Protein AF-A0AAE4A3C1-F1 (afdb_monomer)

Structure (mmCIF, N/CA/C/O backbone):
data_AF-A0AAE4A3C1-F1
#
_entry.id   AF-A0AAE4A3C1-F1
#
loop_
_atom_site.group_PDB
_atom_site.id
_atom_site.type_symbol
_atom_site.label_atom_id
_atom_site.label_alt_id
_atom_site.label_comp_id
_atom_site.label_asym_id
_atom_site.label_entity_id
_atom_site.label_seq_id
_atom_site.pdbx_PDB_ins_code
_atom_site.Cartn_x
_atom_site.Cartn_y
_atom_site.Cartn_z
_atom_site.occupancy
_atom_site.B_iso_or_equiv
_atom_site.auth_seq_id
_atom_site.auth_comp_id
_atom_site.auth_asym_id
_atom_site.auth_atom_id
_atom_site.pdbx_PDB_model_num
ATOM 1 N N . MET A 1 1 ? -58.176 -8.746 39.432 1.00 41.47 1 MET A N 1
ATOM 2 C CA . MET A 1 1 ? -57.263 -9.306 38.412 1.00 41.47 1 MET A CA 1
ATOM 3 C C . MET A 1 1 ? -55.875 -8.715 38.635 1.00 41.47 1 MET A C 1
ATOM 5 O O . MET A 1 1 ? -55.740 -7.510 38.469 1.00 41.47 1 MET A O 1
ATOM 9 N N . PRO A 1 2 ? -54.877 -9.488 39.099 1.00 47.53 2 PRO A N 1
ATOM 10 C CA . PRO A 1 2 ? -53.536 -8.968 39.342 1.00 47.53 2 PRO A CA 1
ATOM 11 C C . PRO A 1 2 ? -52.659 -9.133 38.092 1.00 47.53 2 PRO A C 1
ATOM 13 O O . PRO A 1 2 ? -52.542 -10.226 37.538 1.00 47.53 2 PRO A O 1
ATOM 16 N N . HIS A 1 3 ? -52.039 -8.040 37.648 1.00 40.72 3 HIS A N 1
ATOM 17 C CA . HIS A 1 3 ? -51.077 -8.037 36.548 1.00 40.72 3 HIS A CA 1
ATOM 18 C C . HIS A 1 3 ? -49.733 -8.612 37.014 1.00 40.72 3 HIS A C 1
ATOM 20 O O . HIS A 1 3 ? -49.080 -8.060 37.898 1.00 40.72 3 HIS A O 1
ATOM 26 N N . ARG A 1 4 ? -49.318 -9.731 36.409 1.00 40.53 4 ARG A N 1
ATOM 27 C CA . ARG A 1 4 ? -47.974 -10.305 36.563 1.00 40.53 4 ARG A CA 1
ATOM 28 C C . ARG A 1 4 ? -46.996 -9.601 35.611 1.00 40.53 4 ARG A C 1
ATOM 30 O O . ARG A 1 4 ? -47.298 -9.527 34.419 1.00 40.53 4 ARG A O 1
ATOM 37 N N . PRO A 1 5 ? -45.830 -9.128 36.079 1.00 50.50 5 PRO A N 1
ATOM 38 C CA . PRO A 1 5 ? -44.796 -8.605 35.198 1.00 50.50 5 PRO A CA 1
ATOM 39 C C . PRO A 1 5 ? -43.999 -9.758 34.566 1.00 50.50 5 PRO A C 1
ATOM 41 O O . PRO A 1 5 ? -43.517 -10.657 35.254 1.00 50.50 5 PRO A O 1
ATOM 44 N N . LEU A 1 6 ? -43.873 -9.723 33.239 1.00 49.97 6 LEU A N 1
ATOM 45 C CA . LEU A 1 6 ? -43.022 -10.612 32.446 1.00 49.97 6 LEU A CA 1
ATOM 46 C C . LEU A 1 6 ? -41.548 -10.212 32.627 1.00 49.97 6 LEU A C 1
ATOM 48 O O . LEU A 1 6 ? -41.118 -9.154 32.172 1.00 49.97 6 LEU A O 1
ATOM 52 N N . LEU A 1 7 ? -40.778 -11.077 33.286 1.00 46.69 7 LEU A N 1
ATOM 53 C CA . LEU A 1 7 ? -39.317 -11.026 33.338 1.00 46.69 7 LEU A CA 1
ATOM 54 C C . LEU A 1 7 ? -38.750 -11.433 31.971 1.00 46.69 7 LEU A C 1
ATOM 56 O O . LEU A 1 7 ? -38.823 -12.594 31.576 1.00 46.69 7 LEU A O 1
ATOM 60 N N . ALA A 1 8 ? -38.191 -10.466 31.244 1.00 40.75 8 ALA A N 1
ATOM 61 C CA . ALA A 1 8 ? -37.485 -10.702 29.991 1.00 40.75 8 ALA A CA 1
ATOM 62 C C . ALA A 1 8 ? -36.029 -11.112 30.271 1.00 40.75 8 ALA A C 1
ATOM 64 O O . ALA A 1 8 ? -35.166 -10.280 30.563 1.00 40.75 8 ALA A O 1
ATOM 65 N N . THR A 1 9 ? -35.753 -12.410 30.171 1.00 45.84 9 THR A N 1
ATOM 66 C CA . THR A 1 9 ? -34.405 -12.979 30.251 1.00 45.84 9 THR A CA 1
ATOM 67 C C . THR A 1 9 ? -33.598 -12.548 29.027 1.00 45.84 9 THR A C 1
ATOM 69 O O . THR A 1 9 ? -33.838 -12.997 27.909 1.00 45.84 9 THR A O 1
ATOM 72 N N . THR A 1 10 ? -32.643 -11.640 29.224 1.00 49.00 10 THR A N 1
ATOM 73 C CA . THR A 1 10 ? -31.758 -11.170 28.152 1.00 49.00 10 THR A CA 1
ATOM 74 C C . THR A 1 10 ? -30.579 -12.134 28.029 1.00 49.00 10 THR A C 1
ATOM 76 O O . THR A 1 10 ? -29.671 -12.117 28.857 1.00 49.00 10 THR A O 1
ATOM 79 N N . VAL A 1 11 ? -30.589 -12.991 27.007 1.00 41.84 11 VAL A N 1
ATOM 80 C CA . VAL A 1 11 ? -29.456 -13.864 26.666 1.00 41.84 11 VAL A CA 1
ATOM 81 C C . VAL A 1 11 ? -28.369 -13.011 26.008 1.00 41.84 11 VAL A C 1
ATOM 83 O O . VAL A 1 11 ? -28.499 -12.582 24.862 1.00 41.84 11 VAL A O 1
ATOM 86 N N . ILE A 1 12 ? -27.294 -12.728 26.745 1.00 42.88 12 ILE A N 1
ATOM 87 C CA 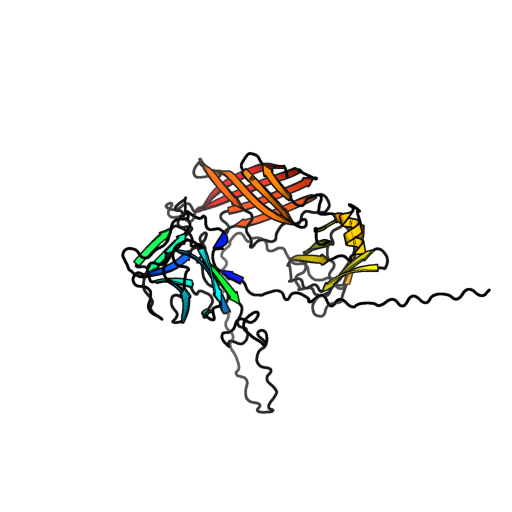. ILE A 1 12 ? -26.097 -12.064 26.217 1.00 42.88 12 ILE A CA 1
ATOM 88 C C . ILE A 1 12 ? -25.232 -13.138 25.548 1.00 42.88 12 ILE A C 1
ATOM 90 O O . ILE A 1 12 ? -24.429 -13.799 26.200 1.00 42.88 12 ILE A O 1
ATOM 94 N N . ALA A 1 13 ? -25.401 -13.326 24.239 1.00 47.56 13 ALA A N 1
ATOM 95 C CA . ALA A 1 13 ? -24.481 -14.127 23.438 1.00 47.56 13 ALA A CA 1
ATOM 96 C C . ALA A 1 13 ? -23.156 -13.361 23.274 1.00 47.56 13 ALA A C 1
ATOM 98 O O . ALA A 1 13 ? -23.081 -12.355 22.562 1.00 47.56 13 ALA A O 1
ATOM 99 N N . ALA A 1 14 ? -22.110 -13.815 23.963 1.00 44.22 14 ALA A N 1
ATOM 100 C CA . ALA A 1 14 ? -20.756 -13.309 23.798 1.00 44.22 14 ALA A CA 1
ATOM 101 C C . ALA A 1 14 ? -20.194 -13.785 22.448 1.00 44.22 14 ALA A C 1
ATOM 103 O O . ALA A 1 14 ? -19.684 -14.895 22.334 1.00 44.22 14 ALA A O 1
ATOM 104 N N . LEU A 1 15 ? -20.290 -12.950 21.409 1.00 46.31 15 LEU A N 1
ATOM 105 C CA . LEU A 1 15 ? -19.523 -13.161 20.182 1.00 46.31 15 LEU A CA 1
ATOM 106 C C . LEU A 1 15 ? -18.046 -12.860 20.464 1.00 46.31 15 LEU A C 1
ATOM 108 O O . LEU A 1 15 ? -17.636 -11.696 20.494 1.00 46.31 15 LEU A O 1
ATOM 112 N N . ALA A 1 16 ? -17.252 -13.912 20.652 1.00 37.56 16 ALA A N 1
ATOM 113 C CA . ALA A 1 16 ? -15.804 -13.846 20.541 1.00 37.56 16 ALA A CA 1
ATOM 114 C C . ALA A 1 16 ? -15.448 -13.577 19.070 1.00 37.56 16 ALA A C 1
ATOM 116 O O . ALA A 1 16 ? -15.499 -14.460 18.221 1.00 37.56 16 ALA A O 1
ATOM 117 N N . LEU A 1 17 ? -15.154 -12.319 18.748 1.00 40.62 17 LEU A N 1
ATOM 118 C CA . LEU A 1 17 ? -14.509 -11.968 17.488 1.00 40.62 17 LEU A CA 1
ATOM 119 C C . LEU A 1 17 ? -13.035 -12.349 17.630 1.00 40.62 17 LEU A C 1
ATOM 121 O O . LEU A 1 17 ? -12.330 -11.710 18.414 1.00 40.62 17 LEU A O 1
ATOM 125 N N . ALA A 1 18 ? -12.595 -13.380 16.904 1.00 35.47 18 ALA A N 1
ATOM 126 C CA . ALA A 1 18 ? -11.181 -13.695 16.757 1.00 35.47 18 ALA A CA 1
ATOM 127 C C . ALA A 1 18 ? -10.451 -12.427 16.286 1.00 35.47 18 ALA A C 1
ATOM 129 O O . ALA A 1 18 ? -10.825 -11.814 15.280 1.00 35.47 18 ALA A O 1
ATOM 130 N N . ALA A 1 19 ? -9.478 -11.969 17.072 1.00 43.81 19 ALA A N 1
ATOM 131 C CA . ALA A 1 19 ? -8.547 -10.962 16.603 1.00 43.81 19 ALA A CA 1
ATOM 132 C C . ALA A 1 19 ? -7.748 -11.632 15.485 1.00 43.81 19 ALA A C 1
ATOM 134 O O . ALA A 1 19 ? -7.100 -12.633 15.745 1.00 43.81 19 ALA A O 1
ATOM 135 N N . GLY A 1 20 ? -7.867 -11.145 14.249 1.00 41.59 20 GLY A N 1
ATOM 136 C CA . GLY A 1 20 ? -6.992 -11.618 13.182 1.00 41.59 20 GLY A CA 1
ATOM 137 C C . GLY A 1 20 ? -5.564 -11.253 13.554 1.00 41.59 20 GLY A C 1
ATOM 138 O O . GLY A 1 20 ? -5.282 -10.065 13.758 1.00 41.59 20 GLY A O 1
ATOM 139 N N . ASP A 1 21 ? -4.713 -12.260 13.700 1.00 45.47 21 ASP A N 1
ATOM 140 C CA . ASP A 1 21 ? -3.290 -12.062 13.907 1.00 45.47 21 ASP A CA 1
ATOM 141 C C . ASP A 1 21 ? -2.722 -11.300 12.710 1.00 45.47 21 ASP A C 1
ATOM 143 O O . ASP A 1 21 ? -3.117 -11.490 11.555 1.00 45.47 21 ASP A O 1
ATOM 147 N N . ALA A 1 22 ? -1.883 -10.311 13.003 1.00 51.88 22 ALA A N 1
ATOM 148 C CA . ALA A 1 22 ? -1.210 -9.565 11.959 1.00 51.88 22 ALA A CA 1
ATOM 149 C C . ALA A 1 22 ? -0.153 -10.493 11.355 1.00 51.88 22 ALA A C 1
ATOM 151 O O . ALA A 1 22 ? 0.888 -10.677 11.972 1.00 51.88 22 ALA A O 1
ATOM 152 N N . SER A 1 23 ? -0.452 -11.073 10.191 1.00 69.19 23 SER A N 1
ATOM 153 C CA . SER A 1 23 ? 0.491 -11.859 9.386 1.00 69.19 23 SER A CA 1
ATOM 154 C C . SER A 1 23 ? 1.794 -11.073 9.201 1.00 69.19 23 SER A C 1
ATOM 156 O O . SER A 1 23 ? 1.746 -9.938 8.716 1.00 69.19 23 SER A O 1
ATOM 158 N N . ALA A 1 24 ? 2.929 -11.644 9.603 1.00 80.81 24 ALA A N 1
ATOM 159 C CA . ALA A 1 24 ? 4.264 -11.121 9.321 1.00 80.81 24 ALA A CA 1
ATOM 160 C C . ALA A 1 24 ? 4.796 -11.598 7.955 1.00 80.81 24 ALA A C 1
ATOM 162 O O . ALA A 1 24 ? 5.779 -11.042 7.462 1.00 80.81 24 ALA A O 1
ATOM 163 N N . ALA A 1 25 ? 4.096 -12.537 7.308 1.00 88.06 25 ALA A N 1
ATOM 164 C CA . ALA A 1 25 ? 4.306 -12.896 5.909 1.00 88.06 25 ALA A CA 1
ATOM 165 C C . ALA A 1 25 ? 4.392 -11.678 4.964 1.00 88.06 25 ALA A C 1
ATOM 167 O O . ALA A 1 25 ? 3.589 -10.740 5.044 1.00 88.06 25 ALA A O 1
ATOM 168 N N . TYR A 1 26 ? 5.313 -11.726 4.002 1.00 88.50 26 TYR A N 1
ATOM 169 C CA . TYR A 1 26 ? 5.431 -10.737 2.930 1.00 88.50 26 TYR A CA 1
ATOM 170 C C . TYR A 1 26 ? 5.528 -11.403 1.559 1.00 88.50 26 TYR A C 1
ATOM 172 O O . TYR A 1 26 ? 5.857 -12.581 1.431 1.00 88.50 26 TYR A O 1
ATOM 180 N N . THR A 1 27 ? 5.229 -10.644 0.505 1.00 91.19 27 THR A N 1
ATOM 181 C CA . THR A 1 27 ? 5.308 -11.145 -0.870 1.00 91.19 27 THR A CA 1
ATOM 182 C C . THR A 1 27 ? 6.501 -10.563 -1.612 1.00 91.19 27 THR A C 1
ATOM 184 O O . THR A 1 27 ? 6.718 -9.354 -1.569 1.00 91.19 27 THR A O 1
ATOM 187 N N . LEU A 1 28 ? 7.211 -11.401 -2.364 1.00 90.56 28 LEU A N 1
ATOM 188 C CA . LEU A 1 28 ? 8.311 -11.011 -3.241 1.00 90.56 28 LEU A CA 1
ATOM 189 C C . LEU A 1 28 ? 7.937 -11.286 -4.703 1.00 90.56 28 LEU A C 1
ATOM 191 O O . LEU A 1 28 ? 7.583 -12.411 -5.045 1.00 90.56 28 LEU A O 1
ATOM 195 N N . GLY A 1 29 ? 8.040 -10.281 -5.574 1.00 92.00 29 GLY A N 1
ATOM 196 C CA . GLY A 1 29 ? 7.760 -10.405 -7.011 1.00 92.00 29 GLY A CA 1
ATOM 197 C C . GLY A 1 29 ? 6.478 -9.702 -7.463 1.00 92.00 29 GLY A C 1
ATOM 198 O O . GLY A 1 29 ? 5.931 -8.863 -6.751 1.00 92.00 29 GLY A O 1
ATOM 199 N N . THR A 1 30 ? 6.018 -10.019 -8.674 1.00 90.38 30 THR A N 1
ATOM 200 C CA . THR A 1 30 ? 4.844 -9.386 -9.300 1.00 90.38 30 THR A CA 1
ATOM 201 C C . THR A 1 30 ? 3.676 -10.360 -9.330 1.00 90.38 30 THR A C 1
ATOM 203 O O . THR A 1 30 ? 3.843 -11.523 -9.689 1.00 90.38 30 THR A O 1
ATOM 206 N N . SER A 1 31 ? 2.476 -9.886 -8.982 1.00 89.88 31 SER A N 1
ATOM 207 C CA . SER A 1 31 ? 1.281 -10.733 -8.974 1.00 89.88 31 SER A CA 1
ATOM 208 C C . SER A 1 31 ? 1.047 -11.387 -10.348 1.00 89.88 31 SER A C 1
ATOM 210 O O . SER A 1 31 ? 0.950 -10.668 -11.346 1.00 89.88 31 SER A O 1
ATOM 212 N N . PRO A 1 32 ? 0.904 -12.723 -10.422 1.00 86.94 32 PRO A N 1
ATOM 213 C CA . PRO A 1 32 ? 0.650 -13.418 -11.684 1.00 86.94 32 PRO A CA 1
ATOM 214 C C . PRO A 1 32 ? -0.720 -13.092 -12.285 1.00 86.94 32 PRO A C 1
ATOM 216 O O . PRO A 1 32 ? -0.900 -13.189 -13.493 1.00 86.94 32 PRO A O 1
ATOM 219 N N . ASP A 1 33 ? -1.671 -12.642 -11.463 1.00 84.75 33 ASP A N 1
ATOM 220 C CA . ASP A 1 33 ? -3.030 -12.300 -11.899 1.00 84.75 33 ASP A CA 1
ATOM 221 C C . ASP A 1 33 ? -3.085 -10.978 -12.687 1.00 84.75 33 ASP A C 1
ATOM 223 O O . ASP A 1 33 ? -4.114 -10.641 -13.270 1.00 84.75 33 ASP A O 1
ATOM 227 N N . ALA A 1 34 ? -1.983 -10.222 -12.713 1.00 83.31 34 ALA A N 1
ATOM 228 C CA . ALA A 1 34 ? -1.837 -9.024 -13.535 1.00 83.31 34 ALA A CA 1
ATOM 229 C C . ALA A 1 34 ? -1.388 -9.331 -14.977 1.00 83.31 34 ALA A C 1
ATOM 231 O O . ALA A 1 34 ? -1.291 -8.405 -15.784 1.00 83.31 34 ALA A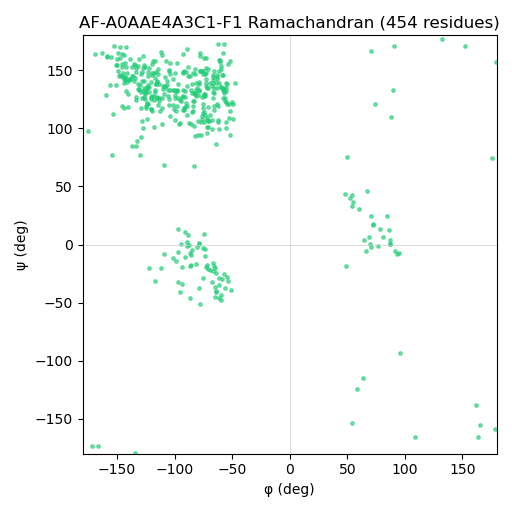 O 1
ATOM 232 N N . ALA A 1 35 ? -1.085 -10.595 -15.299 1.00 85.75 35 ALA A N 1
ATOM 233 C CA . ALA A 1 35 ? -0.687 -10.992 -16.642 1.00 85.75 35 ALA A CA 1
ATOM 234 C C . ALA A 1 35 ? -1.858 -10.852 -17.623 1.00 85.75 35 ALA A C 1
ATOM 236 O O . ALA A 1 35 ? -2.986 -11.259 -17.338 1.00 85.75 35 ALA A O 1
ATOM 237 N N . LEU A 1 36 ? -1.580 -10.310 -18.807 1.00 83.88 36 LEU A N 1
ATOM 238 C CA . LEU A 1 36 ? -2.536 -10.322 -19.908 1.00 83.88 36 LEU A CA 1
ATOM 239 C C . LEU A 1 36 ? -2.457 -11.682 -20.627 1.00 83.88 36 LEU A C 1
ATOM 241 O O . LEU A 1 36 ? -1.383 -12.292 -20.662 1.00 83.88 36 LEU A O 1
ATOM 245 N N . PRO A 1 37 ? -3.556 -12.170 -21.237 1.00 78.94 37 PRO A N 1
ATOM 246 C CA . PRO A 1 37 ? -3.547 -13.436 -21.980 1.00 78.94 37 PRO A CA 1
ATOM 247 C C . PRO A 1 37 ? -2.413 -13.520 -23.017 1.00 78.94 37 PRO A C 1
ATOM 249 O O . PRO A 1 37 ? -1.725 -14.540 -23.109 1.00 78.94 37 PRO A O 1
ATOM 252 N N . ASP A 1 38 ? -2.146 -12.399 -23.692 1.00 84.75 38 ASP A N 1
ATOM 253 C CA . ASP A 1 38 ? -1.157 -12.278 -24.767 1.00 84.75 38 ASP A CA 1
ATOM 254 C C . ASP A 1 38 ? 0.200 -11.729 -24.295 1.00 84.75 38 ASP A C 1
ATOM 256 O O . ASP A 1 38 ? 1.029 -11.336 -25.117 1.00 84.75 38 ASP A O 1
ATOM 260 N N . SER A 1 39 ? 0.453 -11.680 -22.979 1.00 86.56 39 SER A N 1
ATOM 261 C CA . SER A 1 39 ? 1.750 -11.230 -22.466 1.00 86.56 39 SER A CA 1
ATOM 262 C C . SER A 1 39 ? 2.883 -12.073 -23.076 1.00 86.56 39 SER A C 1
ATOM 264 O O . SER A 1 39 ? 2.780 -13.312 -23.094 1.00 86.56 39 SER A O 1
ATOM 266 N N . PRO A 1 40 ? 3.975 -11.433 -23.543 1.00 91.81 40 PRO A N 1
ATOM 267 C CA . PRO A 1 40 ? 5.159 -12.123 -24.033 1.00 91.81 40 PRO A CA 1
ATOM 268 C C . PRO A 1 40 ? 5.680 -13.157 -23.039 1.00 91.81 40 PRO A C 1
ATOM 270 O O . PRO A 1 40 ? 5.421 -13.096 -21.836 1.00 91.81 40 PRO A O 1
ATOM 273 N N . ARG A 1 41 ? 6.437 -14.131 -23.541 1.00 92.00 41 ARG A N 1
ATOM 274 C CA . ARG A 1 41 ? 6.891 -15.264 -22.736 1.00 92.00 41 ARG A CA 1
ATOM 275 C C . ARG A 1 41 ? 8.411 -15.274 -22.592 1.00 92.00 41 ARG A C 1
ATOM 277 O O . ARG A 1 41 ? 9.142 -14.940 -23.523 1.00 92.00 41 ARG A O 1
ATOM 284 N N . ALA A 1 42 ? 8.872 -15.611 -21.395 1.00 91.81 42 ALA A N 1
ATOM 285 C CA . ALA A 1 42 ? 10.230 -16.020 -21.088 1.00 91.81 42 ALA A CA 1
ATOM 286 C C . ALA A 1 42 ? 10.281 -17.548 -21.193 1.00 91.81 42 ALA A C 1
ATOM 288 O O . ALA A 1 42 ? 9.594 -18.237 -20.441 1.00 91.81 42 ALA A O 1
ATOM 289 N N . GLY A 1 43 ? 11.062 -18.067 -22.135 1.00 91.62 43 GLY A N 1
ATOM 290 C CA . GLY A 1 43 ? 11.269 -19.501 -22.329 1.00 91.62 43 GLY A CA 1
ATOM 291 C C . GLY A 1 43 ? 12.746 -19.819 -22.533 1.00 91.62 43 GLY A C 1
ATOM 292 O O . GLY A 1 43 ? 13.585 -18.920 -22.523 1.00 91.62 43 GLY A O 1
ATOM 293 N N . CYS A 1 44 ? 13.055 -21.097 -22.739 1.00 92.69 44 CYS A N 1
ATOM 294 C CA . CYS A 1 44 ? 14.436 -21.586 -22.756 1.00 92.69 44 CYS A CA 1
ATOM 295 C C . CYS A 1 44 ? 15.090 -21.673 -24.132 1.00 92.69 44 CYS A C 1
ATOM 297 O O . CYS A 1 44 ? 16.241 -22.091 -24.215 1.00 92.69 44 CYS A O 1
ATOM 299 N N . ALA A 1 45 ? 14.390 -21.298 -25.206 1.00 86.94 45 ALA A N 1
ATOM 300 C CA . ALA A 1 45 ? 14.875 -21.504 -26.566 1.00 86.94 45 ALA A CA 1
ATOM 301 C C . ALA A 1 45 ? 16.270 -20.873 -26.788 1.00 86.94 45 ALA A C 1
ATOM 303 O O . ALA A 1 45 ? 16.464 -19.705 -26.444 1.00 86.94 45 ALA A O 1
ATOM 304 N N . PRO A 1 46 ? 17.231 -21.613 -27.381 1.00 89.00 46 PRO A N 1
ATOM 305 C CA . PRO A 1 46 ? 17.082 -22.932 -28.015 1.00 89.00 46 PRO A CA 1
ATOM 306 C C . PRO A 1 46 ? 17.237 -24.149 -27.077 1.00 89.00 46 PRO A C 1
ATOM 308 O O . PRO A 1 46 ? 17.134 -25.281 -27.541 1.00 89.00 46 PRO A O 1
ATOM 311 N N . ALA A 1 47 ? 17.503 -23.961 -25.784 1.00 91.44 47 ALA A N 1
ATOM 312 C CA . ALA A 1 47 ? 17.682 -25.057 -24.837 1.00 91.44 47 ALA A CA 1
ATOM 313 C C . ALA A 1 47 ? 16.345 -25.713 -24.428 1.00 91.44 47 ALA A C 1
ATOM 315 O O . ALA A 1 47 ? 15.318 -25.034 -24.345 1.00 91.44 47 ALA A O 1
ATOM 316 N N . PRO A 1 48 ? 16.346 -27.025 -24.115 1.00 91.31 48 PRO A N 1
ATOM 317 C CA . PRO A 1 48 ? 15.145 -27.734 -23.664 1.00 91.31 48 PRO A CA 1
ATOM 318 C C . PRO A 1 48 ? 14.705 -27.338 -22.245 1.00 91.31 48 PRO A C 1
ATOM 320 O O . PRO A 1 48 ? 13.548 -27.539 -21.884 1.00 91.31 48 PRO A O 1
ATOM 323 N N . ALA A 1 49 ? 15.621 -26.781 -21.448 1.00 94.44 49 ALA A N 1
ATOM 324 C CA . ALA A 1 49 ? 15.378 -26.334 -20.085 1.00 94.44 49 ALA A CA 1
ATOM 325 C C . ALA A 1 49 ? 16.311 -25.171 -19.719 1.00 94.44 49 ALA A C 1
ATOM 327 O O . ALA A 1 49 ? 17.407 -25.036 -20.275 1.00 94.44 49 ALA A O 1
ATOM 328 N N . CYS A 1 50 ? 15.887 -24.342 -18.770 1.00 96.12 50 CYS A N 1
ATOM 329 C CA . CYS A 1 50 ? 16.649 -23.202 -18.269 1.00 96.12 50 CYS A CA 1
ATOM 330 C C . CYS A 1 50 ? 16.169 -22.783 -16.874 1.00 96.12 50 CYS A C 1
ATOM 332 O O . CYS A 1 50 ? 15.053 -23.100 -16.483 1.00 96.12 50 CYS A O 1
ATOM 334 N N . SER A 1 51 ? 16.988 -22.038 -16.137 1.00 94.62 51 SER A N 1
ATOM 335 C CA . SER A 1 51 ? 16.544 -21.274 -14.967 1.00 94.62 51 SER A CA 1
ATOM 336 C C . SER A 1 51 ? 16.291 -19.833 -15.390 1.00 94.62 51 SER A C 1
ATOM 338 O O . SER A 1 51 ? 17.097 -19.270 -16.130 1.00 94.62 51 SER A O 1
ATOM 340 N N . VAL A 1 52 ? 15.214 -19.216 -14.912 1.00 95.88 52 VAL A N 1
ATOM 341 C CA . VAL A 1 52 ? 14.923 -17.793 -15.122 1.00 95.88 52 VAL A CA 1
ATOM 342 C C . VAL A 1 52 ? 14.725 -17.096 -13.782 1.00 95.88 52 VAL A C 1
ATOM 344 O O . VAL A 1 52 ? 14.027 -17.606 -12.912 1.00 95.88 52 VAL A O 1
ATOM 347 N N . ALA A 1 53 ? 15.336 -15.933 -13.593 1.00 95.25 53 ALA A N 1
ATOM 348 C CA . ALA A 1 53 ? 15.225 -15.169 -12.355 1.00 95.25 53 ALA A CA 1
ATOM 349 C C . ALA A 1 53 ? 14.980 -13.697 -12.658 1.00 95.25 53 ALA A C 1
ATOM 351 O O . ALA A 1 53 ? 15.602 -13.131 -13.558 1.00 95.25 53 ALA A O 1
ATOM 352 N N . GLN A 1 54 ? 14.117 -13.062 -11.870 1.00 95.94 54 GLN A N 1
ATOM 353 C CA . GLN A 1 54 ? 14.022 -11.610 -11.868 1.00 95.94 54 GLN A CA 1
ATOM 354 C C . GLN A 1 54 ? 15.169 -11.064 -11.021 1.00 95.94 54 GLN A C 1
ATOM 356 O O . GLN A 1 54 ? 15.127 -11.139 -9.799 1.00 95.94 54 GLN A O 1
ATOM 361 N N . GLU A 1 55 ? 16.193 -10.495 -11.645 1.00 92.06 55 GLU A N 1
ATOM 362 C CA . GLU A 1 55 ? 17.291 -9.894 -10.894 1.00 92.06 55 GLU A CA 1
ATOM 363 C C . GLU A 1 55 ? 16.935 -8.522 -10.352 1.00 92.06 55 GLU A C 1
ATOM 365 O O . GLU A 1 55 ? 17.361 -8.188 -9.246 1.00 92.06 55 GLU A O 1
ATOM 370 N N . ARG A 1 56 ? 16.183 -7.740 -11.133 1.00 89.50 56 ARG A N 1
ATOM 371 C CA . ARG A 1 56 ? 15.854 -6.352 -10.817 1.00 89.50 56 ARG A CA 1
ATOM 372 C C . ARG A 1 56 ? 14.417 -6.020 -11.190 1.00 89.50 56 ARG A C 1
ATOM 374 O O . ARG A 1 56 ? 14.034 -6.282 -12.324 1.00 89.50 56 ARG A O 1
ATOM 381 N N . LEU A 1 57 ? 13.643 -5.434 -10.284 1.00 85.62 57 LEU A N 1
ATOM 382 C CA . LEU A 1 57 ? 12.271 -4.970 -10.502 1.00 85.62 57 LEU A CA 1
ATOM 383 C C . LEU A 1 57 ? 12.199 -3.485 -10.128 1.00 85.62 57 LEU A C 1
ATOM 385 O O . LEU A 1 57 ? 12.484 -3.129 -8.993 1.00 85.62 57 LEU A O 1
ATOM 389 N N . ALA A 1 58 ? 11.848 -2.612 -11.074 1.00 78.31 58 ALA A N 1
ATOM 390 C CA . ALA A 1 58 ? 11.777 -1.162 -10.851 1.00 78.31 58 ALA A CA 1
ATOM 391 C C . ALA A 1 58 ? 13.074 -0.544 -10.270 1.00 78.31 58 ALA A C 1
ATOM 393 O O . ALA A 1 58 ? 13.029 0.319 -9.400 1.00 78.31 58 ALA A O 1
ATOM 394 N N . ASN A 1 59 ? 14.229 -0.965 -10.797 1.00 68.75 59 ASN A N 1
ATOM 395 C CA . ASN A 1 59 ? 15.594 -0.650 -10.356 1.00 68.75 59 ASN A CA 1
ATOM 396 C C . ASN A 1 59 ? 16.030 -1.269 -9.016 1.00 68.75 59 ASN A C 1
ATOM 398 O O . ASN A 1 59 ? 17.181 -1.090 -8.623 1.00 68.75 59 ASN A O 1
ATOM 402 N N . GLU A 1 60 ? 15.172 -2.048 -8.357 1.00 63.03 60 GLU A N 1
ATOM 403 C CA . GLU A 1 60 ? 15.467 -2.750 -7.103 1.00 63.03 60 GLU A CA 1
ATOM 404 C C . GLU A 1 60 ? 15.977 -4.153 -7.373 1.00 63.03 60 GLU A C 1
ATOM 406 O O . GLU A 1 60 ? 15.307 -4.877 -8.109 1.00 63.03 60 GLU A O 1
ATOM 411 N N . PRO A 1 61 ? 17.128 -4.577 -6.809 1.00 81.94 61 PRO A N 1
ATOM 412 C CA . PRO A 1 61 ? 17.460 -5.990 -6.774 1.00 81.94 61 PRO A CA 1
ATOM 413 C C . PRO A 1 61 ? 16.269 -6.744 -6.183 1.00 81.94 61 PRO A C 1
ATOM 415 O O . PRO A 1 61 ? 15.919 -6.529 -5.024 1.00 81.94 61 PRO A O 1
ATOM 418 N N . LEU A 1 62 ? 15.624 -7.606 -6.970 1.00 89.69 62 LEU A N 1
ATOM 419 C CA . LEU A 1 62 ? 14.551 -8.430 -6.435 1.00 89.69 62 LEU A CA 1
ATOM 420 C C . LEU A 1 62 ? 15.225 -9.557 -5.655 1.00 89.69 62 LEU A C 1
ATOM 422 O O . LEU A 1 62 ? 15.708 -10.535 -6.229 1.00 89.69 62 LEU A O 1
ATOM 426 N N . ARG A 1 63 ? 15.371 -9.338 -4.352 1.00 92.19 63 ARG A N 1
ATOM 427 C CA . ARG A 1 63 ? 16.027 -10.236 -3.404 1.00 92.19 63 ARG A CA 1
ATOM 428 C C . ARG A 1 63 ? 15.144 -10.407 -2.181 1.00 92.19 63 ARG A C 1
ATOM 430 O O . ARG A 1 63 ? 14.358 -9.525 -1.845 1.00 92.19 63 ARG A O 1
ATOM 437 N N . VAL A 1 64 ? 15.306 -11.538 -1.513 1.00 88.00 64 VAL A N 1
ATOM 438 C CA . VAL A 1 64 ? 14.728 -11.790 -0.193 1.00 88.00 64 VAL A CA 1
ATOM 439 C C . VAL A 1 64 ? 15.231 -10.706 0.767 1.00 88.00 64 VAL A C 1
ATOM 441 O O . VAL A 1 64 ? 16.434 -10.460 0.845 1.00 88.00 64 VAL A O 1
ATOM 444 N N . THR A 1 65 ? 14.329 -10.005 1.455 1.00 86.50 65 THR A N 1
ATOM 445 C CA . THR A 1 65 ? 14.682 -8.849 2.303 1.00 86.50 65 THR A CA 1
ATOM 446 C C . THR A 1 65 ? 14.909 -9.244 3.756 1.00 86.50 65 THR A C 1
ATOM 448 O O . THR A 1 65 ? 15.774 -8.674 4.420 1.00 86.50 65 THR A O 1
ATOM 451 N N . LEU A 1 66 ? 14.159 -10.236 4.233 1.00 85.06 66 LEU A N 1
ATOM 452 C CA . LEU A 1 66 ? 14.267 -10.824 5.563 1.00 85.06 66 LEU A CA 1
ATOM 453 C C . LEU A 1 66 ? 14.417 -12.343 5.432 1.00 85.06 66 LEU A C 1
ATOM 455 O O . LEU A 1 66 ? 13.759 -12.917 4.558 1.00 85.06 66 LEU A O 1
ATOM 459 N N . PRO A 1 67 ? 15.263 -12.984 6.263 1.00 89.31 67 PRO A N 1
ATOM 460 C CA . PRO A 1 67 ? 15.340 -14.440 6.303 1.00 89.31 67 PRO A CA 1
ATOM 461 C C . PRO A 1 67 ? 13.982 -15.038 6.690 1.00 89.31 67 PRO A C 1
ATOM 463 O O . PRO A 1 67 ? 13.187 -14.380 7.364 1.00 89.31 67 PRO A O 1
ATOM 466 N N . GLY A 1 68 ? 13.733 -16.267 6.253 1.00 94.25 68 GLY A N 1
ATOM 467 C CA . GLY A 1 68 ? 12.484 -16.970 6.516 1.00 94.25 68 GLY A CA 1
ATOM 468 C C . GLY A 1 68 ? 12.309 -18.185 5.613 1.00 94.25 68 GLY A C 1
ATOM 469 O O . GLY A 1 68 ? 13.280 -18.724 5.078 1.00 94.25 68 GLY A O 1
ATOM 470 N N . VAL A 1 69 ? 11.061 -18.581 5.391 1.00 94.00 69 VAL A N 1
ATOM 471 C CA . VAL A 1 69 ? 10.692 -19.742 4.577 1.00 94.00 69 VAL A CA 1
ATOM 472 C C . VAL A 1 69 ? 9.715 -19.304 3.496 1.00 94.00 69 VAL A C 1
ATOM 474 O O . VAL A 1 69 ? 8.710 -18.646 3.764 1.00 94.00 69 VAL A O 1
ATOM 477 N N . VAL A 1 70 ? 9.990 -19.658 2.238 1.00 93.50 70 VAL A N 1
ATOM 478 C CA . VAL A 1 70 ? 8.976 -19.530 1.186 1.00 93.50 70 VAL A CA 1
ATOM 479 C C . VAL A 1 70 ? 7.922 -20.599 1.437 1.00 93.50 70 VAL A C 1
ATOM 481 O O . VAL A 1 70 ? 8.161 -21.773 1.154 1.00 93.50 70 VAL A O 1
ATOM 484 N N . VAL A 1 71 ? 6.760 -20.175 1.926 1.00 93.75 71 VAL A N 1
ATOM 485 C CA . VAL A 1 71 ? 5.626 -21.055 2.250 1.00 93.75 71 VAL A CA 1
ATOM 486 C C . VAL A 1 71 ? 4.723 -21.318 1.051 1.00 93.75 71 VAL A C 1
ATOM 488 O O . VAL A 1 71 ? 3.967 -22.290 1.006 1.00 93.75 71 VAL A O 1
ATOM 491 N N . GLY A 1 72 ? 4.823 -20.471 0.027 1.00 89.38 72 GLY A N 1
ATOM 492 C CA . GLY A 1 72 ? 4.128 -20.677 -1.228 1.00 89.38 72 GLY A CA 1
ATOM 493 C C . GLY A 1 72 ? 4.590 -19.745 -2.332 1.00 89.38 72 GLY A C 1
ATOM 494 O O . GLY A 1 72 ? 5.245 -18.730 -2.104 1.00 89.38 72 GLY A O 1
ATOM 495 N N . TRP A 1 73 ? 4.248 -20.094 -3.563 1.00 92.44 73 TRP A N 1
ATOM 496 C CA . TRP A 1 73 ? 4.559 -19.282 -4.728 1.00 92.44 73 TRP A CA 1
ATOM 497 C C . TRP A 1 73 ? 3.521 -19.452 -5.818 1.00 92.44 73 TRP A C 1
ATOM 499 O O . TRP A 1 73 ? 2.746 -20.412 -5.850 1.00 92.44 73 TRP A O 1
ATOM 509 N N . ARG A 1 74 ? 3.489 -18.464 -6.706 1.00 92.00 74 ARG A N 1
ATOM 510 C CA . ARG A 1 74 ? 2.584 -18.410 -7.834 1.00 92.00 74 ARG A CA 1
ATOM 511 C C . ARG A 1 74 ? 3.310 -17.896 -9.065 1.00 92.00 74 ARG A C 1
ATOM 513 O O . ARG A 1 74 ? 4.111 -16.970 -8.975 1.00 92.00 74 ARG A O 1
ATOM 520 N N . ALA A 1 75 ? 2.999 -18.460 -10.220 1.00 92.19 75 ALA A N 1
ATOM 521 C CA . ALA A 1 75 ? 3.537 -17.992 -11.489 1.00 92.19 75 ALA A CA 1
ATOM 522 C C . ALA A 1 75 ? 2.479 -18.106 -12.583 1.00 92.19 75 ALA A C 1
ATOM 524 O O . ALA A 1 75 ? 1.687 -19.049 -12.576 1.00 92.19 75 ALA A O 1
ATOM 525 N N . HIS A 1 76 ? 2.476 -17.148 -13.507 1.00 92.69 76 HIS A N 1
ATOM 526 C CA . HIS A 1 76 ? 1.669 -17.208 -14.718 1.00 92.69 76 HIS A CA 1
ATOM 527 C C . HIS A 1 76 ? 2.544 -17.661 -15.885 1.00 92.69 76 HIS A C 1
ATOM 529 O O . HIS A 1 76 ? 3.584 -17.064 -16.162 1.00 92.69 76 HIS A O 1
ATOM 535 N N . GLY A 1 77 ? 2.134 -18.712 -16.584 1.00 91.00 77 GLY A N 1
ATOM 536 C CA . GLY A 1 77 ? 2.947 -19.347 -17.617 1.00 91.00 77 GLY A CA 1
ATOM 537 C C . GLY A 1 77 ? 2.138 -20.300 -18.481 1.00 91.00 77 GLY A C 1
ATOM 538 O O . GLY A 1 77 ? 0.919 -20.334 -18.361 1.00 91.00 77 GLY A O 1
ATOM 539 N N . LEU A 1 78 ? 2.803 -21.037 -19.365 1.00 88.25 78 LEU A N 1
ATOM 540 C CA . LEU A 1 78 ? 2.204 -22.085 -20.194 1.00 88.25 78 LEU A CA 1
ATOM 541 C C . LEU A 1 78 ? 3.194 -23.233 -20.408 1.00 88.25 78 LEU A C 1
ATOM 543 O O . LEU A 1 78 ? 4.397 -22.994 -20.522 1.00 88.25 78 LEU A O 1
ATOM 547 N N . GLY A 1 79 ? 2.664 -24.451 -20.524 1.00 87.69 79 GLY A N 1
ATOM 548 C CA . GLY A 1 79 ? 3.435 -25.649 -20.862 1.00 87.69 79 GLY A CA 1
ATOM 549 C C . GLY A 1 79 ? 4.383 -26.135 -19.759 1.00 87.69 79 GLY A C 1
ATOM 550 O O . GLY A 1 79 ? 4.669 -25.421 -18.800 1.00 87.69 79 GLY A O 1
ATOM 551 N N . GLY A 1 80 ? 4.879 -27.364 -19.936 1.00 86.75 80 GLY A N 1
ATOM 552 C CA . GLY A 1 80 ? 5.967 -27.968 -19.159 1.00 86.75 80 GLY A CA 1
ATOM 553 C C . GLY A 1 80 ? 5.808 -27.986 -17.634 1.00 86.75 80 GLY A C 1
ATOM 554 O O . GLY A 1 80 ? 4.703 -27.998 -17.095 1.00 86.75 80 GLY A O 1
ATOM 555 N N . GLN A 1 81 ? 6.940 -28.012 -16.930 1.00 86.69 81 GLN A N 1
ATOM 556 C CA . GLN A 1 81 ? 7.012 -27.951 -15.466 1.00 86.69 81 GLN A CA 1
ATOM 557 C C . GLN A 1 81 ? 7.807 -26.725 -15.014 1.00 86.69 81 GLN A C 1
ATOM 559 O O . GLN A 1 81 ? 8.756 -26.316 -15.685 1.00 86.69 81 GLN A O 1
ATOM 564 N N . VAL A 1 82 ? 7.437 -26.149 -13.864 1.00 89.00 82 VAL A N 1
ATOM 565 C CA . VAL A 1 82 ? 8.182 -25.037 -13.259 1.00 89.00 82 VAL A CA 1
ATOM 566 C C . VAL A 1 82 ? 8.517 -25.322 -11.811 1.00 89.00 82 VAL A C 1
ATOM 568 O O . VAL A 1 82 ? 7.636 -25.556 -10.991 1.00 89.00 82 VAL A O 1
ATOM 571 N N . ARG A 1 83 ? 9.799 -25.222 -11.474 1.00 88.56 83 ARG A N 1
ATOM 572 C CA . ARG A 1 83 ? 10.304 -25.417 -10.114 1.00 88.56 83 ARG A CA 1
ATOM 573 C C . ARG A 1 83 ? 10.848 -24.110 -9.557 1.00 88.56 83 ARG A C 1
ATOM 575 O O . ARG A 1 83 ? 11.720 -23.506 -10.173 1.00 88.56 83 ARG A O 1
ATOM 582 N N . LEU A 1 84 ? 10.369 -23.693 -8.386 1.00 90.62 84 LEU A N 1
ATOM 583 C CA . LEU A 1 84 ? 10.964 -22.577 -7.655 1.00 90.62 84 LEU A CA 1
ATOM 584 C C . LEU A 1 84 ? 12.299 -23.027 -7.053 1.00 90.62 84 LEU A C 1
ATOM 586 O O . LEU A 1 84 ? 12.435 -24.147 -6.558 1.00 90.62 84 LEU A O 1
ATOM 590 N N . ARG A 1 85 ? 13.290 -22.143 -7.051 1.00 90.00 85 ARG A N 1
ATOM 591 C CA . ARG A 1 85 ? 14.552 -22.377 -6.357 1.00 90.00 85 ARG A CA 1
ATOM 592 C C . ARG A 1 85 ? 15.178 -21.098 -5.848 1.00 90.00 85 ARG A C 1
ATOM 594 O O . ARG A 1 85 ? 14.886 -20.006 -6.333 1.00 90.00 85 ARG A O 1
ATOM 601 N N . ARG A 1 86 ? 16.140 -21.275 -4.953 1.00 90.06 86 ARG A N 1
ATOM 602 C CA . ARG A 1 86 ? 17.095 -20.238 -4.590 1.00 90.06 86 ARG A CA 1
ATOM 603 C C . ARG A 1 86 ? 18.341 -20.320 -5.474 1.00 90.06 86 ARG A C 1
ATOM 605 O O . ARG A 1 86 ? 18.933 -21.387 -5.624 1.00 90.06 86 ARG A O 1
ATOM 612 N N . VAL A 1 87 ? 18.781 -19.188 -6.015 1.00 84.06 87 VAL A N 1
ATOM 613 C CA . VAL A 1 87 ? 20.055 -19.060 -6.739 1.00 84.06 87 VAL A CA 1
ATOM 614 C C . VAL A 1 87 ? 21.199 -18.898 -5.739 1.00 84.06 87 VAL A C 1
ATOM 616 O O . VAL A 1 87 ? 21.104 -18.085 -4.826 1.00 84.06 87 VAL A O 1
ATOM 619 N N . GLY A 1 88 ? 22.288 -19.651 -5.918 1.00 67.56 88 GLY A N 1
ATOM 620 C CA . GLY A 1 88 ? 23.494 -19.549 -5.084 1.00 67.56 88 GLY A CA 1
ATOM 621 C C . GLY A 1 88 ? 23.492 -20.402 -3.809 1.00 67.56 88 GLY A C 1
ATOM 622 O O . GLY A 1 88 ? 24.485 -20.405 -3.090 1.00 67.56 88 GLY A O 1
ATOM 623 N N . GLY A 1 89 ? 22.430 -21.169 -3.534 1.00 55.97 89 GLY A N 1
ATOM 624 C CA . GLY A 1 89 ? 22.363 -21.988 -2.323 1.00 55.97 89 GLY A CA 1
ATOM 625 C C . GLY A 1 89 ? 21.446 -23.197 -2.442 1.00 55.97 89 GLY A C 1
ATOM 626 O O . GLY A 1 89 ? 20.351 -23.146 -1.896 1.00 55.97 89 GLY A O 1
ATOM 627 N N . GLY A 1 90 ? 21.908 -24.251 -3.128 1.00 49.44 90 GLY A N 1
ATOM 628 C CA . GLY A 1 90 ? 21.597 -25.691 -2.959 1.00 49.44 90 GLY A CA 1
ATOM 629 C C . GLY A 1 90 ? 20.160 -26.236 -2.852 1.00 49.44 90 GLY A C 1
ATOM 630 O O . GLY A 1 90 ? 19.985 -27.434 -3.027 1.00 49.44 90 GLY A O 1
ATOM 631 N N . ALA A 1 91 ? 19.145 -25.432 -2.548 1.00 57.44 91 ALA A N 1
ATOM 632 C CA . ALA A 1 91 ? 17.801 -25.878 -2.202 1.00 57.44 91 ALA A CA 1
ATOM 633 C C . ALA A 1 91 ? 16.802 -25.534 -3.321 1.00 57.44 91 ALA A C 1
ATOM 635 O O . ALA A 1 91 ? 16.781 -24.413 -3.845 1.00 57.44 91 ALA A O 1
ATOM 636 N N . THR A 1 92 ? 15.966 -26.510 -3.686 1.00 59.78 92 THR A N 1
ATOM 637 C CA . THR A 1 92 ? 14.941 -26.409 -4.738 1.00 59.78 92 THR A CA 1
ATOM 638 C C . THR A 1 92 ? 13.579 -26.887 -4.225 1.00 59.78 92 THR A C 1
ATOM 640 O O . THR A 1 92 ? 13.511 -27.802 -3.412 1.00 59.78 92 THR A O 1
ATOM 643 N N . ALA A 1 93 ? 12.489 -26.282 -4.710 1.00 55.94 93 ALA A N 1
ATOM 644 C CA . ALA A 1 93 ? 11.104 -26.638 -4.383 1.00 55.94 93 ALA A CA 1
ATOM 645 C C . ALA A 1 93 ? 10.286 -26.866 -5.681 1.00 55.94 93 ALA A C 1
ATOM 647 O O . ALA A 1 93 ? 9.906 -25.898 -6.352 1.00 55.94 93 ALA A O 1
ATOM 648 N N . PRO A 1 94 ? 10.057 -28.126 -6.105 1.00 52.81 94 PRO A N 1
ATOM 649 C CA . PRO A 1 94 ? 9.461 -28.452 -7.408 1.00 52.81 94 PRO A CA 1
ATOM 650 C C . PRO A 1 94 ? 7.949 -28.204 -7.494 1.00 52.81 94 PRO A C 1
ATOM 652 O O . PRO A 1 94 ? 7.236 -28.383 -6.512 1.00 52.81 94 PRO A O 1
ATOM 655 N N . ALA A 1 95 ? 7.452 -27.868 -8.694 1.00 54.56 95 ALA A N 1
ATOM 656 C CA . ALA A 1 95 ? 6.037 -27.989 -9.054 1.00 54.56 95 ALA A CA 1
ATOM 657 C C . ALA A 1 95 ? 5.809 -28.195 -10.567 1.00 54.56 95 ALA A C 1
ATOM 659 O O . ALA A 1 95 ? 6.722 -28.080 -11.382 1.00 54.56 95 ALA A O 1
ATOM 660 N N . ALA A 1 96 ? 4.566 -28.495 -10.955 1.00 45.09 96 ALA A N 1
ATOM 661 C CA . ALA A 1 96 ? 4.150 -28.620 -12.353 1.00 45.09 96 ALA A CA 1
ATOM 662 C C . ALA A 1 96 ? 3.292 -27.416 -12.785 1.00 45.09 96 ALA A C 1
ATOM 664 O O . ALA A 1 96 ? 2.442 -26.959 -12.016 1.00 45.09 96 ALA A O 1
ATOM 665 N N . LEU A 1 97 ? 3.485 -26.921 -14.017 1.00 52.84 97 LEU A N 1
ATOM 666 C CA . LEU A 1 97 ? 2.548 -25.986 -14.647 1.00 52.84 97 LEU A CA 1
ATOM 667 C C . LEU A 1 97 ? 1.449 -26.755 -15.403 1.00 52.84 97 LEU A C 1
ATOM 669 O O . LEU A 1 97 ? 1.688 -27.875 -15.855 1.00 52.84 97 LEU A O 1
ATOM 673 N N . PRO A 1 98 ? 0.239 -26.188 -15.567 1.00 48.66 98 PRO A N 1
ATOM 674 C CA . PRO A 1 98 ? -0.786 -26.765 -16.414 1.00 48.66 98 PRO A CA 1
ATOM 675 C C . PRO A 1 98 ? -0.300 -26.792 -17.864 1.00 48.66 98 PRO A C 1
ATOM 677 O O . PRO A 1 98 ? 0.239 -25.817 -18.397 1.00 48.66 98 PRO A O 1
ATOM 680 N N . SER A 1 99 ? -0.510 -27.931 -18.513 1.00 43.38 99 SER A N 1
ATOM 681 C CA . SER A 1 99 ? -0.250 -28.107 -19.934 1.00 43.38 99 SER A CA 1
ATOM 682 C C . SER A 1 99 ? -1.310 -27.386 -20.783 1.00 43.38 99 SER A C 1
ATOM 684 O O . SER A 1 99 ? -2.482 -27.303 -20.416 1.00 43.38 99 SER A O 1
ATOM 686 N N . GLY A 1 100 ? -0.904 -26.862 -21.946 1.00 50.09 100 GLY A N 1
ATOM 687 C CA . GLY A 1 100 ? -1.810 -26.247 -22.923 1.00 50.09 100 GLY A CA 1
ATOM 688 C C . GLY A 1 100 ? -1.922 -24.724 -22.807 1.00 50.09 100 GLY A C 1
ATOM 689 O O . GLY A 1 100 ? -1.160 -24.004 -23.449 1.00 50.09 100 GLY A O 1
ATOM 690 N N . THR A 1 101 ? -2.903 -24.226 -22.053 1.00 52.28 101 THR A N 1
ATOM 691 C CA . THR A 1 101 ? -3.265 -22.796 -22.007 1.00 52.28 101 THR A CA 1
ATOM 692 C C . THR A 1 101 ? -2.494 -22.040 -20.931 1.00 52.28 101 THR A C 1
ATOM 694 O O . THR A 1 101 ? -2.188 -22.586 -19.873 1.00 52.28 101 THR A O 1
ATOM 697 N N . ALA A 1 102 ? -2.216 -20.759 -21.187 1.00 61.75 102 ALA A N 1
ATOM 698 C CA . ALA A 1 102 ? -1.634 -19.891 -20.181 1.00 61.75 102 ALA A CA 1
ATOM 699 C C . ALA A 1 102 ? -2.516 -19.800 -18.927 1.00 61.75 102 ALA A C 1
ATOM 701 O O . ALA A 1 102 ? -3.724 -19.588 -19.034 1.00 61.75 102 ALA A O 1
ATOM 702 N N . GLY A 1 103 ? -1.913 -19.935 -17.750 1.00 70.56 103 GLY A N 1
ATOM 703 C CA . GLY A 1 103 ? -2.631 -19.855 -16.486 1.00 70.56 103 GLY A CA 1
ATOM 704 C C . GLY A 1 103 ? -1.714 -19.619 -15.295 1.00 70.56 103 GLY A C 1
ATOM 705 O O . GLY A 1 103 ? -0.495 -19.782 -15.376 1.00 70.56 103 GLY A O 1
ATOM 706 N N . SER A 1 104 ? -2.329 -19.221 -14.183 1.00 77.44 104 SER A N 1
ATOM 707 C CA . SER A 1 104 ? -1.658 -19.082 -12.894 1.00 77.44 104 SER A CA 1
ATOM 708 C C . SER A 1 104 ? -1.643 -20.420 -12.164 1.00 77.44 104 SER A C 1
ATOM 710 O O . SER A 1 104 ? -2.680 -21.066 -12.020 1.00 77.44 104 SER A O 1
ATOM 712 N N . VAL A 1 105 ? -0.489 -20.795 -11.627 1.00 77.81 105 VAL A N 1
ATOM 713 C CA . VAL A 1 105 ? -0.366 -21.898 -10.665 1.00 77.81 105 VAL A CA 1
ATOM 714 C C . VAL A 1 105 ? -0.067 -21.325 -9.300 1.00 77.81 105 VAL A C 1
ATOM 716 O O . VAL A 1 105 ? 0.627 -20.318 -9.209 1.00 77.81 105 VAL A O 1
ATOM 719 N N . ALA A 1 106 ? -0.603 -21.946 -8.254 1.00 81.50 106 ALA A N 1
ATOM 720 C CA . ALA A 1 106 ? -0.251 -21.678 -6.869 1.00 81.50 106 ALA A CA 1
ATOM 721 C C . ALA A 1 106 ? 0.205 -22.980 -6.213 1.00 81.50 106 ALA A C 1
ATOM 723 O O . ALA A 1 106 ? -0.428 -24.015 -6.417 1.00 81.50 106 ALA A O 1
ATOM 724 N N . GLN A 1 107 ? 1.302 -22.929 -5.465 1.00 82.62 107 GLN A N 1
ATOM 725 C CA . GLN A 1 107 ? 1.909 -24.093 -4.821 1.00 82.62 107 GLN A CA 1
ATOM 726 C C . GLN A 1 107 ? 2.363 -23.724 -3.420 1.00 82.62 107 GLN A C 1
ATOM 728 O O . GLN A 1 107 ? 2.868 -22.621 -3.212 1.00 82.62 107 GLN A O 1
ATOM 733 N N . SER A 1 108 ? 2.211 -24.654 -2.482 1.00 82.31 108 SER A N 1
ATOM 734 C CA . SER A 1 108 ? 2.904 -24.597 -1.198 1.00 82.31 108 SER A CA 1
ATOM 735 C C . SER A 1 108 ? 4.371 -24.977 -1.389 1.00 82.31 108 SER A C 1
ATOM 737 O O . SER A 1 108 ? 4.690 -25.833 -2.215 1.00 82.31 108 SER A O 1
ATOM 739 N N . ALA A 1 109 ? 5.260 -24.376 -0.612 1.00 85.12 109 ALA A N 1
ATOM 740 C CA . ALA A 1 109 ? 6.678 -24.711 -0.595 1.00 85.12 109 ALA A CA 1
ATOM 741 C C . ALA A 1 109 ? 7.196 -24.716 0.845 1.00 85.12 109 ALA A C 1
ATOM 743 O O . ALA A 1 109 ? 6.571 -24.142 1.723 1.00 85.12 109 ALA A O 1
ATOM 744 N N . GLN A 1 110 ? 8.321 -25.382 1.075 1.00 90.31 110 GLN A N 1
ATOM 745 C CA . GLN A 1 110 ? 9.113 -25.285 2.302 1.00 90.31 110 GLN A CA 1
ATOM 746 C C . GLN A 1 110 ? 10.547 -25.045 1.855 1.00 90.31 110 GLN A C 1
ATOM 748 O O . GLN A 1 110 ? 11.345 -25.972 1.719 1.00 90.31 110 GLN A O 1
ATOM 753 N N . LEU A 1 111 ? 10.824 -23.806 1.454 1.00 89.94 111 LEU A N 1
ATOM 754 C CA . LEU A 1 111 ? 12.133 -23.421 0.940 1.00 89.94 111 LEU A CA 1
ATOM 755 C C . LEU A 1 111 ? 12.736 -22.355 1.857 1.00 89.94 111 LEU A C 1
ATOM 757 O O . LEU A 1 111 ? 12.360 -21.187 1.733 1.00 89.94 111 LEU A O 1
ATOM 761 N N . PRO A 1 112 ? 13.670 -22.735 2.748 1.00 91.81 112 PRO A N 1
ATOM 762 C CA . PRO A 1 112 ? 14.398 -21.784 3.572 1.00 91.81 112 PRO A CA 1
ATOM 763 C C . PRO A 1 112 ? 15.184 -20.792 2.715 1.00 91.81 112 PRO A C 1
ATOM 765 O O . PRO A 1 112 ? 15.860 -21.167 1.748 1.00 91.81 112 PRO A O 1
ATOM 768 N N . VAL A 1 113 ? 15.111 -19.521 3.090 1.00 91.62 113 VAL A N 1
ATOM 769 C CA . VAL A 1 113 ? 15.762 -18.406 2.407 1.00 91.62 113 VAL A CA 1
ATOM 770 C C . VAL A 1 113 ? 16.407 -17.451 3.408 1.00 91.62 113 VAL A C 1
ATOM 772 O O . VAL A 1 113 ? 15.903 -17.198 4.498 1.00 91.62 113 VAL A O 1
ATOM 775 N N . ALA A 1 114 ? 17.541 -16.889 3.020 1.00 89.88 114 ALA A N 1
ATOM 776 C CA . ALA A 1 114 ? 18.265 -15.853 3.729 1.00 89.88 114 ALA A CA 1
ATOM 777 C C . ALA A 1 114 ? 18.063 -14.495 3.045 1.00 89.88 114 ALA A C 1
ATOM 779 O O . ALA A 1 114 ? 17.800 -14.403 1.843 1.00 89.88 114 ALA A O 1
ATOM 780 N N . ALA A 1 115 ? 18.234 -13.412 3.804 1.00 87.88 115 ALA A N 1
ATOM 781 C CA . ALA A 1 115 ? 18.264 -12.074 3.226 1.00 87.88 115 ALA A CA 1
ATOM 782 C C . ALA A 1 115 ? 19.386 -11.960 2.175 1.00 87.88 115 ALA A C 1
ATOM 784 O O . ALA A 1 115 ? 20.523 -12.364 2.414 1.00 87.88 115 ALA A O 1
ATOM 785 N N . GLY A 1 116 ? 19.063 -11.386 1.018 1.00 86.56 116 GLY A N 1
ATOM 786 C CA . GLY A 1 116 ? 19.958 -11.274 -0.133 1.00 86.56 116 GLY A CA 1
ATOM 787 C C . GLY A 1 116 ? 19.836 -12.411 -1.148 1.00 86.56 116 GLY A C 1
ATOM 788 O O . GLY A 1 116 ? 20.394 -12.283 -2.239 1.00 86.56 116 GLY A O 1
ATOM 789 N N . ASP A 1 117 ? 19.081 -13.471 -0.851 1.00 89.62 117 ASP A N 1
ATOM 790 C CA . ASP A 1 117 ? 18.860 -14.570 -1.789 1.00 89.62 117 ASP A CA 1
ATOM 791 C C . ASP A 1 117 ? 18.047 -14.122 -3.013 1.00 89.62 117 ASP A C 1
ATOM 793 O O . ASP A 1 117 ? 17.138 -13.289 -2.926 1.00 89.62 117 ASP A O 1
ATOM 797 N N . LEU A 1 118 ? 18.372 -14.691 -4.178 1.00 91.44 118 LEU A N 1
ATOM 798 C CA . LEU A 1 118 ? 17.615 -14.516 -5.417 1.00 91.44 118 LEU A CA 1
ATOM 799 C C . LEU A 1 118 ? 16.735 -15.743 -5.661 1.00 91.44 118 LEU A C 1
ATOM 801 O O . LEU A 1 118 ? 17.214 -16.875 -5.606 1.00 91.44 118 LEU A O 1
ATOM 805 N N . LEU A 1 119 ? 15.464 -15.513 -5.987 1.00 93.00 119 LEU A N 1
ATOM 806 C CA . LEU A 1 119 ? 14.544 -16.575 -6.384 1.00 93.00 119 LEU A CA 1
ATOM 807 C C . LEU A 1 119 ? 14.542 -16.746 -7.906 1.00 93.00 119 LEU A C 1
ATOM 809 O O . LEU A 1 119 ? 14.443 -15.772 -8.655 1.00 93.00 119 LEU A O 1
ATOM 813 N N . ALA A 1 120 ? 14.635 -17.995 -8.353 1.00 93.88 120 ALA A N 1
ATOM 814 C CA . ALA A 1 120 ? 14.564 -18.383 -9.755 1.00 93.88 120 ALA A CA 1
ATOM 815 C C . ALA A 1 120 ? 13.516 -19.472 -9.980 1.00 93.88 120 ALA A C 1
ATOM 817 O O . ALA A 1 120 ? 13.101 -20.173 -9.059 1.00 93.88 120 ALA A O 1
ATOM 818 N N . PHE A 1 121 ? 13.130 -19.627 -11.237 1.00 93.81 121 PHE A N 1
ATOM 819 C CA . PHE A 1 121 ? 12.208 -20.634 -11.722 1.00 93.81 121 PHE A CA 1
ATOM 820 C C . PHE A 1 121 ? 12.928 -21.490 -12.758 1.00 93.81 121 PHE A C 1
ATOM 822 O O . PHE A 1 121 ? 13.336 -20.983 -13.802 1.00 93.81 121 PHE A O 1
ATOM 829 N N . ASP A 1 122 ? 13.103 -22.777 -12.484 1.00 92.94 122 ASP A N 1
ATOM 830 C CA . ASP A 1 122 ? 13.520 -23.725 -13.513 1.00 92.94 122 ASP A CA 1
ATOM 831 C C . ASP A 1 122 ? 12.328 -24.015 -14.407 1.00 92.94 122 ASP A C 1
ATOM 833 O O . ASP A 1 122 ? 11.298 -24.478 -13.925 1.00 92.94 122 ASP A O 1
ATOM 837 N N . LEU A 1 123 ? 12.474 -23.739 -15.694 1.00 94.38 123 LEU A N 1
ATOM 838 C CA . LEU A 1 123 ? 11.503 -24.054 -16.724 1.00 94.38 123 LEU A CA 1
ATOM 839 C C . LEU A 1 123 ? 11.959 -25.349 -17.401 1.00 94.38 123 LEU A C 1
ATOM 841 O O . LEU A 1 123 ? 13.028 -25.399 -18.017 1.00 94.38 123 LEU A O 1
ATOM 845 N N . LEU A 1 124 ? 11.163 -26.400 -17.244 1.00 90.38 124 LEU A N 1
ATOM 846 C CA . LEU A 1 124 ? 11.428 -27.748 -17.739 1.00 90.38 124 LEU A CA 1
ATOM 847 C C . LEU A 1 124 ? 10.348 -28.142 -18.752 1.00 90.38 124 LEU A C 1
ATOM 849 O O . LEU A 1 124 ? 9.250 -27.584 -18.742 1.00 90.38 124 LEU A O 1
ATOM 853 N N . ASP A 1 125 ? 10.644 -29.105 -19.623 1.00 89.81 125 ASP A N 1
ATOM 854 C CA . ASP A 1 125 ? 9.680 -29.701 -20.561 1.00 89.81 125 ASP A CA 1
ATOM 855 C C . ASP A 1 125 ? 8.907 -28.671 -21.411 1.00 89.81 12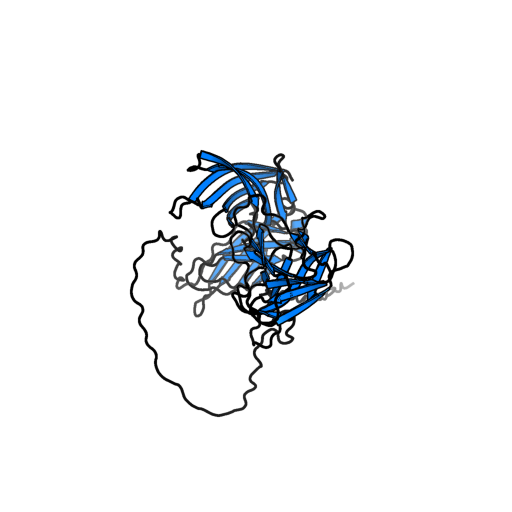5 ASP A C 1
ATOM 857 O O . ASP A 1 125 ? 7.702 -28.786 -21.640 1.00 89.81 125 ASP A O 1
ATOM 861 N N . GLY A 1 126 ? 9.605 -27.625 -21.867 1.00 89.12 126 GLY A N 1
ATOM 862 C CA . GLY A 1 126 ? 9.025 -26.567 -22.700 1.00 89.12 126 GLY A CA 1
ATOM 863 C C . GLY A 1 126 ? 8.203 -25.518 -21.944 1.00 89.12 126 GLY A C 1
ATOM 864 O O . GLY A 1 126 ? 7.496 -24.741 -22.588 1.00 89.12 126 GLY A O 1
ATOM 865 N N . ALA A 1 127 ? 8.291 -25.468 -20.611 1.00 92.75 127 ALA A N 1
ATOM 866 C CA . ALA A 1 127 ? 7.637 -24.433 -19.819 1.00 92.75 127 ALA A CA 1
ATOM 867 C C . ALA A 1 127 ? 8.092 -23.020 -20.197 1.00 92.75 127 ALA A C 1
ATOM 869 O O . ALA A 1 127 ? 9.255 -22.769 -20.531 1.00 92.75 127 ALA A O 1
ATOM 870 N N . GLN A 1 128 ? 7.157 -22.078 -20.103 1.00 94.19 128 GLN A N 1
ATOM 871 C CA . GLN A 1 128 ? 7.410 -20.657 -20.305 1.00 94.19 128 GLN A CA 1
ATOM 872 C C . GLN A 1 128 ? 6.662 -19.824 -19.265 1.00 94.19 128 GLN A C 1
ATOM 874 O O . GLN A 1 128 ? 5.510 -20.115 -18.945 1.00 94.19 128 GLN A O 1
ATOM 879 N N . LEU A 1 129 ? 7.274 -18.741 -18.788 1.00 94.50 129 LEU A N 1
ATOM 880 C CA . LEU A 1 129 ? 6.625 -17.774 -17.897 1.00 94.50 129 LEU A CA 1
ATOM 881 C C . LEU A 1 129 ? 6.181 -16.531 -18.655 1.00 94.50 129 LEU A C 1
ATOM 883 O O . LEU A 1 129 ? 6.880 -16.051 -19.542 1.00 94.50 129 LEU A O 1
ATOM 887 N N . SER A 1 130 ? 5.028 -15.975 -18.292 1.00 94.75 130 SER A N 1
ATOM 888 C CA . SER A 1 130 ? 4.647 -14.634 -18.729 1.00 94.75 130 SER A CA 1
ATOM 889 C C . SER A 1 130 ? 5.646 -13.607 -18.232 1.00 94.75 130 SER A C 1
ATOM 891 O O . SER A 1 130 ? 6.052 -13.608 -17.067 1.00 94.75 130 SER A O 1
ATOM 893 N N . ARG A 1 131 ? 5.959 -12.672 -19.119 1.00 95.06 131 ARG A N 1
ATOM 894 C CA . ARG A 1 131 ? 6.699 -11.463 -18.811 1.00 95.06 131 ARG A CA 1
ATOM 895 C C . ARG A 1 131 ? 6.047 -10.260 -19.466 1.00 95.06 131 ARG A C 1
ATOM 897 O O . ARG A 1 131 ? 5.424 -10.385 -20.518 1.00 95.06 131 ARG A O 1
ATOM 904 N N . GLU A 1 132 ? 6.282 -9.101 -18.886 1.00 92.75 132 GLU A N 1
ATOM 905 C CA . GLU A 1 132 ? 6.047 -7.826 -19.549 1.00 92.75 132 GLU A CA 1
ATOM 906 C C . GLU A 1 132 ? 7.407 -7.251 -19.960 1.00 92.75 132 GLU A C 1
ATOM 908 O O . GLU A 1 132 ? 8.264 -7.064 -19.089 1.00 92.75 132 GLU A O 1
ATOM 913 N N . PRO A 1 133 ? 7.669 -7.016 -21.258 1.00 89.00 133 PRO A N 1
ATOM 914 C CA . PRO A 1 133 ? 8.871 -6.311 -21.691 1.00 89.00 133 PRO A CA 1
ATOM 915 C C . PRO A 1 133 ? 8.925 -4.921 -21.055 1.00 89.00 133 PRO A C 1
ATOM 917 O O . PRO A 1 133 ? 7.887 -4.289 -20.893 1.00 89.00 133 PRO A O 1
ATOM 920 N N . ASP A 1 134 ? 10.116 -4.412 -20.734 1.00 82.50 134 ASP A N 1
ATOM 921 C CA . ASP A 1 134 ? 10.238 -2.995 -20.379 1.00 82.50 134 ASP A CA 1
ATOM 922 C C . ASP A 1 134 ? 9.988 -2.160 -21.647 1.00 82.50 134 ASP A C 1
ATOM 924 O O . ASP A 1 134 ? 10.817 -2.202 -22.561 1.00 82.50 134 ASP A O 1
ATOM 928 N N . PRO A 1 135 ? 8.878 -1.402 -21.747 1.00 68.94 135 PRO A N 1
ATOM 929 C CA . PRO A 1 135 ? 8.599 -0.628 -22.951 1.00 68.94 135 PRO A CA 1
ATOM 930 C C . PRO A 1 135 ? 9.607 0.510 -23.155 1.00 68.94 135 PRO A C 1
ATOM 932 O O . PRO A 1 135 ? 9.673 1.071 -24.247 1.00 68.94 135 PRO A O 1
ATOM 935 N N . PHE A 1 136 ? 10.377 0.869 -22.122 1.00 70.50 136 PHE A N 1
ATOM 936 C CA . PHE A 1 136 ? 11.288 2.008 -22.154 1.00 70.50 136 PHE A CA 1
ATOM 937 C C . PHE A 1 136 ? 12.769 1.625 -22.189 1.00 70.50 136 PHE A C 1
ATOM 939 O O . PHE A 1 136 ? 13.596 2.517 -22.366 1.00 70.50 136 PHE A O 1
ATOM 946 N N . GLN A 1 137 ? 13.100 0.341 -22.027 1.00 72.62 137 GLN A N 1
ATOM 947 C CA . GLN A 1 137 ? 14.473 -0.175 -22.016 1.00 72.62 137 GLN A CA 1
ATOM 948 C C . GLN A 1 137 ? 15.433 0.621 -21.116 1.00 72.62 137 GLN A C 1
ATOM 950 O O . GLN A 1 137 ? 16.543 0.995 -21.498 1.00 72.62 137 GLN A O 1
ATOM 955 N N . LEU A 1 138 ? 14.968 0.982 -19.916 1.00 69.44 138 LEU A N 1
ATOM 956 C CA . LEU A 1 138 ? 15.714 1.878 -19.024 1.00 69.44 138 LEU A CA 1
ATOM 957 C C . LEU A 1 138 ? 16.688 1.117 -18.119 1.00 69.44 138 LEU A C 1
ATOM 959 O O . LEU A 1 138 ? 17.189 1.681 -17.146 1.00 69.44 138 LEU A O 1
ATOM 963 N N . GLY A 1 139 ? 16.881 -0.183 -18.347 1.00 77.31 139 GLY A N 1
ATOM 964 C CA . GLY A 1 139 ? 17.510 -1.079 -17.390 1.00 77.31 139 GLY A CA 1
ATOM 965 C C . GLY A 1 139 ? 16.697 -1.252 -16.108 1.00 77.31 139 GLY A C 1
ATOM 966 O O . GLY A 1 139 ? 17.153 -1.946 -15.208 1.00 77.31 139 GLY A O 1
ATOM 967 N N . ALA A 1 140 ? 15.495 -0.685 -15.976 1.00 71.81 140 ALA A N 1
ATOM 968 C CA . ALA A 1 140 ? 14.748 -0.733 -14.717 1.00 71.81 140 ALA A CA 1
ATOM 969 C C . ALA A 1 140 ? 14.341 -2.153 -14.318 1.00 71.81 140 ALA A C 1
ATOM 971 O O . ALA A 1 140 ? 14.103 -2.435 -13.143 1.00 71.81 140 ALA A O 1
ATOM 972 N N . TYR A 1 141 ? 14.317 -3.062 -15.282 1.00 87.62 141 TYR A N 1
ATOM 973 C CA . TYR A 1 141 ? 13.962 -4.444 -15.068 1.00 87.62 141 TYR A CA 1
ATOM 974 C C . TYR A 1 141 ? 14.996 -5.342 -15.725 1.00 87.62 141 TYR A C 1
ATOM 976 O O . TYR A 1 141 ? 15.383 -5.104 -16.864 1.00 87.62 141 TYR A O 1
ATOM 984 N N . ALA A 1 142 ? 15.452 -6.357 -15.003 1.00 91.62 142 ALA A N 1
ATOM 985 C CA . ALA A 1 142 ? 16.411 -7.319 -15.521 1.00 91.62 142 ALA A CA 1
ATOM 986 C C . ALA A 1 142 ? 15.944 -8.726 -15.178 1.00 91.62 142 ALA A C 1
ATOM 988 O O . ALA A 1 142 ? 15.730 -9.045 -14.004 1.00 91.62 142 ALA A O 1
ATOM 989 N N . ILE A 1 143 ? 15.804 -9.548 -16.211 1.00 95.25 143 ILE A N 1
ATOM 990 C CA . ILE A 1 143 ? 15.574 -10.981 -16.104 1.00 95.25 143 ILE A CA 1
ATOM 991 C C . ILE A 1 143 ? 16.830 -11.667 -16.604 1.00 95.25 143 ILE A C 1
ATOM 993 O O . ILE A 1 143 ? 17.278 -11.412 -17.722 1.00 95.25 143 ILE A O 1
ATOM 997 N N . SER A 1 144 ? 17.374 -12.544 -15.776 1.00 95.19 144 SER A N 1
ATOM 998 C CA . SER A 1 144 ? 18.506 -13.384 -16.132 1.00 95.19 144 SER A CA 1
ATOM 999 C C . SER A 1 144 ? 18.051 -14.798 -16.402 1.00 95.19 144 SER A C 1
ATOM 1001 O O . SER A 1 144 ? 17.099 -15.301 -15.802 1.00 95.19 144 SER A O 1
ATOM 1003 N N . THR A 1 145 ? 18.751 -15.435 -17.328 1.00 95.56 145 THR A N 1
ATOM 1004 C CA . THR A 1 145 ? 18.466 -16.791 -17.775 1.00 95.56 145 THR A CA 1
ATOM 1005 C C . THR A 1 145 ? 19.739 -17.617 -17.791 1.00 95.56 145 THR A C 1
ATOM 1007 O O . THR A 1 145 ? 20.789 -17.152 -18.233 1.00 95.56 145 THR A O 1
ATOM 1010 N N . TRP A 1 146 ? 19.640 -18.856 -17.331 1.00 95.31 146 TRP A N 1
ATOM 1011 C CA . TRP A 1 146 ? 20.715 -19.837 -17.350 1.00 95.31 146 TRP A CA 1
ATOM 1012 C C . TRP A 1 146 ? 20.244 -21.036 -18.154 1.00 95.31 146 TRP A C 1
ATOM 1014 O O . TRP A 1 146 ? 19.287 -21.700 -17.769 1.00 95.31 146 TRP A O 1
ATOM 1024 N N . ALA A 1 147 ? 20.913 -21.303 -19.269 1.00 95.06 147 ALA A N 1
ATOM 1025 C CA . ALA A 1 147 ? 20.671 -22.457 -20.126 1.00 95.06 147 ALA A CA 1
ATOM 1026 C C . ALA A 1 147 ? 21.995 -23.229 -20.290 1.00 95.06 147 ALA A C 1
ATOM 1028 O O . ALA A 1 147 ? 22.956 -22.622 -20.778 1.00 95.06 147 ALA A O 1
ATOM 1029 N N . PRO A 1 148 ? 22.101 -24.503 -19.850 1.00 94.31 148 PRO A N 1
ATOM 1030 C CA . PRO A 1 148 ? 21.085 -25.311 -19.141 1.00 94.31 148 PRO A CA 1
ATOM 1031 C C . PRO A 1 148 ? 20.695 -24.713 -17.769 1.00 94.31 148 PRO A C 1
ATOM 1033 O O . PRO A 1 148 ? 21.342 -23.747 -17.355 1.00 94.31 148 PRO A O 1
ATOM 1036 N N . PRO A 1 149 ? 19.670 -25.233 -17.058 1.00 91.19 149 PRO A N 1
ATOM 1037 C CA . PRO A 1 149 ? 19.352 -24.785 -15.699 1.00 91.19 149 PRO A CA 1
ATOM 1038 C C . PRO A 1 149 ? 20.568 -24.870 -14.770 1.00 91.19 149 PRO A C 1
ATOM 1040 O O . PRO A 1 149 ? 21.476 -25.666 -15.004 1.00 91.19 149 PRO A O 1
ATOM 1043 N N . LEU A 1 150 ? 20.584 -24.071 -13.706 1.00 86.81 150 LEU A N 1
ATOM 1044 C CA . LEU A 1 150 ? 21.622 -24.167 -12.675 1.00 86.81 150 LEU A CA 1
ATOM 1045 C C . LEU A 1 150 ? 21.568 -25.539 -11.972 1.00 86.81 150 LEU A C 1
ATOM 1047 O O . LEU A 1 150 ? 20.490 -26.074 -11.707 1.00 86.81 150 LEU A O 1
ATOM 1051 N N . ALA A 1 151 ? 22.705 -26.127 -11.631 1.00 85.88 151 ALA A N 1
ATOM 1052 C CA . ALA A 1 151 ? 22.758 -27.229 -10.678 1.00 85.88 151 ALA A CA 1
ATOM 1053 C C . ALA A 1 151 ? 22.649 -26.699 -9.235 1.00 85.88 151 ALA A C 1
ATOM 1055 O O . ALA A 1 151 ? 22.824 -25.508 -8.965 1.00 85.88 151 ALA A O 1
ATOM 1056 N N . ASP A 1 152 ? 22.323 -27.576 -8.289 1.00 77.69 152 ASP A N 1
ATOM 1057 C CA . ASP A 1 152 ? 22.207 -27.188 -6.884 1.00 77.69 152 ASP A CA 1
ATOM 1058 C C . ASP A 1 152 ? 23.575 -26.798 -6.315 1.00 77.69 152 ASP A C 1
ATOM 1060 O O . ASP A 1 152 ? 24.554 -27.529 -6.435 1.00 77.69 152 ASP A O 1
ATOM 1064 N N . GLY A 1 153 ? 23.647 -25.598 -5.732 1.00 75.12 153 GLY A N 1
ATOM 1065 C CA . GLY A 1 153 ? 24.897 -25.018 -5.228 1.00 75.12 153 GLY A CA 1
ATOM 1066 C C . GLY A 1 153 ? 25.819 -24.460 -6.319 1.00 75.12 153 GLY A C 1
ATOM 1067 O O . GLY A 1 153 ? 26.860 -23.891 -5.996 1.00 75.12 153 GLY A O 1
ATOM 1068 N N . GLU A 1 154 ? 25.446 -24.565 -7.597 1.00 82.19 154 GLU A N 1
ATOM 1069 C CA . GLU A 1 154 ? 26.218 -23.984 -8.692 1.00 82.19 154 GLU A CA 1
ATOM 1070 C C . GLU A 1 154 ? 26.106 -22.456 -8.686 1.00 82.19 154 GLU A C 1
ATOM 1072 O O . GLU A 1 154 ? 25.020 -21.880 -8.585 1.00 82.19 154 GLU A O 1
ATOM 1077 N N . THR A 1 155 ? 27.246 -21.790 -8.858 1.00 82.88 155 THR A N 1
ATOM 1078 C CA . THR A 1 155 ? 27.307 -20.365 -9.185 1.00 82.88 155 THR A CA 1
ATOM 1079 C C . THR A 1 155 ? 27.819 -20.227 -10.610 1.00 82.88 155 THR A C 1
ATOM 1081 O O . THR A 1 155 ? 28.949 -20.609 -10.907 1.00 82.88 155 THR A O 1
ATOM 1084 N N . ARG A 1 156 ? 26.993 -19.668 -11.496 1.00 88.56 156 ARG A N 1
ATOM 1085 C CA . ARG A 1 156 ? 27.337 -19.430 -12.901 1.00 88.56 156 ARG A CA 1
ATOM 1086 C C . ARG A 1 156 ? 26.760 -18.100 -13.364 1.00 88.56 156 ARG A C 1
ATOM 1088 O O . ARG A 1 156 ? 25.695 -17.687 -12.908 1.00 88.56 156 ARG A O 1
ATOM 1095 N N . THR A 1 157 ? 27.453 -17.423 -14.272 1.00 88.94 157 THR A N 1
ATOM 1096 C CA . THR A 1 157 ? 26.932 -16.214 -14.919 1.00 88.94 157 THR A CA 1
ATOM 1097 C C . THR A 1 157 ? 25.727 -16.551 -15.809 1.00 88.94 157 THR A C 1
ATOM 1099 O O . THR A 1 157 ? 25.700 -17.636 -16.397 1.00 88.94 157 THR A O 1
ATOM 1102 N N . PRO A 1 158 ? 24.725 -15.660 -15.931 1.00 93.56 158 PRO A N 1
ATOM 1103 C CA . PRO A 1 158 ? 23.601 -15.880 -16.838 1.00 93.56 158 PRO A CA 1
ATOM 1104 C C . PRO A 1 158 ? 24.077 -16.148 -18.271 1.00 93.56 158 PRO A C 1
ATOM 1106 O O . PRO A 1 158 ? 24.975 -15.467 -18.766 1.00 93.56 158 PRO A O 1
ATOM 1109 N N . SER A 1 159 ? 23.457 -17.118 -18.947 1.00 93.44 159 SER A N 1
ATOM 1110 C CA . SER A 1 159 ? 23.672 -17.375 -20.378 1.00 93.44 159 SER A CA 1
ATOM 1111 C C . SER A 1 159 ? 23.135 -16.220 -21.232 1.00 93.44 159 SER A C 1
ATOM 1113 O O . SER A 1 159 ? 23.690 -15.909 -22.282 1.00 93.44 159 SER A O 1
ATOM 1115 N N . SER A 1 160 ? 22.060 -15.576 -20.771 1.00 94.12 160 SER A N 1
ATOM 1116 C CA . SER A 1 160 ? 21.507 -14.357 -21.362 1.00 94.12 160 SER A CA 1
ATOM 1117 C C . SER A 1 160 ? 20.716 -13.554 -20.334 1.00 94.12 160 SER A C 1
ATOM 1119 O O . SER A 1 160 ? 20.268 -14.090 -19.316 1.00 94.12 160 SER A O 1
ATOM 1121 N N . SER A 1 161 ? 20.501 -12.276 -20.624 1.00 92.19 161 SER A N 1
ATOM 1122 C CA . SER A 1 161 ? 19.595 -11.409 -19.879 1.00 92.19 161 SER A CA 1
ATOM 1123 C C . SER A 1 161 ? 18.720 -10.605 -20.836 1.00 92.19 161 SER A C 1
ATOM 1125 O O . SER A 1 161 ? 19.080 -10.375 -21.991 1.00 92.19 161 SER A O 1
ATOM 1127 N N . PHE A 1 162 ? 17.544 -10.202 -20.370 1.00 92.44 162 PHE A N 1
ATOM 1128 C CA . PHE A 1 162 ? 16.663 -9.303 -21.105 1.00 92.44 162 PHE A CA 1
ATOM 1129 C C . PHE A 1 162 ? 15.881 -8.408 -20.152 1.00 92.44 162 PHE A C 1
ATOM 1131 O O . PHE A 1 162 ? 15.722 -8.702 -18.966 1.00 92.44 162 PHE A O 1
ATOM 1138 N N . GLU A 1 163 ? 15.373 -7.306 -20.689 1.00 92.44 163 GLU A N 1
ATOM 1139 C CA . GLU A 1 163 ? 14.600 -6.343 -19.919 1.00 92.44 163 GLU A CA 1
ATOM 1140 C C . GLU A 1 163 ? 13.117 -6.714 -19.871 1.00 92.44 163 GLU A C 1
ATOM 1142 O O . GLU A 1 163 ? 12.532 -7.254 -20.820 1.00 92.44 163 GLU A O 1
ATOM 1147 N N . GLY A 1 164 ? 12.510 -6.419 -18.729 1.00 91.69 164 GLY A N 1
ATOM 1148 C CA . GLY A 1 164 ? 11.123 -6.732 -18.412 1.00 91.69 164 GLY A CA 1
ATOM 1149 C C . GLY A 1 164 ? 10.975 -7.376 -17.041 1.00 91.69 164 GLY A C 1
ATOM 1150 O O . GLY A 1 164 ? 11.966 -7.628 -16.352 1.00 91.69 164 GLY A O 1
ATOM 1151 N N . TYR A 1 165 ? 9.736 -7.643 -16.641 1.00 92.62 165 TYR A N 1
ATOM 1152 C CA . TYR A 1 165 ? 9.444 -8.313 -15.377 1.00 92.62 165 TYR A CA 1
ATOM 1153 C C . TYR A 1 165 ? 8.615 -9.584 -15.550 1.00 92.62 165 TYR A C 1
ATOM 1155 O O . TYR A 1 165 ? 7.774 -9.676 -16.441 1.00 92.62 165 TYR A O 1
ATOM 1163 N N . LEU A 1 166 ? 8.882 -10.579 -14.704 1.00 95.25 166 LEU A N 1
ATOM 1164 C CA . LEU A 1 166 ? 8.165 -11.848 -14.652 1.00 95.25 166 LEU A CA 1
ATOM 1165 C C . LEU A 1 166 ? 6.863 -11.696 -13.865 1.00 95.25 166 LEU A C 1
ATOM 1167 O O . LEU A 1 166 ? 6.838 -11.098 -12.788 1.00 95.25 166 LEU A O 1
ATOM 1171 N N . TYR A 1 167 ? 5.801 -12.324 -14.359 1.00 94.38 167 TYR A N 1
ATOM 1172 C CA . TYR A 1 167 ? 4.545 -12.492 -13.629 1.00 94.38 167 TYR A CA 1
ATOM 1173 C C . TYR A 1 167 ? 4.642 -13.697 -12.688 1.00 94.38 167 TYR A C 1
ATOM 1175 O O . TYR A 1 167 ? 4.011 -14.738 -12.895 1.00 94.38 167 TYR A O 1
ATOM 1183 N N . ALA A 1 168 ? 5.494 -13.562 -11.676 1.00 93.75 168 ALA A N 1
ATOM 1184 C CA . ALA A 1 168 ? 5.718 -14.563 -10.649 1.00 93.75 168 ALA A CA 1
ATOM 1185 C C . ALA A 1 168 ? 5.933 -13.904 -9.281 1.00 93.75 168 ALA A C 1
ATOM 1187 O O . ALA A 1 168 ? 6.547 -12.838 -9.175 1.00 93.75 168 ALA A O 1
ATOM 1188 N N . GLN A 1 169 ? 5.423 -14.557 -8.241 1.00 93.81 169 GLN A N 1
ATOM 1189 C CA . GLN A 1 169 ? 5.402 -14.063 -6.871 1.00 93.81 169 GLN A CA 1
ATOM 1190 C C . GLN A 1 169 ? 5.629 -15.215 -5.889 1.00 93.81 169 GLN A C 1
ATOM 1192 O O . GLN A 1 169 ? 5.089 -16.302 -6.074 1.00 93.81 169 GLN A O 1
ATOM 1197 N N . ALA A 1 170 ? 6.384 -14.972 -4.826 1.00 93.06 170 ALA A N 1
ATOM 1198 C CA . ALA A 1 170 ? 6.535 -15.869 -3.685 1.00 93.06 170 ALA A CA 1
ATOM 1199 C C . ALA A 1 170 ? 5.982 -15.205 -2.417 1.00 93.06 170 ALA A C 1
ATOM 1201 O O . ALA A 1 170 ? 6.055 -13.983 -2.285 1.00 93.06 170 ALA A O 1
ATOM 1202 N N . THR A 1 171 ? 5.449 -16.002 -1.498 1.00 93.94 171 THR A N 1
ATOM 1203 C CA . THR A 1 171 ? 5.081 -15.596 -0.138 1.00 93.94 171 THR A CA 1
ATOM 1204 C C . THR A 1 171 ? 6.112 -16.166 0.821 1.00 93.94 171 THR A C 1
ATOM 1206 O O . THR A 1 171 ? 6.395 -17.363 0.774 1.00 93.94 171 THR A O 1
ATOM 1209 N N . ILE A 1 172 ? 6.674 -15.306 1.663 1.00 91.94 172 ILE A N 1
ATOM 1210 C CA . ILE A 1 172 ? 7.729 -15.639 2.616 1.00 91.94 172 ILE A CA 1
ATOM 1211 C C . ILE A 1 172 ? 7.210 -15.342 4.017 1.00 91.94 172 ILE A C 1
ATOM 1213 O O . ILE A 1 172 ? 6.745 -14.228 4.263 1.00 91.94 172 ILE A O 1
ATOM 1217 N N . GLU A 1 173 ? 7.309 -16.322 4.904 1.00 94.25 173 GLU A N 1
ATOM 1218 C CA . GLU A 1 173 ? 7.019 -16.201 6.336 1.00 94.25 173 GLU A CA 1
ATOM 1219 C C . GLU A 1 173 ? 8.325 -16.166 7.131 1.00 94.25 173 GLU A C 1
ATOM 1221 O O . GLU A 1 173 ? 9.324 -16.722 6.661 1.00 94.25 173 GLU A O 1
ATOM 1226 N N . PRO A 1 174 ? 8.371 -15.487 8.290 1.00 92.75 174 PRO A N 1
ATOM 1227 C CA . PRO A 1 174 ? 9.475 -15.653 9.224 1.00 92.75 174 PRO A CA 1
ATOM 1228 C C . PRO A 1 174 ? 9.574 -17.107 9.719 1.00 92.75 174 PRO A C 1
ATOM 1230 O O . PRO A 1 174 ? 8.616 -17.868 9.625 1.00 92.75 174 PRO A O 1
ATOM 1233 N N . ASP A 1 175 ? 10.762 -17.455 10.202 1.00 93.19 175 ASP A N 1
ATOM 1234 C CA . ASP A 1 175 ? 11.103 -18.740 10.825 1.00 93.19 175 ASP A CA 1
ATOM 1235 C C . ASP A 1 175 ? 11.885 -18.388 12.098 1.00 93.19 175 ASP A C 1
ATOM 1237 O O . ASP A 1 175 ? 13.100 -18.145 12.067 1.00 93.19 175 ASP A O 1
ATOM 1241 N N . ALA A 1 176 ? 11.147 -18.113 13.174 1.00 88.75 176 ALA A N 1
ATOM 1242 C CA . ALA A 1 176 ? 11.696 -17.489 14.375 1.00 88.75 176 ALA A CA 1
ATOM 1243 C C . ALA A 1 176 ? 12.526 -18.456 15.227 1.00 88.75 176 ALA A C 1
ATOM 1245 O O . ALA A 1 176 ? 13.439 -18.011 15.937 1.00 88.75 176 ALA A O 1
ATOM 1246 N N . ASP A 1 177 ? 12.214 -19.748 15.179 1.00 90.44 177 ASP A N 1
ATOM 1247 C CA . ASP A 1 177 ? 12.883 -20.791 15.949 1.00 90.44 177 ASP A CA 1
ATOM 1248 C C . ASP A 1 177 ? 13.906 -21.599 15.122 1.00 90.44 177 ASP A C 1
ATOM 1250 O O . ASP A 1 177 ? 14.788 -22.239 15.708 1.00 90.44 177 ASP A O 1
ATOM 1254 N N . GLY A 1 178 ? 13.900 -21.448 13.793 1.00 91.25 178 GLY A N 1
ATOM 1255 C CA . GLY A 1 178 ? 14.911 -21.965 12.875 1.00 91.25 178 GLY A CA 1
ATOM 1256 C C . GLY A 1 178 ? 14.684 -23.417 12.466 1.00 91.25 178 GLY A C 1
ATOM 1257 O O . GLY A 1 178 ? 15.662 -24.109 12.151 1.00 91.25 178 GLY A O 1
ATOM 1258 N N . ASP A 1 179 ? 13.446 -23.903 12.519 1.00 91.75 179 ASP A N 1
ATOM 1259 C CA . ASP A 1 179 ? 13.096 -25.288 12.202 1.00 91.75 179 ASP A CA 1
ATOM 1260 C C . ASP A 1 179 ? 12.828 -25.525 10.698 1.00 91.75 179 ASP A C 1
ATOM 1262 O O . ASP A 1 179 ? 12.750 -26.673 10.240 1.00 91.75 179 ASP A O 1
ATOM 1266 N N . GLY A 1 180 ? 12.795 -24.448 9.905 1.00 90.94 180 GLY A N 1
ATOM 1267 C CA . GLY A 1 180 ? 12.552 -24.480 8.467 1.00 90.94 180 GLY A CA 1
ATOM 1268 C C . GLY A 1 180 ? 11.074 -24.469 8.072 1.00 90.94 180 GLY A C 1
ATOM 1269 O O . GLY A 1 180 ? 10.775 -24.713 6.895 1.00 90.94 180 GLY A O 1
ATOM 1270 N N . LEU A 1 181 ? 10.163 -24.179 9.003 1.00 93.25 181 LEU A N 1
ATOM 1271 C CA . LEU A 1 181 ? 8.741 -23.948 8.770 1.00 93.25 181 LEU A CA 1
ATOM 1272 C C . LEU A 1 181 ? 8.412 -22.450 8.870 1.00 93.25 181 LEU A C 1
ATOM 1274 O O . LEU A 1 181 ? 9.071 -21.681 9.558 1.00 93.25 181 LEU A O 1
ATOM 1278 N N . GLY A 1 182 ? 7.404 -22.005 8.117 1.00 92.88 182 GLY A N 1
ATOM 1279 C CA . GLY A 1 182 ? 6.857 -20.657 8.284 1.00 92.88 182 GLY A CA 1
ATOM 1280 C C . GLY A 1 182 ? 5.998 -20.542 9.545 1.00 92.88 182 GLY A C 1
ATOM 1281 O O . GLY A 1 182 ? 5.049 -21.322 9.700 1.00 92.88 182 GLY A O 1
ATOM 1282 N N . ASP A 1 183 ? 6.300 -19.545 10.383 1.00 89.06 183 ASP A N 1
ATOM 1283 C CA . ASP A 1 183 ? 5.682 -19.308 11.697 1.00 89.06 183 ASP A CA 1
ATOM 1284 C C . ASP A 1 183 ? 4.138 -19.227 11.641 1.00 89.06 183 ASP A C 1
ATOM 1286 O O . ASP A 1 183 ? 3.447 -19.551 12.605 1.00 89.06 183 ASP A O 1
ATOM 1290 N N . GLU A 1 184 ? 3.528 -18.751 10.551 1.00 87.69 184 GLU A N 1
ATOM 1291 C CA . GLU A 1 184 ? 2.076 -18.539 10.525 1.00 87.69 184 GLU A CA 1
ATOM 1292 C C . GLU A 1 184 ? 1.283 -19.702 9.935 1.00 87.69 184 GLU A C 1
ATOM 1294 O O . GLU A 1 184 ? 0.190 -20.009 10.426 1.00 87.69 184 GLU A O 1
ATOM 1299 N N . THR A 1 185 ? 1.778 -20.312 8.858 1.00 92.06 185 THR A N 1
ATOM 1300 C CA . THR A 1 185 ? 0.992 -21.271 8.066 1.00 92.06 185 THR A CA 1
ATOM 1301 C C . THR A 1 185 ? 1.474 -22.706 8.143 1.00 92.06 185 THR A C 1
ATOM 1303 O O . THR A 1 185 ? 0.693 -23.606 7.820 1.00 92.06 185 THR A O 1
ATOM 1306 N N . GLN A 1 186 ? 2.725 -22.939 8.535 1.00 89.81 186 GLN A N 1
ATOM 1307 C CA . GLN A 1 186 ? 3.334 -24.269 8.495 1.00 89.81 186 GLN A CA 1
ATOM 1308 C C . GLN A 1 186 ? 3.714 -24.777 9.877 1.00 89.81 186 GLN A C 1
ATOM 1310 O O . GLN A 1 186 ? 3.632 -25.985 10.101 1.00 89.81 186 GLN A O 1
ATOM 1315 N N . ASP A 1 187 ? 4.075 -23.871 10.778 1.00 91.25 187 ASP A N 1
ATOM 1316 C CA . ASP A 1 187 ? 4.460 -24.189 12.140 1.00 91.25 187 ASP A CA 1
ATOM 1317 C C . ASP A 1 187 ? 3.226 -24.338 13.064 1.00 91.25 187 ASP A C 1
ATOM 1319 O O . ASP A 1 187 ? 2.438 -23.396 13.229 1.00 91.25 187 ASP A O 1
ATOM 1323 N N . PRO A 1 188 ? 3.013 -25.521 13.678 1.00 90.06 188 PRO A N 1
ATOM 1324 C CA . PRO A 1 188 ? 1.951 -25.740 14.655 1.00 90.06 188 PRO A CA 1
ATOM 1325 C C . PRO A 1 188 ? 2.075 -24.925 15.951 1.00 90.06 188 PRO A C 1
ATOM 1327 O O . PRO A 1 188 ? 1.058 -24.759 16.634 1.00 90.06 188 PRO A O 1
ATOM 1330 N N . ASP A 1 189 ? 3.276 -24.488 16.341 1.00 87.94 189 ASP A N 1
ATOM 1331 C CA . ASP A 1 189 ? 3.500 -23.732 17.581 1.00 87.94 189 ASP A CA 1
ATOM 1332 C C . ASP A 1 189 ? 3.551 -22.205 17.386 1.00 87.94 189 ASP A C 1
ATOM 1334 O O . ASP A 1 189 ? 3.462 -21.440 18.358 1.00 87.94 189 ASP A O 1
ATOM 1338 N N . HIS A 1 190 ? 3.514 -21.783 16.123 1.00 84.94 190 HIS A N 1
ATOM 1339 C CA . HIS A 1 190 ? 3.498 -20.406 15.659 1.00 84.94 190 HIS A CA 1
ATOM 1340 C C . HIS A 1 190 ? 4.784 -19.610 15.937 1.00 84.94 190 HIS A C 1
ATOM 1342 O O . HIS A 1 190 ? 4.713 -18.470 16.425 1.00 84.94 190 HIS A O 1
ATOM 1348 N N . GLY A 1 191 ? 5.946 -20.204 15.660 1.00 81.19 191 GLY A N 1
ATOM 1349 C CA . GLY A 1 191 ? 7.265 -19.603 15.840 1.00 81.19 191 GLY A CA 1
ATOM 1350 C C . GLY A 1 191 ? 7.644 -19.460 17.311 1.00 81.19 191 GLY A C 1
ATOM 1351 O O . GLY A 1 191 ? 8.389 -18.545 17.696 1.00 81.19 191 GLY A O 1
ATOM 1352 N N . GLN A 1 192 ? 7.057 -20.280 18.188 1.00 82.69 192 GLN A N 1
ATOM 1353 C CA . GLN A 1 192 ? 7.380 -20.255 19.604 1.00 82.69 192 GLN A CA 1
ATOM 1354 C C . GLN A 1 192 ? 8.618 -21.111 19.835 1.00 82.69 192 GLN A C 1
ATOM 1356 O O . GLN A 1 192 ? 8.533 -22.329 19.748 1.00 82.69 192 GLN A O 1
ATOM 1361 N N . PRO A 1 193 ? 9.755 -20.520 20.257 1.00 76.06 193 PRO A N 1
ATOM 1362 C CA . PRO A 1 193 ? 10.934 -21.318 20.538 1.00 76.06 193 PRO A CA 1
ATOM 1363 C C . PRO A 1 193 ? 10.565 -22.394 21.561 1.00 76.06 193 PRO A C 1
ATOM 1365 O O . PRO A 1 193 ? 9.852 -22.072 22.527 1.00 76.06 193 PRO A O 1
ATOM 1368 N N . PRO A 1 194 ? 11.055 -23.636 21.391 1.00 73.12 194 PRO A N 1
ATOM 1369 C CA . PRO A 1 194 ? 10.644 -24.764 22.205 1.00 73.12 194 PRO A CA 1
ATOM 1370 C C . PRO A 1 194 ? 10.723 -24.354 23.664 1.00 73.12 194 PRO A C 1
ATOM 1372 O O . PRO A 1 194 ? 11.777 -23.909 24.141 1.00 73.12 194 PRO A O 1
ATOM 1375 N N . VAL A 1 195 ? 9.583 -24.435 24.357 1.00 73.25 195 VAL A N 1
ATOM 1376 C CA . VAL A 1 195 ? 9.495 -24.076 25.770 1.00 73.25 195 VAL A CA 1
ATOM 1377 C C . VAL A 1 195 ? 10.549 -24.913 26.472 1.00 73.25 195 VAL A C 1
ATOM 1379 O O . VAL A 1 195 ? 10.381 -26.120 26.630 1.00 73.25 195 VAL A O 1
ATOM 1382 N N . ARG A 1 196 ? 11.666 -24.284 26.859 1.00 62.34 196 ARG A N 1
ATOM 1383 C CA . ARG A 1 196 ? 12.695 -24.916 27.680 1.00 62.34 196 ARG A CA 1
ATOM 1384 C C . ARG A 1 196 ? 12.039 -25.232 29.014 1.00 62.34 196 ARG A C 1
ATOM 1386 O O . ARG A 1 196 ? 12.066 -24.423 29.937 1.00 62.34 196 ARG A O 1
ATOM 1393 N N . THR A 1 197 ? 11.394 -26.388 29.103 1.00 58.78 197 THR A N 1
ATOM 1394 C CA . THR A 1 197 ? 10.941 -26.960 30.361 1.00 58.78 197 THR A CA 1
ATOM 1395 C C . THR A 1 197 ? 12.205 -27.196 31.164 1.00 58.78 197 THR A C 1
ATOM 1397 O O . THR A 1 197 ? 13.014 -28.048 30.801 1.00 58.78 197 THR A O 1
ATOM 1400 N N . GLY A 1 198 ? 12.423 -26.342 32.164 1.00 49.97 198 GLY A N 1
ATOM 1401 C CA . GLY A 1 198 ? 13.624 -26.323 32.982 1.00 49.97 198 GLY A CA 1
ATOM 1402 C C . GLY A 1 198 ? 13.957 -27.715 33.501 1.00 49.97 198 GLY A C 1
ATOM 1403 O O . GLY A 1 198 ? 13.273 -28.236 34.374 1.00 49.97 198 GLY A O 1
ATOM 1404 N N . GLY A 1 199 ? 15.011 -28.298 32.937 1.00 49.69 199 GLY A N 1
ATOM 1405 C CA . GLY A 1 199 ? 15.865 -29.229 33.648 1.00 49.69 199 GLY A CA 1
ATOM 1406 C C . GLY A 1 199 ? 16.886 -28.393 34.404 1.00 49.69 199 GLY A C 1
ATOM 1407 O O . GLY A 1 199 ? 17.672 -27.665 33.796 1.00 49.69 199 GLY A O 1
ATOM 1408 N N . ASP A 1 200 ? 16.794 -28.439 35.724 1.00 55.94 200 ASP A N 1
ATOM 1409 C CA . ASP A 1 200 ? 17.644 -27.720 36.656 1.00 55.94 200 ASP A CA 1
ATOM 1410 C C . ASP A 1 200 ? 19.136 -28.047 36.474 1.00 55.94 200 ASP A C 1
ATOM 1412 O O . ASP A 1 200 ? 19.531 -29.209 36.429 1.00 55.94 200 ASP A O 1
ATOM 1416 N N . GLY A 1 201 ? 19.958 -26.992 36.481 1.00 50.66 201 GLY A N 1
ATOM 1417 C CA . GLY A 1 201 ? 21.363 -27.031 36.895 1.00 50.66 201 GLY A CA 1
ATOM 1418 C C . GLY A 1 201 ? 22.380 -27.388 35.812 1.00 50.66 201 GLY A C 1
ATOM 1419 O O . GLY A 1 201 ? 22.494 -28.540 35.432 1.00 50.66 201 GLY A O 1
ATOM 1420 N N . VAL A 1 202 ? 23.197 -26.416 35.389 1.00 43.53 202 VAL A N 1
ATOM 1421 C CA . VAL A 1 202 ? 24.563 -26.201 35.914 1.00 43.53 202 VAL A CA 1
ATOM 1422 C C . VAL A 1 202 ? 24.968 -24.752 35.597 1.00 43.53 202 VAL A C 1
ATOM 1424 O O . VAL A 1 202 ? 24.833 -24.281 34.471 1.00 43.53 202 VAL A O 1
ATOM 1427 N N . ALA A 1 203 ? 25.428 -24.032 36.620 1.00 52.12 203 ALA A N 1
ATOM 1428 C CA . ALA A 1 203 ? 26.039 -22.714 36.505 1.00 52.12 203 ALA A CA 1
ATOM 1429 C C . ALA A 1 203 ? 27.439 -22.825 35.876 1.00 52.12 203 ALA A C 1
ATOM 1431 O O . ALA A 1 203 ? 28.224 -23.665 36.306 1.00 52.12 203 ALA A O 1
ATOM 1432 N N . GLY A 1 204 ? 27.772 -21.968 34.908 1.00 45.91 204 GLY A N 1
ATOM 1433 C CA . GLY A 1 204 ? 29.118 -21.935 34.336 1.00 45.91 204 GLY A CA 1
ATOM 1434 C C . GLY A 1 204 ? 29.339 -20.818 33.319 1.00 45.91 204 GLY A C 1
ATOM 1435 O O . GLY A 1 204 ? 29.019 -20.975 32.149 1.00 45.91 204 GLY A O 1
ATOM 1436 N N . ASP A 1 205 ? 29.923 -19.731 33.819 1.00 37.50 205 ASP A N 1
ATOM 1437 C CA . ASP A 1 205 ? 30.891 -18.834 33.177 1.00 37.50 205 ASP A CA 1
ATOM 1438 C C . ASP A 1 205 ? 30.477 -17.829 32.083 1.00 37.50 205 ASP A C 1
ATOM 1440 O O . ASP A 1 205 ? 30.006 -18.128 30.990 1.00 37.50 205 ASP A O 1
ATOM 1444 N N . THR A 1 206 ? 30.756 -16.564 32.410 1.00 43.53 206 THR A N 1
ATOM 1445 C CA . THR A 1 206 ? 30.659 -15.370 31.560 1.00 43.53 206 THR A CA 1
ATOM 1446 C C . THR A 1 206 ? 32.049 -15.035 30.998 1.00 43.53 206 THR A C 1
ATOM 1448 O O . THR A 1 206 ? 32.984 -14.947 31.796 1.00 43.53 206 THR A O 1
ATOM 1451 N N . PRO A 1 207 ? 32.228 -14.755 29.691 1.00 46.59 207 PRO A N 1
ATOM 1452 C CA . PRO A 1 207 ? 33.464 -14.157 29.186 1.00 46.59 207 PRO A CA 1
ATOM 1453 C C . PRO A 1 207 ? 33.412 -12.615 29.221 1.00 46.59 207 PRO A C 1
ATOM 1455 O O . PRO A 1 207 ? 32.355 -12.031 28.958 1.00 46.59 207 PRO A O 1
ATOM 1458 N N . PRO A 1 208 ? 34.538 -11.929 29.498 1.00 54.72 208 PRO A N 1
ATOM 1459 C CA . PRO A 1 208 ? 34.608 -10.474 29.542 1.00 54.72 208 PRO A CA 1
ATOM 1460 C C . PRO A 1 208 ? 35.027 -9.854 28.196 1.00 54.72 208 PRO A C 1
ATOM 1462 O O . PRO A 1 208 ? 35.890 -10.378 27.503 1.00 54.72 208 PRO A O 1
ATOM 1465 N N . GLY A 1 209 ? 34.521 -8.643 27.933 1.00 41.69 209 GLY A N 1
ATOM 1466 C CA . GLY A 1 209 ? 35.287 -7.568 27.287 1.00 41.69 209 GLY A CA 1
ATOM 1467 C C . GLY A 1 209 ? 35.265 -7.476 25.755 1.00 41.69 209 GLY A C 1
ATOM 1468 O O . GLY A 1 209 ? 35.524 -8.433 25.039 1.00 41.69 209 GLY A O 1
ATOM 1469 N N . GLY A 1 210 ? 35.048 -6.256 25.255 1.00 34.16 210 GLY A N 1
ATOM 1470 C CA . GLY A 1 210 ? 35.243 -5.917 23.844 1.00 34.16 210 GLY A CA 1
ATOM 1471 C C . GLY A 1 210 ? 34.832 -4.484 23.523 1.00 34.16 210 GLY A C 1
ATOM 1472 O O . GLY A 1 210 ? 33.777 -4.257 22.942 1.00 34.16 210 GLY A O 1
ATOM 1473 N N . GLY A 1 211 ? 35.648 -3.513 23.942 1.00 45.56 211 GLY A N 1
ATOM 1474 C CA . GLY A 1 211 ? 35.542 -2.120 23.509 1.00 45.56 211 GLY A CA 1
ATOM 1475 C C . GLY A 1 211 ? 36.153 -1.923 22.120 1.00 45.56 211 GLY A C 1
ATOM 1476 O O . GLY A 1 211 ? 37.230 -2.439 21.838 1.00 45.56 211 GLY A O 1
ATOM 1477 N N . GLY A 1 212 ? 35.482 -1.148 21.270 1.00 36.47 212 GLY A N 1
ATOM 1478 C CA . GLY A 1 212 ? 35.983 -0.737 19.959 1.00 36.47 212 GLY A CA 1
ATOM 1479 C C . GLY A 1 212 ? 35.349 0.589 19.556 1.00 36.47 212 GLY A C 1
ATOM 1480 O O . GLY A 1 212 ? 34.137 0.663 19.375 1.00 36.47 212 GLY A O 1
ATOM 1481 N N . GLY A 1 213 ? 36.166 1.643 19.495 1.00 40.31 213 GLY A N 1
ATOM 1482 C CA . GLY A 1 213 ? 35.761 2.992 19.102 1.00 40.31 213 GLY A CA 1
ATOM 1483 C C . GLY A 1 213 ? 35.473 3.116 17.605 1.00 40.31 213 GLY A C 1
ATOM 1484 O O . GLY A 1 213 ? 35.922 2.304 16.798 1.00 40.31 213 GLY A O 1
ATOM 1485 N N . THR A 1 214 ? 34.737 4.161 17.234 1.00 36.81 214 THR A N 1
ATOM 1486 C CA . THR A 1 214 ? 34.430 4.497 15.838 1.00 36.81 214 THR A CA 1
ATOM 1487 C C . THR A 1 214 ? 34.876 5.938 15.567 1.00 36.81 214 THR A C 1
ATOM 1489 O O . THR A 1 214 ? 34.577 6.801 16.392 1.00 36.81 214 THR A O 1
ATOM 1492 N N . PRO A 1 215 ? 35.613 6.210 14.473 1.00 50.41 215 PRO A N 1
ATOM 1493 C CA . PRO A 1 215 ? 36.080 7.550 14.136 1.00 50.41 215 PRO A CA 1
ATOM 1494 C C . PRO A 1 215 ? 35.013 8.383 13.414 1.00 50.41 215 PRO A C 1
ATOM 1496 O O . PRO A 1 215 ? 34.225 7.870 12.617 1.00 50.41 215 PRO A O 1
ATOM 1499 N N . ASP A 1 216 ? 35.052 9.685 13.692 1.00 38.94 216 ASP A N 1
ATOM 1500 C CA . ASP A 1 216 ? 34.238 10.737 13.093 1.00 38.94 216 ASP A CA 1
ATOM 1501 C C . ASP A 1 216 ? 34.544 10.915 11.596 1.00 38.94 216 ASP A C 1
ATOM 1503 O O . ASP A 1 216 ? 35.697 11.055 11.185 1.00 38.94 216 ASP A O 1
ATOM 1507 N N . GLY A 1 217 ? 33.493 10.938 10.775 1.00 39.72 217 GLY A N 1
ATOM 1508 C CA . GLY A 1 217 ? 33.562 11.184 9.335 1.00 39.72 217 GLY A CA 1
ATOM 1509 C C . GLY A 1 217 ? 32.443 12.121 8.898 1.00 39.72 217 GLY A C 1
ATOM 1510 O O . GLY A 1 217 ? 31.384 11.673 8.460 1.00 39.72 217 GLY A O 1
ATOM 1511 N N . ASP A 1 218 ? 32.689 13.424 9.035 1.00 40.31 218 ASP A N 1
ATOM 1512 C CA . ASP A 1 218 ? 31.802 14.505 8.606 1.00 40.31 218 ASP A CA 1
ATOM 1513 C C . ASP A 1 218 ? 31.761 14.596 7.070 1.00 40.31 218 ASP A C 1
ATOM 1515 O O . ASP A 1 218 ? 32.699 15.045 6.411 1.00 40.31 218 ASP A O 1
ATOM 1519 N N . GLY A 1 219 ? 30.644 14.161 6.487 1.00 38.41 219 GLY A N 1
ATOM 1520 C CA . GLY A 1 219 ? 30.346 14.270 5.061 1.00 38.41 219 GLY A CA 1
ATOM 1521 C C . GLY A 1 219 ? 28.935 14.809 4.863 1.00 38.41 219 GLY A C 1
ATOM 1522 O O . GLY A 1 219 ? 27.975 14.045 4.783 1.00 38.41 219 GLY A O 1
ATOM 1523 N N . GLY A 1 220 ? 28.813 16.137 4.803 1.00 44.47 220 GLY A N 1
ATOM 1524 C CA . GLY A 1 220 ? 27.554 16.870 4.689 1.00 44.47 220 GLY A CA 1
ATOM 1525 C C . GLY A 1 220 ? 26.708 16.452 3.485 1.00 44.47 220 GLY A C 1
ATOM 1526 O O . GLY A 1 220 ? 26.910 16.911 2.363 1.00 44.47 220 GLY A O 1
ATOM 1527 N N . ARG A 1 221 ? 25.699 15.615 3.734 1.00 41.12 221 ARG A N 1
ATOM 1528 C CA . ARG A 1 221 ? 24.548 15.417 2.848 1.00 41.12 221 ARG A CA 1
ATOM 1529 C C . ARG A 1 221 ? 23.366 16.155 3.452 1.00 41.12 221 ARG A C 1
ATOM 1531 O O . ARG A 1 221 ? 23.132 16.038 4.650 1.00 41.12 221 ARG A O 1
ATOM 1538 N N . GLY A 1 222 ? 22.647 16.918 2.626 1.00 40.91 222 GLY A N 1
ATOM 1539 C CA . GLY A 1 222 ? 21.447 17.665 3.005 1.00 40.91 222 GLY A CA 1
ATOM 1540 C C . GLY A 1 222 ? 20.445 16.760 3.711 1.00 40.91 222 GLY A C 1
ATOM 1541 O O . GLY A 1 222 ? 19.679 16.045 3.067 1.00 40.91 222 GLY A O 1
ATOM 1542 N N . GLY A 1 223 ? 20.517 16.753 5.040 1.00 33.44 223 GLY A N 1
ATOM 1543 C CA . GLY A 1 223 ? 19.749 15.863 5.884 1.00 33.44 223 GLY A CA 1
ATOM 1544 C C . GLY A 1 223 ? 18.282 16.212 5.754 1.00 33.44 223 GLY A C 1
ATOM 1545 O O . GLY A 1 223 ? 17.872 17.327 6.078 1.00 33.44 223 GLY A O 1
ATOM 1546 N N . VAL A 1 224 ? 17.489 15.247 5.293 1.00 38.66 224 VAL A N 1
ATOM 1547 C CA . VAL A 1 224 ? 16.052 15.239 5.555 1.00 38.66 224 VAL A CA 1
ATOM 1548 C C . VAL A 1 224 ? 15.931 15.385 7.064 1.00 38.66 224 VAL A C 1
ATOM 1550 O O . VAL A 1 224 ? 16.348 14.496 7.804 1.00 38.66 224 VAL A O 1
ATOM 1553 N N . SER A 1 225 ? 15.477 16.549 7.521 1.00 39.19 225 SER A N 1
ATOM 1554 C CA . SER A 1 225 ? 15.364 16.850 8.938 1.00 39.19 225 SER A CA 1
ATOM 1555 C C . SER A 1 225 ? 14.390 15.849 9.540 1.00 39.19 225 SER A C 1
ATOM 1557 O O . SER A 1 225 ? 13.174 15.970 9.397 1.00 39.19 225 SER A O 1
ATOM 1559 N N . THR A 1 226 ? 14.932 14.809 10.177 1.00 51.75 226 THR A N 1
ATOM 1560 C CA . THR A 1 226 ? 14.128 13.849 10.923 1.00 51.75 226 THR A CA 1
ATOM 1561 C C . THR A 1 226 ? 13.301 14.660 11.910 1.00 51.75 226 THR A C 1
ATOM 1563 O O . THR A 1 226 ? 13.889 15.426 12.687 1.00 51.75 226 THR A O 1
ATOM 1566 N N . PRO A 1 227 ? 11.959 14.581 11.859 1.00 65.88 227 PRO A N 1
ATOM 1567 C CA . PRO A 1 227 ? 11.113 15.403 12.702 1.00 65.88 227 PRO A CA 1
ATOM 1568 C C . PRO A 1 227 ? 11.525 15.184 14.153 1.00 65.88 227 PRO A C 1
ATOM 1570 O O . PRO A 1 227 ? 11.569 14.052 14.637 1.00 65.88 227 PRO A O 1
ATOM 1573 N N . ARG A 1 228 ? 11.886 16.274 14.836 1.00 82.38 228 ARG A N 1
ATOM 1574 C CA . ARG A 1 228 ? 12.362 16.214 16.216 1.00 82.38 228 ARG A CA 1
ATOM 1575 C C . ARG A 1 228 ? 11.242 15.652 17.088 1.00 82.38 228 ARG A C 1
ATOM 1577 O O . ARG A 1 228 ? 10.243 16.327 17.339 1.00 82.38 228 ARG A O 1
ATOM 1584 N N . LEU A 1 229 ? 11.398 14.405 17.523 1.00 87.00 229 LEU A N 1
ATOM 1585 C CA . LEU A 1 229 ? 10.401 13.728 18.342 1.00 87.00 229 LEU A CA 1
ATOM 1586 C C . LEU A 1 229 ? 10.296 14.410 19.709 1.00 87.00 229 LEU A C 1
ATOM 1588 O O . LEU A 1 229 ? 11.294 14.810 20.310 1.00 87.00 229 LEU A O 1
ATOM 1592 N N . THR A 1 230 ? 9.069 14.563 20.201 1.00 89.06 230 THR A N 1
ATOM 1593 C CA . THR A 1 230 ? 8.822 15.283 21.456 1.00 89.06 230 THR A CA 1
ATOM 1594 C C . THR A 1 230 ? 9.006 14.336 22.653 1.00 89.06 230 THR A C 1
ATOM 1596 O O . THR A 1 230 ? 8.545 13.192 22.605 1.00 89.06 230 THR A O 1
ATOM 1599 N N . PRO A 1 231 ? 9.637 14.764 23.759 1.00 92.44 231 PRO A N 1
ATOM 1600 C CA . PRO A 1 231 ? 9.603 14.009 25.011 1.00 92.44 231 PRO A CA 1
ATOM 1601 C C . PRO A 1 231 ? 8.169 13.855 25.542 1.00 92.44 231 PRO A C 1
ATOM 1603 O O . PRO A 1 231 ? 7.322 14.728 25.349 1.00 92.44 231 PRO A O 1
ATOM 1606 N N . ILE A 1 232 ? 7.873 12.757 26.241 1.00 92.06 232 ILE A N 1
ATOM 1607 C CA . ILE A 1 232 ? 6.537 12.548 26.818 1.00 92.06 232 ILE A CA 1
ATOM 1608 C C . ILE A 1 232 ? 6.346 13.471 28.034 1.00 92.06 232 ILE A C 1
ATOM 1610 O O . ILE A 1 232 ? 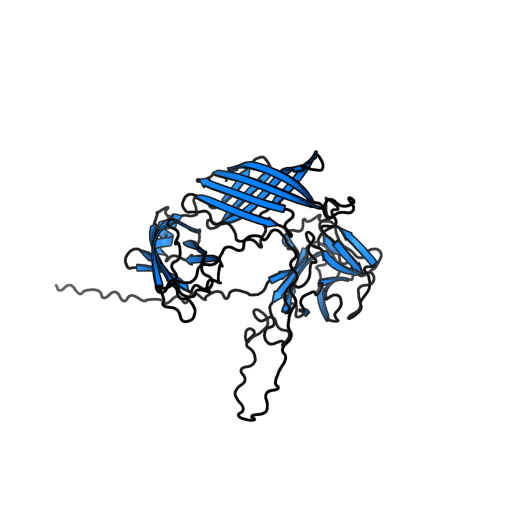7.164 13.437 28.955 1.00 92.06 232 ILE A O 1
ATOM 1614 N N . PRO A 1 233 ? 5.260 14.269 28.097 1.00 93.19 233 PRO A N 1
ATOM 1615 C CA . PRO A 1 233 ? 4.967 15.095 29.264 1.00 93.19 233 PRO A CA 1
ATOM 1616 C C . PRO A 1 233 ? 4.788 14.255 30.536 1.00 93.19 233 PRO A C 1
ATOM 1618 O O . PRO A 1 233 ? 4.254 13.148 30.478 1.00 93.19 233 PRO A O 1
ATOM 1621 N N . LYS A 1 234 ? 5.101 14.814 31.715 1.00 91.31 234 LYS A N 1
ATOM 1622 C CA . LYS A 1 234 ? 4.910 14.133 33.019 1.00 91.31 234 LYS A CA 1
ATOM 1623 C C . LYS A 1 234 ? 3.475 13.622 33.249 1.00 91.31 234 LYS A C 1
ATOM 1625 O O . LYS A 1 234 ? 3.274 12.640 33.959 1.00 91.31 234 LYS A O 1
ATOM 1630 N N . GLY A 1 235 ? 2.481 14.275 32.641 1.00 91.38 235 GLY A N 1
ATOM 1631 C CA . GLY A 1 235 ? 1.071 13.870 32.680 1.00 91.38 235 GLY A CA 1
ATOM 1632 C C . GLY A 1 235 ? 0.693 12.727 31.728 1.00 91.38 235 GLY A C 1
ATOM 1633 O O . GLY A 1 235 ? -0.479 12.369 31.671 1.00 91.38 235 GLY A O 1
ATOM 1634 N N . GLY A 1 236 ? 1.647 12.180 30.970 1.00 92.50 236 GLY A N 1
ATOM 1635 C CA . GLY A 1 236 ? 1.447 11.143 29.961 1.00 92.50 236 GLY A CA 1
ATOM 1636 C C . GLY A 1 236 ? 1.174 11.685 28.545 1.00 92.50 236 GLY A C 1
ATOM 1637 O O . GLY A 1 236 ? 0.973 12.894 28.350 1.00 92.50 236 GLY A O 1
ATOM 1638 N N . PRO A 1 237 ? 1.172 10.790 27.540 1.00 93.06 237 PRO A N 1
ATOM 1639 C CA . PRO A 1 237 ? 1.062 11.144 26.125 1.00 93.06 237 PRO A CA 1
ATOM 1640 C C . PRO A 1 237 ? -0.357 11.604 25.758 1.00 93.06 237 PRO A C 1
ATOM 1642 O O . PRO A 1 237 ? -1.343 10.986 26.153 1.00 93.06 237 PRO A O 1
ATOM 1645 N N . ALA A 1 238 ? -0.478 12.674 24.973 1.00 89.88 238 ALA A N 1
ATOM 1646 C CA . ALA A 1 238 ? -1.745 13.144 24.416 1.00 89.88 238 ALA A CA 1
ATOM 1647 C C . ALA A 1 238 ? -1.695 13.080 22.888 1.00 89.88 238 ALA A C 1
ATOM 1649 O O . ALA A 1 238 ? -0.781 13.620 22.271 1.00 89.88 238 ALA A O 1
ATOM 1650 N N . LEU A 1 239 ? -2.689 12.437 22.275 1.00 91.69 239 LEU A N 1
ATOM 1651 C CA . LEU A 1 239 ? -2.792 12.368 20.818 1.00 91.69 239 LEU A CA 1
ATOM 1652 C C . LEU A 1 239 ? -3.785 13.393 20.280 1.00 91.69 239 LEU A C 1
ATOM 1654 O O . LEU A 1 239 ? -4.820 13.674 20.888 1.00 91.69 239 LEU A O 1
ATOM 1658 N N . ARG A 1 240 ? -3.510 13.893 19.074 1.00 87.75 240 ARG A N 1
ATOM 1659 C CA . ARG A 1 240 ? -4.487 14.653 18.297 1.00 87.75 240 ARG A CA 1
ATOM 1660 C C . ARG A 1 240 ? -5.490 13.678 17.683 1.00 87.75 240 ARG A C 1
ATOM 1662 O O . ARG A 1 240 ? -5.186 12.979 16.726 1.00 87.75 240 ARG A O 1
ATOM 1669 N N . LEU A 1 241 ? -6.695 13.644 18.240 1.00 91.12 241 LEU A N 1
ATOM 1670 C CA . LEU A 1 241 ? -7.782 12.790 17.752 1.00 91.12 241 LEU A CA 1
ATOM 1671 C C . LEU A 1 241 ? -8.532 13.463 16.591 1.00 91.12 241 LEU A C 1
ATOM 1673 O O . LEU A 1 241 ? -8.652 14.686 16.610 1.00 91.12 241 LEU A O 1
ATOM 1677 N N . PRO A 1 242 ? -9.075 12.736 15.603 1.00 88.31 242 PRO A N 1
ATOM 1678 C CA . PRO A 1 242 ? -9.903 13.330 14.552 1.00 88.31 242 PRO A CA 1
ATOM 1679 C C . PRO A 1 242 ? -11.271 13.791 15.084 1.00 88.31 242 PRO A C 1
ATOM 1681 O O . PRO A 1 242 ? -11.808 13.226 16.034 1.00 88.31 242 PRO A O 1
ATOM 1684 N N . ALA A 1 243 ? -11.850 14.825 14.460 1.00 91.50 243 ALA A N 1
ATOM 1685 C CA . ALA A 1 243 ? -13.207 15.308 14.769 1.00 91.50 243 ALA A CA 1
ATOM 1686 C C . ALA A 1 243 ? -14.290 14.699 13.867 1.00 91.50 243 ALA A C 1
ATOM 1688 O O . ALA A 1 243 ? -15.477 14.740 14.193 1.00 91.50 243 ALA A O 1
ATOM 1689 N N . LYS A 1 244 ? -13.891 14.165 12.710 1.00 88.94 244 LYS A N 1
ATOM 1690 C CA . LYS A 1 244 ? -14.780 13.552 11.726 1.00 88.94 244 LYS A CA 1
ATOM 1691 C C . LYS A 1 244 ? -14.154 12.264 11.207 1.00 88.94 244 LYS A C 1
ATOM 1693 O O . LYS A 1 244 ? -12.939 12.210 11.045 1.00 88.94 244 LYS A O 1
ATOM 1698 N N . ALA A 1 245 ? -14.981 11.269 10.925 1.00 90.81 245 ALA A N 1
ATOM 1699 C CA . ALA A 1 245 ? -14.576 10.036 10.264 1.00 90.81 245 ALA A CA 1
ATOM 1700 C C . ALA A 1 245 ? -15.720 9.500 9.395 1.00 90.81 245 ALA A C 1
ATOM 1702 O O . ALA A 1 245 ? -16.857 9.976 9.475 1.00 90.81 245 ALA A O 1
ATOM 1703 N N . ARG A 1 246 ? -15.420 8.499 8.570 1.00 89.31 246 ARG A N 1
ATOM 1704 C CA . ARG A 1 246 ? -16.420 7.748 7.810 1.00 89.31 246 ARG A CA 1
ATOM 1705 C C . ARG A 1 246 ? -16.406 6.293 8.244 1.00 89.31 246 ARG A C 1
ATOM 1707 O O . ARG A 1 246 ? -15.353 5.753 8.576 1.00 89.31 246 ARG A O 1
ATOM 1714 N N . ALA A 1 247 ? -17.584 5.689 8.281 1.00 91.38 247 ALA A N 1
ATOM 1715 C CA . ALA A 1 247 ? -17.732 4.257 8.466 1.00 91.38 247 ALA A CA 1
ATOM 1716 C C . ALA A 1 247 ? -17.830 3.584 7.098 1.00 91.38 247 ALA A C 1
ATOM 1718 O O . ALA A 1 247 ? -18.687 3.980 6.310 1.00 91.38 247 ALA A O 1
ATOM 1719 N N . GLY A 1 248 ? -16.992 2.580 6.839 1.00 83.12 248 GLY A N 1
ATOM 1720 C CA . GLY A 1 248 ? -17.038 1.715 5.658 1.00 83.12 248 GLY A CA 1
ATOM 1721 C C . GLY A 1 248 ? -18.385 1.001 5.483 1.00 83.12 248 GLY A C 1
ATOM 1722 O O . GLY A 1 248 ? -19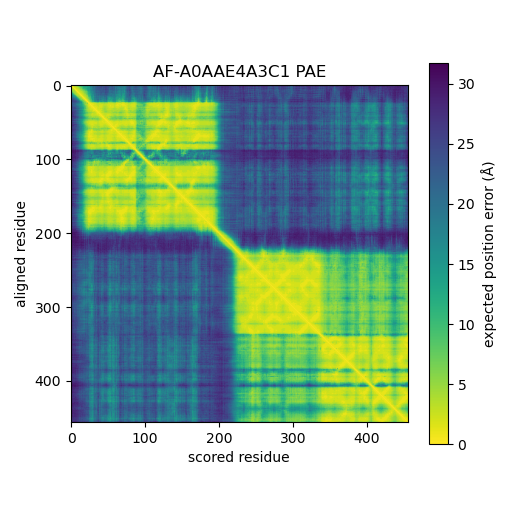.240 1.049 6.370 1.00 83.12 248 GLY A O 1
ATOM 1723 N N . ALA A 1 249 ? -18.580 0.316 4.354 1.00 81.81 249 ALA A N 1
ATOM 1724 C CA . ALA A 1 249 ? -19.786 -0.484 4.104 1.00 81.81 249 ALA A CA 1
ATOM 1725 C C . ALA A 1 249 ? -20.004 -1.591 5.162 1.00 81.81 249 ALA A C 1
ATOM 1727 O O . ALA A 1 249 ? -21.135 -1.920 5.514 1.00 81.81 249 ALA A O 1
ATOM 1728 N N . ASP A 1 250 ? -18.918 -2.109 5.741 1.00 84.25 250 ASP A N 1
ATOM 1729 C CA . ASP A 1 250 ? -18.908 -3.047 6.874 1.00 84.25 250 ASP A CA 1
ATOM 1730 C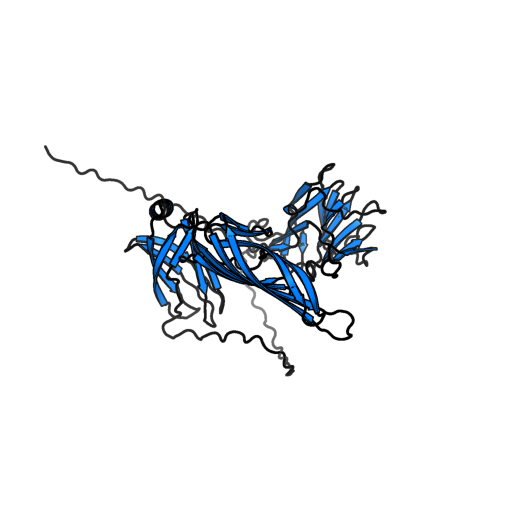 C . ASP A 1 250 ? -19.223 -2.382 8.233 1.00 84.25 250 ASP A C 1
ATOM 1732 O O . ASP A 1 250 ? -19.300 -3.050 9.272 1.00 84.25 250 ASP A O 1
ATOM 1736 N N . GLY A 1 251 ? -19.400 -1.058 8.244 1.00 90.06 251 GLY A N 1
ATOM 1737 C CA . GLY A 1 251 ? -19.584 -0.233 9.428 1.00 90.06 251 GLY A CA 1
ATOM 1738 C C . GLY A 1 251 ? -18.319 -0.051 10.268 1.00 90.06 251 GLY A C 1
ATOM 1739 O O . GLY A 1 251 ? -18.430 0.299 11.447 1.00 90.06 251 GLY A O 1
ATOM 1740 N N . ALA A 1 252 ? -17.132 -0.312 9.711 1.00 91.81 252 ALA A N 1
ATOM 1741 C CA . ALA A 1 252 ? -15.864 -0.028 10.369 1.00 91.81 252 ALA A CA 1
ATOM 1742 C C . ALA A 1 252 ? -15.462 1.436 10.190 1.00 91.81 252 ALA A C 1
ATOM 1744 O O . ALA A 1 252 ? -15.435 1.960 9.082 1.00 91.81 252 ALA A O 1
ATOM 1745 N N . VAL A 1 253 ? -15.121 2.102 11.289 1.00 92.19 253 VAL A N 1
ATOM 1746 C CA . VAL A 1 253 ? -14.578 3.462 11.279 1.00 92.19 253 VAL A CA 1
ATOM 1747 C C . VAL A 1 253 ? -13.061 3.372 11.262 1.00 92.19 253 VAL A C 1
ATOM 1749 O O . VAL A 1 253 ? -12.470 2.878 12.224 1.00 92.19 253 VAL A O 1
ATOM 1752 N N . ALA A 1 254 ? -12.439 3.847 10.187 1.00 88.19 254 ALA A N 1
ATOM 1753 C CA . ALA A 1 254 ? -10.992 3.976 10.105 1.00 88.19 254 ALA A CA 1
ATOM 1754 C C . ALA A 1 254 ? -10.530 5.278 10.786 1.00 88.19 254 ALA A C 1
ATOM 1756 O O . ALA A 1 254 ? -11.086 6.351 10.548 1.00 88.19 254 ALA A O 1
ATOM 1757 N N . LEU A 1 255 ? -9.533 5.182 11.666 1.00 90.44 255 LEU A N 1
ATOM 1758 C CA . LEU A 1 255 ? -8.957 6.297 12.418 1.00 90.44 255 LEU A CA 1
ATOM 1759 C C . LEU A 1 255 ? -7.436 6.274 12.273 1.00 90.44 255 LEU A C 1
ATOM 1761 O O . LEU A 1 255 ? -6.799 5.336 12.744 1.00 90.44 255 LEU A O 1
ATOM 1765 N N . GLN A 1 256 ? -6.848 7.313 11.686 1.00 87.75 256 GLN A N 1
ATOM 1766 C CA . GLN A 1 256 ? -5.395 7.480 11.673 1.00 87.75 256 GLN A CA 1
ATOM 1767 C C . GLN A 1 256 ? -4.937 8.152 12.971 1.00 87.75 256 GLN A C 1
ATOM 1769 O O . GLN A 1 256 ? -5.408 9.237 13.322 1.00 87.75 256 GLN A O 1
ATOM 1774 N N . LEU A 1 257 ? -4.028 7.502 13.695 1.00 92.25 257 LEU A N 1
ATOM 1775 C CA . LEU A 1 257 ? -3.433 8.009 14.928 1.00 92.25 257 LEU A CA 1
ATOM 1776 C C . LEU A 1 257 ? -1.919 8.104 14.747 1.00 92.25 257 LEU A C 1
ATOM 1778 O O . LEU A 1 257 ? -1.277 7.114 14.411 1.00 92.25 257 LEU A O 1
ATOM 1782 N N . ALA A 1 258 ? -1.354 9.286 14.983 1.00 90.12 258 ALA A N 1
ATOM 1783 C CA . ALA A 1 258 ? 0.085 9.534 14.912 1.00 90.12 258 ALA A CA 1
ATOM 1784 C C . ALA A 1 258 ? 0.661 9.737 16.315 1.00 90.12 258 ALA A C 1
ATOM 1786 O O . ALA A 1 258 ? 0.067 10.451 17.124 1.00 90.12 258 ALA A O 1
ATOM 1787 N N . ASN A 1 259 ? 1.809 9.123 16.592 1.00 94.75 259 ASN A N 1
ATOM 1788 C CA . ASN A 1 259 ? 2.576 9.282 17.818 1.00 94.75 259 ASN A CA 1
ATOM 1789 C C . ASN A 1 259 ? 3.677 10.340 17.614 1.00 94.75 259 ASN A C 1
ATOM 1791 O O . ASN A 1 259 ? 4.695 10.030 17.004 1.00 94.75 259 ASN A O 1
ATOM 1795 N N . PRO A 1 260 ? 3.533 11.569 18.140 1.00 91.69 260 PRO A N 1
ATOM 1796 C CA . PRO A 1 260 ? 4.554 12.610 17.987 1.00 91.69 260 PRO A CA 1
ATOM 1797 C C . PRO A 1 260 ? 5.750 12.438 18.942 1.00 91.69 260 PRO A C 1
ATOM 1799 O O . PRO A 1 260 ? 6.641 13.292 18.979 1.00 91.69 260 PRO A O 1
ATOM 1802 N N . TYR A 1 261 ? 5.746 11.395 19.778 1.00 95.25 261 TYR A N 1
ATOM 1803 C CA . TYR A 1 261 ? 6.705 11.239 20.862 1.00 95.25 261 TYR A CA 1
ATOM 1804 C C . TYR A 1 261 ? 7.873 10.320 20.504 1.00 95.25 261 TYR A C 1
ATOM 1806 O O . TYR A 1 261 ? 7.754 9.416 19.678 1.00 95.25 261 TYR A O 1
ATOM 1814 N N . ALA A 1 262 ? 8.989 10.522 21.208 1.00 92.12 262 ALA A N 1
ATOM 1815 C CA . ALA A 1 262 ? 10.220 9.741 21.061 1.00 92.12 262 ALA A CA 1
ATOM 1816 C C . ALA A 1 262 ? 10.144 8.319 21.646 1.00 92.12 262 ALA A C 1
ATOM 1818 O O . ALA A 1 262 ? 11.094 7.554 21.528 1.00 92.12 262 ALA A O 1
ATOM 1819 N N . ALA A 1 263 ? 9.031 7.953 22.284 1.00 94.94 263 ALA A N 1
ATOM 1820 C CA . ALA A 1 263 ? 8.832 6.631 22.862 1.00 94.94 263 ALA A CA 1
ATOM 1821 C C . ALA A 1 263 ? 7.583 5.960 22.285 1.00 94.94 263 ALA A C 1
ATOM 1823 O O . ALA A 1 263 ? 6.593 6.623 21.959 1.00 94.94 263 ALA A O 1
ATOM 1824 N N . ALA A 1 264 ? 7.633 4.632 22.189 1.00 94.50 264 ALA A N 1
ATOM 1825 C CA . ALA A 1 264 ? 6.489 3.824 21.794 1.00 94.50 264 ALA A CA 1
ATOM 1826 C C . ALA A 1 264 ? 5.349 3.943 22.819 1.00 94.50 264 ALA A C 1
ATOM 1828 O O . ALA A 1 264 ? 5.577 4.031 24.031 1.00 94.50 264 ALA A O 1
ATOM 1829 N N . LEU A 1 265 ? 4.112 3.932 22.325 1.00 97.56 265 LEU A N 1
ATOM 1830 C CA . LEU A 1 265 ? 2.901 4.038 23.131 1.00 97.56 265 LEU A CA 1
ATOM 1831 C C . LEU A 1 265 ? 2.074 2.763 23.044 1.00 97.56 265 LEU A C 1
ATOM 1833 O O . LEU A 1 265 ? 1.886 2.209 21.966 1.00 97.56 265 LEU A O 1
ATOM 1837 N N . THR A 1 266 ? 1.495 2.361 24.171 1.00 97.50 266 THR A N 1
ATOM 1838 C CA . THR A 1 266 ? 0.530 1.260 24.252 1.00 97.50 266 THR A CA 1
ATOM 1839 C C . THR A 1 266 ? -0.736 1.708 24.971 1.00 97.50 266 THR A C 1
ATOM 1841 O O . THR A 1 266 ? -0.703 2.605 25.819 1.00 97.50 266 THR A O 1
ATOM 1844 N N . GLY A 1 267 ? -1.873 1.098 24.646 1.00 97.25 267 GLY A N 1
ATOM 1845 C CA . GLY A 1 267 ? -3.118 1.355 25.356 1.00 97.25 267 GLY A CA 1
ATOM 1846 C C . GLY A 1 267 ? -4.363 0.924 24.597 1.00 97.25 267 GLY A C 1
ATOM 1847 O O . GLY A 1 267 ? -4.400 -0.164 24.027 1.00 97.25 267 GLY A O 1
ATOM 1848 N N . SER A 1 268 ? -5.411 1.746 24.629 1.00 97.50 268 SER A N 1
ATOM 1849 C CA . SER A 1 268 ? -6.698 1.418 24.011 1.00 97.50 268 SER A CA 1
ATOM 1850 C C . SER A 1 268 ? -7.388 2.617 23.376 1.00 97.50 268 SER A C 1
ATOM 1852 O O . SER A 1 268 ? -7.164 3.770 23.753 1.00 97.50 268 SER A O 1
ATOM 1854 N N . VAL A 1 269 ? -8.257 2.315 22.415 1.00 97.94 269 VAL A N 1
ATOM 1855 C CA . VAL A 1 269 ? -9.113 3.268 21.713 1.00 97.94 269 VAL A CA 1
ATOM 1856 C C . VAL A 1 269 ? -10.547 2.774 21.794 1.00 97.94 269 VAL A C 1
ATOM 1858 O O . VAL A 1 269 ? -10.815 1.603 21.537 1.00 97.94 269 VAL A O 1
ATOM 1861 N N . THR A 1 270 ? -11.481 3.652 22.149 1.00 98.00 270 THR A N 1
ATOM 1862 C CA . THR A 1 270 ? -12.905 3.323 22.272 1.00 98.00 270 THR A CA 1
ATOM 1863 C C . THR A 1 270 ? -13.779 4.381 21.612 1.00 98.00 270 THR A C 1
ATOM 1865 O O . THR A 1 270 ? -13.485 5.574 21.677 1.00 98.00 270 THR A O 1
ATOM 1868 N N . LEU A 1 271 ? -14.870 3.933 20.992 1.00 98.19 271 LEU A N 1
ATOM 1869 C CA . LEU A 1 271 ? -15.943 4.781 20.480 1.00 98.19 271 LEU A CA 1
ATOM 1870 C C . LEU A 1 271 ? -17.183 4.583 21.345 1.00 98.19 271 LEU A C 1
ATOM 1872 O O . LEU A 1 271 ? -17.606 3.447 21.577 1.00 98.19 271 LEU A O 1
ATOM 1876 N N . LYS A 1 272 ? -17.770 5.684 21.810 1.00 97.94 272 LYS A N 1
ATOM 1877 C CA . LYS A 1 272 ? -18.972 5.687 22.650 1.00 97.94 272 LYS A CA 1
ATOM 1878 C C . LYS A 1 272 ? -20.069 6.561 22.055 1.00 97.94 272 LYS A C 1
ATOM 1880 O O . LYS A 1 272 ? -19.774 7.539 21.379 1.00 97.94 272 LYS A O 1
ATOM 1885 N N . GLN A 1 273 ? -21.321 6.244 22.356 1.00 97.31 273 GLN A N 1
ATOM 1886 C CA . GLN A 1 273 ? -22.473 7.116 22.127 1.00 97.31 273 GLN A CA 1
ATOM 1887 C C . GLN A 1 273 ? -23.190 7.296 23.465 1.00 97.31 273 GLN A C 1
ATOM 1889 O O . GLN A 1 273 ? -23.758 6.351 24.013 1.00 97.31 273 GLN A O 1
ATOM 1894 N N . GLY A 1 274 ? -23.079 8.491 24.050 1.00 96.19 274 GLY A N 1
ATOM 1895 C CA . GLY A 1 274 ? -23.426 8.691 25.457 1.00 96.19 274 GLY A CA 1
ATOM 1896 C C . GLY A 1 274 ? -22.592 7.775 26.363 1.00 96.19 274 GLY A C 1
ATOM 1897 O O . GLY A 1 274 ? -21.362 7.788 26.304 1.00 96.19 274 GLY A O 1
ATOM 1898 N N . ARG A 1 275 ? -23.261 6.958 27.186 1.00 95.75 275 ARG A N 1
ATOM 1899 C CA . ARG A 1 275 ? -22.609 5.977 28.076 1.00 95.75 275 ARG A CA 1
ATOM 1900 C C . ARG A 1 275 ? -22.318 4.630 27.400 1.00 95.75 275 ARG A C 1
ATOM 1902 O O . ARG A 1 275 ? -21.493 3.873 27.905 1.00 95.75 275 ARG A O 1
ATOM 1909 N N . ALA A 1 276 ? -22.954 4.334 26.267 1.00 96.56 276 ALA A N 1
ATOM 1910 C CA . ALA A 1 276 ? -22.816 3.049 25.589 1.00 96.56 276 ALA A CA 1
ATOM 1911 C C . ALA A 1 276 ? -21.503 2.973 24.796 1.00 96.56 276 ALA A C 1
ATOM 1913 O O . ALA A 1 276 ? -21.177 3.879 24.025 1.00 96.56 276 ALA A O 1
ATOM 1914 N N . ARG A 1 277 ? -20.756 1.874 24.949 1.00 97.44 277 ARG A N 1
ATOM 1915 C CA . ARG A 1 277 ? -19.576 1.572 24.125 1.00 97.44 277 ARG A CA 1
ATOM 1916 C C . ARG A 1 277 ? -20.026 0.924 22.817 1.00 97.44 277 ARG A C 1
ATOM 1918 O O . ARG A 1 277 ? -20.674 -0.113 22.842 1.00 97.44 277 ARG A O 1
ATOM 1925 N N . LEU A 1 278 ? -19.650 1.520 21.688 1.00 97.25 278 LEU A N 1
ATOM 1926 C CA . LEU A 1 278 ? -19.988 1.017 20.352 1.00 97.25 278 LEU A CA 1
ATOM 1927 C C . LEU A 1 278 ? -18.876 0.184 19.716 1.00 97.25 278 LEU A C 1
ATOM 1929 O O . LEU A 1 278 ? -19.173 -0.707 18.927 1.00 97.25 278 LEU A O 1
ATOM 1933 N N . ALA A 1 279 ? -17.616 0.511 20.014 1.00 97.56 279 ALA A N 1
ATOM 1934 C CA . ALA A 1 279 ? -16.439 -0.201 19.527 1.00 97.56 279 ALA A CA 1
ATOM 1935 C C . ALA A 1 279 ? -15.230 0.074 20.433 1.00 97.56 279 ALA A C 1
ATOM 1937 O O . ALA A 1 279 ? -15.205 1.049 21.192 1.00 97.56 279 ALA A O 1
ATOM 1938 N N . GLY A 1 280 ? -14.199 -0.761 20.348 1.00 96.81 280 GLY A N 1
ATOM 1939 C CA . GLY A 1 280 ? -12.878 -0.407 20.854 1.00 96.81 280 GLY A CA 1
ATOM 1940 C C . GLY A 1 280 ? -11.854 -1.514 20.673 1.00 96.81 280 GLY A C 1
ATOM 1941 O O . GLY A 1 280 ? -12.235 -2.673 20.575 1.00 96.81 280 GLY A O 1
ATOM 1942 N N . THR A 1 281 ? -10.579 -1.147 20.662 1.00 97.06 281 THR A N 1
ATOM 1943 C CA . THR A 1 281 ? -9.452 -2.060 20.439 1.00 97.06 281 THR A CA 1
ATOM 1944 C C . THR A 1 281 ? -8.232 -1.645 21.264 1.00 97.06 281 THR A C 1
ATOM 1946 O O . THR A 1 281 ? -8.176 -0.518 21.774 1.00 97.06 281 THR A O 1
ATOM 1949 N N . ARG A 1 282 ? -7.261 -2.552 21.410 1.00 97.25 282 ARG A N 1
ATOM 1950 C CA . ARG A 1 282 ? -5.926 -2.228 21.931 1.00 97.25 282 ARG A CA 1
ATOM 1951 C C . ARG A 1 282 ? -5.102 -1.554 20.833 1.00 97.25 282 ARG A C 1
ATOM 1953 O O . ARG A 1 282 ? -5.291 -1.819 19.652 1.00 97.25 282 ARG A O 1
ATOM 1960 N N . LEU A 1 283 ? -4.199 -0.666 21.227 1.00 95.88 283 LEU A N 1
ATOM 1961 C CA . LEU A 1 283 ? -3.338 0.074 20.313 1.00 95.88 283 LEU A CA 1
ATOM 1962 C C . LEU A 1 283 ? -1.883 -0.020 20.766 1.00 95.88 283 LEU A C 1
ATOM 1964 O O . LEU A 1 283 ? -1.594 0.166 21.947 1.00 95.88 283 LEU A O 1
ATOM 1968 N N . SER A 1 284 ? -0.992 -0.238 19.801 1.00 95.69 284 SER A N 1
ATOM 1969 C CA . SER A 1 284 ? 0.450 -0.021 19.919 1.00 95.69 284 SER A CA 1
ATOM 1970 C C . SER A 1 284 ? 0.895 0.908 18.787 1.00 95.69 284 SER A C 1
ATOM 1972 O O . SER A 1 284 ? 0.494 0.695 17.636 1.00 95.69 284 SER A O 1
ATOM 1974 N N . LEU A 1 285 ? 1.659 1.949 19.123 1.00 94.50 285 LEU A N 1
ATOM 1975 C CA . LEU A 1 285 ? 2.259 2.911 18.196 1.00 94.50 285 LEU A CA 1
ATOM 1976 C C . LEU A 1 285 ? 3.768 2.971 18.443 1.00 94.50 285 LEU A C 1
ATOM 1978 O O . LEU A 1 285 ? 4.189 3.267 19.563 1.00 94.50 285 LEU A O 1
ATOM 1982 N N . ALA A 1 286 ? 4.576 2.762 17.403 1.00 92.31 286 ALA A N 1
ATOM 1983 C CA . ALA A 1 286 ? 6.019 2.994 17.464 1.00 92.31 286 ALA A CA 1
ATOM 1984 C C . ALA A 1 286 ? 6.341 4.473 17.760 1.00 92.31 286 ALA A C 1
ATOM 1986 O O . ALA A 1 286 ? 5.499 5.354 17.553 1.00 92.31 286 ALA A O 1
ATOM 1987 N N . ALA A 1 287 ? 7.547 4.758 18.259 1.00 92.06 287 ALA A N 1
ATOM 1988 C CA . ALA A 1 287 ? 8.040 6.130 18.425 1.00 92.06 287 ALA A CA 1
ATOM 1989 C C . ALA A 1 287 ? 8.025 6.866 17.075 1.00 92.06 287 ALA A C 1
ATOM 1991 O O . ALA A 1 287 ? 8.471 6.309 16.078 1.00 92.06 287 ALA A O 1
ATOM 1992 N N . GLY A 1 288 ? 7.454 8.073 17.018 1.00 87.56 288 GLY A N 1
ATOM 1993 C CA . GLY A 1 288 ? 7.275 8.815 15.758 1.00 87.56 288 GLY A CA 1
ATOM 1994 C C . GLY A 1 288 ? 6.308 8.186 14.740 1.00 87.56 288 GLY A C 1
ATOM 1995 O O . GLY A 1 288 ? 6.028 8.793 13.710 1.00 87.56 288 GLY A O 1
ATOM 1996 N N . GLY A 1 289 ? 5.800 6.979 15.002 1.00 83.56 289 GLY A N 1
ATOM 1997 C CA . GLY A 1 289 ? 5.013 6.207 14.049 1.00 83.56 289 GLY A CA 1
ATOM 1998 C C . GLY A 1 289 ? 3.567 6.678 13.933 1.00 83.56 289 GLY A C 1
ATOM 1999 O O . GLY A 1 289 ? 3.029 7.369 14.801 1.00 83.56 289 GLY A O 1
ATOM 2000 N N . SER A 1 290 ? 2.891 6.238 12.877 1.00 86.56 290 SER A N 1
ATOM 2001 C CA . SER A 1 290 ? 1.442 6.381 12.734 1.00 86.56 290 SER A CA 1
ATOM 2002 C C . SER A 1 290 ? 0.798 5.029 12.452 1.00 86.56 290 SER A C 1
ATOM 2004 O O . SER A 1 290 ? 1.455 4.114 11.962 1.00 86.56 290 SER A O 1
ATOM 2006 N N . ARG A 1 291 ? -0.478 4.875 12.807 1.00 87.06 291 ARG A N 1
ATOM 2007 C CA . ARG A 1 291 ? -1.247 3.658 12.534 1.00 87.06 291 ARG A CA 1
ATOM 2008 C C . ARG A 1 291 ? -2.692 3.998 12.217 1.00 87.06 291 ARG A C 1
ATOM 2010 O O . ARG A 1 291 ? -3.308 4.814 12.906 1.00 87.06 291 ARG A O 1
ATOM 2017 N N . THR A 1 292 ? -3.245 3.313 11.224 1.00 85.94 292 THR A N 1
ATOM 2018 C CA . THR A 1 292 ? -4.680 3.333 10.934 1.00 85.94 292 THR A CA 1
ATOM 2019 C C . THR A 1 292 ? -5.371 2.215 11.710 1.00 85.94 292 THR A C 1
ATOM 2021 O O . THR A 1 292 ? -5.036 1.041 11.578 1.00 85.94 292 THR A O 1
ATOM 2024 N N . LEU A 1 293 ? -6.339 2.575 12.549 1.00 91.56 293 LEU A N 1
ATOM 2025 C CA . LEU A 1 293 ? -7.175 1.642 13.301 1.00 91.56 293 LEU A CA 1
ATOM 2026 C C . LEU A 1 293 ? -8.534 1.484 12.634 1.00 91.56 293 LEU A C 1
ATOM 2028 O O . LEU A 1 293 ? -9.195 2.484 12.373 1.00 91.56 293 LEU A O 1
ATOM 2032 N N . ARG A 1 294 ? -9.002 0.247 12.461 1.00 91.25 294 ARG A N 1
ATOM 2033 C CA . ARG A 1 294 ? -10.375 -0.049 12.031 1.00 91.25 294 ARG A CA 1
ATOM 2034 C C . ARG A 1 294 ? -11.223 -0.452 13.236 1.00 91.25 294 ARG A C 1
ATOM 2036 O O . ARG A 1 294 ? -10.965 -1.466 13.877 1.00 91.25 294 ARG A O 1
ATOM 2043 N N . LEU A 1 295 ? -12.243 0.341 13.552 1.00 95.12 295 LEU A N 1
ATOM 2044 C CA . LEU A 1 295 ? -13.165 0.090 14.661 1.00 95.12 295 LEU A CA 1
ATOM 2045 C C . LEU A 1 295 ? -14.547 -0.278 14.127 1.00 95.12 295 LEU A C 1
ATOM 2047 O O . LEU A 1 295 ? -15.303 0.594 13.699 1.00 95.12 295 LEU A O 1
ATOM 2051 N N . ARG A 1 296 ? -14.897 -1.566 14.171 1.00 95.12 296 ARG A N 1
ATOM 2052 C CA . ARG A 1 296 ? -16.217 -2.042 13.742 1.00 95.12 296 ARG A CA 1
ATOM 2053 C C . ARG A 1 296 ? -17.294 -1.615 14.736 1.00 95.12 296 ARG A C 1
ATOM 2055 O O . ARG A 1 296 ? -17.265 -2.016 15.896 1.00 95.12 296 ARG A O 1
ATOM 2062 N N . LEU A 1 297 ? -18.250 -0.811 14.277 1.00 96.81 297 LEU A N 1
ATOM 2063 C CA . LEU A 1 297 ? -19.364 -0.352 15.106 1.00 96.81 297 LEU A CA 1
ATOM 2064 C C . LEU A 1 297 ? -20.363 -1.485 15.379 1.00 96.81 297 LEU A C 1
ATOM 2066 O O . LEU A 1 297 ? -20.541 -2.383 14.552 1.00 96.81 297 LEU A O 1
ATOM 2070 N N . GLY A 1 298 ? -21.065 -1.417 16.513 1.00 95.25 298 GLY A N 1
ATOM 2071 C CA . GLY A 1 298 ? -22.182 -2.312 16.836 1.00 95.25 298 GLY A CA 1
ATOM 2072 C C . GLY A 1 298 ? -23.345 -2.233 15.834 1.00 95.25 298 GLY A C 1
ATOM 2073 O O . GLY A 1 298 ? -23.538 -1.227 15.149 1.00 95.25 298 GLY A O 1
ATOM 2074 N N . ALA A 1 299 ? -24.153 -3.295 15.753 1.00 94.94 299 ALA A N 1
ATOM 2075 C CA . ALA A 1 299 ? -25.162 -3.474 14.701 1.00 94.94 299 ALA A CA 1
ATOM 2076 C C . ALA A 1 299 ? -26.188 -2.329 14.591 1.00 94.94 299 ALA A C 1
ATOM 2078 O O . ALA A 1 299 ? -26.574 -1.969 13.482 1.00 94.94 299 ALA A O 1
ATOM 2079 N N . ALA A 1 300 ? -26.621 -1.742 15.712 1.00 94.62 300 ALA A N 1
ATOM 2080 C CA . ALA A 1 300 ? -27.559 -0.615 15.706 1.00 94.62 300 ALA A CA 1
ATOM 2081 C C . ALA A 1 300 ? -26.954 0.641 15.051 1.00 94.62 300 ALA A C 1
ATOM 2083 O O . ALA A 1 300 ? -27.575 1.247 14.182 1.00 94.62 300 ALA A O 1
ATOM 2084 N N . ALA A 1 301 ? -25.710 0.979 15.401 1.00 96.19 301 ALA A N 1
ATOM 2085 C CA . ALA A 1 301 ? -24.986 2.100 14.807 1.00 96.19 301 ALA A CA 1
ATOM 2086 C C . ALA A 1 301 ? -24.724 1.877 13.309 1.00 96.19 301 ALA A C 1
ATOM 2088 O O . ALA A 1 301 ? -24.901 2.796 12.512 1.00 96.19 301 ALA A O 1
ATOM 2089 N N . ARG A 1 302 ? -24.375 0.644 12.908 1.00 94.56 302 ARG A N 1
ATOM 2090 C CA . ARG A 1 302 ? -24.223 0.290 11.487 1.00 94.56 302 ARG A CA 1
ATOM 2091 C C . ARG A 1 302 ? -25.523 0.469 10.708 1.00 94.56 302 ARG A C 1
ATOM 2093 O O . ARG A 1 302 ? -25.497 1.076 9.647 1.00 94.56 302 ARG A O 1
ATOM 2100 N N . ARG A 1 303 ? -26.654 -0.005 11.245 1.00 94.25 303 ARG A N 1
ATOM 2101 C CA . ARG A 1 303 ? -27.979 0.177 10.625 1.00 94.25 303 ARG A CA 1
ATOM 2102 C C . ARG A 1 303 ? -28.335 1.654 10.465 1.00 94.25 303 ARG A C 1
ATOM 2104 O O . ARG A 1 303 ? -28.787 2.047 9.397 1.00 94.25 303 ARG A O 1
ATOM 2111 N N . ALA A 1 304 ? -28.070 2.473 11.483 1.00 94.19 304 ALA A N 1
ATOM 2112 C CA . ALA A 1 304 ? -28.287 3.914 11.401 1.00 94.19 304 ALA A CA 1
ATOM 2113 C C . ALA A 1 304 ? -27.448 4.553 10.277 1.00 94.19 304 ALA A C 1
ATOM 2115 O O . ALA A 1 304 ? -27.986 5.284 9.450 1.00 94.19 304 ALA A O 1
ATOM 2116 N N . LEU A 1 305 ? -26.151 4.232 10.197 1.00 93.19 305 LEU A N 1
ATOM 2117 C CA . LEU A 1 305 ? -25.263 4.731 9.138 1.00 93.19 305 LEU A CA 1
ATOM 2118 C C . LEU A 1 305 ? -25.674 4.246 7.743 1.00 93.19 305 LEU A C 1
ATOM 2120 O O . LEU A 1 305 ? -25.653 5.033 6.802 1.00 93.19 305 LEU A O 1
ATOM 2124 N N . ALA A 1 306 ? -26.080 2.981 7.608 1.00 88.81 306 ALA A N 1
ATOM 2125 C CA . ALA A 1 306 ? -26.586 2.432 6.351 1.00 88.81 306 ALA A CA 1
ATOM 2126 C C . ALA A 1 306 ? -27.849 3.170 5.875 1.00 88.81 306 ALA A C 1
ATOM 2128 O O . ALA A 1 306 ? -27.997 3.417 4.682 1.00 88.81 306 ALA A O 1
ATOM 2129 N N . GLY A 1 307 ? -28.702 3.608 6.808 1.00 90.44 307 GLY A N 1
ATOM 2130 C CA . GLY A 1 307 ? -29.835 4.501 6.544 1.00 90.44 307 GLY A CA 1
ATOM 2131 C C . GLY A 1 307 ? -29.458 5.969 6.293 1.00 90.44 307 GLY A C 1
ATOM 2132 O O . GLY A 1 307 ? -30.337 6.822 6.273 1.00 90.44 307 GLY A O 1
ATOM 2133 N N . GLY A 1 308 ? -28.168 6.293 6.148 1.00 87.62 308 GLY A N 1
ATOM 2134 C CA . GLY A 1 308 ? -27.680 7.650 5.890 1.00 87.62 308 GLY A CA 1
ATOM 2135 C C . GLY A 1 308 ? -27.575 8.543 7.130 1.00 87.62 308 GLY A C 1
ATOM 2136 O O . GLY A 1 308 ? -27.262 9.728 7.000 1.00 87.62 308 GLY A O 1
ATOM 2137 N N . ALA A 1 309 ? -27.803 8.011 8.336 1.00 92.62 309 ALA A N 1
ATOM 2138 C CA . ALA A 1 309 ? -27.703 8.807 9.551 1.00 92.62 309 ALA A CA 1
ATOM 2139 C C . ALA A 1 309 ? -26.264 9.278 9.800 1.00 92.62 309 ALA A C 1
ATOM 2141 O O . ALA A 1 309 ? -25.285 8.597 9.495 1.00 92.62 309 ALA A O 1
ATOM 2142 N N . THR A 1 310 ? -26.142 10.442 10.434 1.00 94.19 310 THR A N 1
ATOM 2143 C CA . THR A 1 310 ? -24.876 10.932 10.984 1.00 94.19 310 THR A CA 1
ATOM 2144 C C . THR A 1 310 ? -24.813 10.593 12.468 1.00 94.19 310 THR A C 1
ATOM 2146 O O . THR A 1 310 ? -25.709 10.965 13.225 1.00 94.19 310 THR A O 1
ATOM 2149 N N . LEU A 1 311 ? -23.746 9.927 12.913 1.00 96.56 311 LEU A N 1
ATOM 2150 C CA . LEU A 1 311 ? -23.561 9.589 14.325 1.00 96.56 311 LEU A CA 1
ATOM 2151 C C . LEU A 1 311 ? -22.643 10.595 15.018 1.00 96.56 311 LEU A C 1
ATOM 2153 O O . LEU A 1 311 ? -21.551 10.890 14.536 1.00 96.56 311 LEU A O 1
ATOM 2157 N N . ARG A 1 312 ? -23.056 11.080 16.191 1.00 97.38 312 ARG A N 1
ATOM 2158 C CA . ARG A 1 312 ? -22.205 11.860 17.100 1.00 97.38 312 ARG A CA 1
ATOM 2159 C C . ARG A 1 312 ? -21.683 10.944 18.196 1.00 97.38 312 ARG A C 1
ATOM 2161 O O . ARG A 1 312 ? -22.439 10.513 19.064 1.00 97.38 312 ARG A O 1
ATOM 2168 N N . LEU A 1 313 ? -20.400 10.628 18.116 1.00 97.62 313 LEU A N 1
ATOM 2169 C CA . LEU A 1 313 ? -19.705 9.714 19.008 1.00 97.62 313 LEU A CA 1
ATOM 2170 C C . LEU A 1 313 ? -18.687 10.459 19.872 1.00 97.62 313 LEU A C 1
ATOM 2172 O O . LEU A 1 313 ? -18.293 11.588 19.589 1.00 97.62 313 LEU A O 1
ATOM 2176 N N . THR A 1 314 ? -18.216 9.778 20.903 1.00 98.06 314 THR A N 1
ATOM 2177 C CA . THR A 1 314 ? -17.096 10.183 21.741 1.00 98.06 314 THR A CA 1
ATOM 2178 C C . THR A 1 314 ? -15.958 9.198 21.508 1.00 98.06 314 THR A C 1
ATOM 2180 O O . THR A 1 314 ? -16.089 8.013 21.817 1.00 98.06 314 THR A O 1
ATOM 2183 N N . LEU A 1 315 ? -14.856 9.681 20.938 1.00 97.69 315 LEU A N 1
ATOM 2184 C CA . LEU A 1 315 ? -13.615 8.936 20.767 1.00 97.69 315 LEU A CA 1
ATOM 2185 C C . LEU A 1 315 ? -12.745 9.142 22.004 1.00 97.69 315 LEU A C 1
ATOM 2187 O O . LEU A 1 315 ? -12.353 10.268 22.303 1.00 97.69 315 LEU A O 1
ATOM 2191 N N . THR A 1 316 ? -12.438 8.058 22.707 1.00 97.88 316 THR A N 1
ATOM 2192 C CA . THR A 1 316 ? -11.590 8.072 23.899 1.00 97.88 316 THR A CA 1
ATOM 2193 C C . THR A 1 316 ? -10.378 7.182 23.676 1.00 97.88 316 THR A C 1
ATOM 2195 O O . THR A 1 316 ? -10.524 6.006 23.344 1.00 97.88 316 THR A O 1
ATOM 2198 N N . THR A 1 317 ? -9.188 7.730 23.897 1.00 97.50 317 THR A N 1
ATOM 2199 C CA . THR A 1 317 ? -7.917 7.002 23.863 1.00 97.50 317 THR A CA 1
ATOM 2200 C C . THR A 1 317 ? -7.263 7.039 25.232 1.00 97.50 317 THR A C 1
ATOM 2202 O O . THR A 1 317 ? -7.118 8.123 25.793 1.00 97.50 317 THR A O 1
ATOM 2205 N N . THR A 1 318 ? -6.816 5.896 25.740 1.00 97.88 318 THR A N 1
ATOM 2206 C CA . THR A 1 318 ? -6.032 5.809 26.979 1.00 97.88 318 THR A CA 1
ATOM 2207 C C . THR A 1 318 ? -4.690 5.189 26.646 1.00 97.88 318 THR A C 1
ATOM 2209 O O . THR A 1 318 ? -4.660 4.039 26.217 1.00 97.88 318 THR A O 1
ATOM 2212 N N . LEU A 1 319 ? -3.602 5.944 26.805 1.00 97.56 319 LEU A N 1
ATOM 2213 C CA . LEU A 1 319 ? -2.268 5.567 26.327 1.00 97.56 319 LEU A CA 1
ATOM 2214 C C . LEU A 1 319 ? -1.201 5.793 27.393 1.00 97.56 319 LEU A C 1
ATOM 2216 O O . LEU A 1 319 ? -1.302 6.728 28.185 1.00 97.56 319 LEU A O 1
ATOM 2220 N N . LYS A 1 320 ? -0.159 4.963 27.379 1.00 97.56 320 LYS A N 1
ATOM 2221 C CA . LYS A 1 320 ? 1.037 5.086 28.219 1.00 97.56 320 LYS A CA 1
ATOM 2222 C C . LYS A 1 320 ? 2.288 4.695 27.434 1.00 97.56 320 LYS A C 1
ATOM 2224 O O . LYS A 1 320 ? 2.215 3.866 26.529 1.00 97.56 320 LYS A O 1
ATOM 2229 N N . ALA A 1 321 ? 3.430 5.251 27.817 1.00 96.69 321 ALA A N 1
ATOM 2230 C CA . ALA A 1 321 ? 4.731 4.698 27.445 1.00 96.69 321 ALA A CA 1
ATOM 2231 C C . ALA A 1 321 ? 5.206 3.679 28.487 1.00 96.69 321 ALA A C 1
ATOM 2233 O O . ALA A 1 321 ? 4.637 3.581 29.579 1.00 96.69 321 ALA A O 1
ATOM 2234 N N . LYS A 1 322 ? 6.257 2.922 28.158 1.00 94.44 322 LYS A N 1
ATOM 2235 C CA . LYS A 1 322 ? 6.900 1.985 29.090 1.00 94.44 322 LYS A CA 1
ATOM 2236 C C . LYS A 1 322 ? 7.349 2.737 30.354 1.00 94.44 322 LYS A C 1
ATOM 2238 O O . LYS A 1 322 ? 8.038 3.744 30.254 1.00 94.44 322 LYS A O 1
ATOM 2243 N N . GLY A 1 323 ? 6.887 2.293 31.527 1.00 92.38 323 GLY A N 1
ATOM 2244 C CA . GLY A 1 323 ? 7.158 2.937 32.825 1.00 92.38 323 GLY A CA 1
ATOM 2245 C C . GLY A 1 323 ? 6.458 4.287 33.071 1.00 92.38 323 GLY A C 1
ATOM 2246 O O . GLY A 1 323 ? 6.598 4.856 34.149 1.00 92.38 323 GLY A O 1
ATOM 2247 N N . GLY A 1 324 ? 5.697 4.812 32.104 1.00 93.56 324 GLY A N 1
ATOM 2248 C CA . GLY A 1 324 ? 5.037 6.116 32.200 1.00 93.56 324 GLY A CA 1
ATOM 2249 C C . GLY A 1 324 ? 3.605 6.061 32.743 1.00 93.56 324 GLY A C 1
ATOM 2250 O O . GLY A 1 324 ? 2.942 5.020 32.725 1.00 93.56 324 GLY A O 1
ATOM 2251 N N . LYS A 1 325 ? 3.085 7.220 33.169 1.00 95.56 325 LYS A N 1
ATOM 2252 C CA . LYS A 1 325 ? 1.672 7.374 33.553 1.00 95.56 325 LYS A CA 1
ATOM 2253 C C . LYS A 1 325 ? 0.762 7.261 32.329 1.00 95.56 325 LYS A C 1
ATOM 2255 O O . LYS A 1 325 ? 1.053 7.821 31.270 1.00 95.56 325 LYS A O 1
ATOM 2260 N N . ALA A 1 326 ? -0.361 6.565 32.493 1.00 97.19 326 ALA A N 1
ATOM 2261 C CA . ALA A 1 326 ? -1.402 6.532 31.477 1.00 97.19 326 ALA A CA 1
ATOM 2262 C C . ALA A 1 326 ? -2.151 7.867 31.427 1.00 97.19 326 ALA A C 1
ATOM 2264 O O . ALA A 1 326 ? -2.481 8.441 32.464 1.00 97.19 326 ALA A O 1
ATOM 2265 N N . ARG A 1 327 ? -2.462 8.330 30.217 1.00 97.44 327 ARG A N 1
ATOM 2266 C CA . ARG A 1 327 ? -3.278 9.518 29.977 1.00 97.44 327 ARG A CA 1
ATOM 2267 C C . ARG A 1 327 ? -4.465 9.172 29.099 1.00 97.44 327 ARG A C 1
ATOM 2269 O O . ARG A 1 327 ? -4.323 8.502 28.076 1.00 97.44 327 ARG A O 1
ATOM 2276 N N . THR A 1 328 ? -5.629 9.676 29.490 1.00 97.62 328 THR A N 1
ATOM 2277 C CA . THR A 1 328 ? -6.854 9.583 28.699 1.00 97.62 328 THR A CA 1
ATOM 2278 C C . THR A 1 328 ? -7.084 10.888 27.949 1.00 97.62 328 THR A C 1
ATOM 2280 O O . THR A 1 328 ? -6.998 11.969 28.523 1.00 97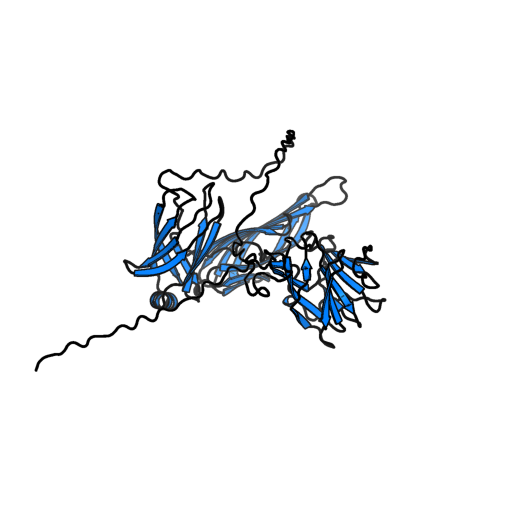.62 328 THR A O 1
ATOM 2283 N N . THR A 1 329 ? -7.370 10.793 26.656 1.00 97.00 329 THR A N 1
ATOM 2284 C CA . THR A 1 329 ? -7.777 11.914 25.803 1.00 97.00 329 THR A CA 1
ATOM 2285 C C . THR A 1 329 ? -9.119 11.577 25.178 1.00 97.00 329 THR A C 1
ATOM 2287 O O . THR A 1 329 ? -9.336 10.449 24.738 1.00 97.00 329 THR A O 1
ATOM 2290 N N . THR A 1 330 ? -10.021 12.552 25.152 1.00 97.00 330 THR A N 1
ATOM 2291 C CA . THR A 1 330 ? -11.376 12.381 24.635 1.00 97.00 330 THR A CA 1
ATOM 2292 C C . THR A 1 330 ? -11.672 13.465 23.610 1.00 97.00 330 THR A C 1
ATOM 2294 O O . THR A 1 330 ? -11.290 14.618 23.801 1.00 97.00 330 THR A O 1
ATOM 2297 N N . ARG A 1 331 ? -12.367 13.111 22.526 1.00 97.38 331 ARG A N 1
ATOM 2298 C CA . ARG A 1 331 ? -12.832 14.061 21.513 1.00 97.38 331 ARG A CA 1
ATOM 2299 C C . ARG A 1 331 ? -14.193 13.651 20.958 1.00 97.38 331 ARG A C 1
ATOM 2301 O O . ARG A 1 331 ? -14.447 12.468 20.742 1.00 97.38 331 ARG A O 1
ATOM 2308 N N . ALA A 1 332 ? -15.055 14.631 20.697 1.00 96.69 332 ALA A N 1
ATOM 2309 C CA . ALA A 1 332 ? -16.272 14.404 19.926 1.00 96.69 332 ALA A CA 1
ATOM 2310 C C . ALA A 1 332 ? -15.917 14.042 18.473 1.00 96.69 332 ALA A C 1
ATOM 2312 O O . ALA A 1 332 ? -15.121 14.730 17.830 1.00 96.69 332 ALA A O 1
ATOM 2313 N N . LEU A 1 333 ? -16.517 12.969 17.967 1.00 96.25 333 LEU A N 1
ATOM 2314 C CA . LEU A 1 333 ? -16.303 12.424 16.635 1.00 96.25 333 LEU A CA 1
ATOM 2315 C C . LEU A 1 333 ? -17.635 12.352 15.890 1.00 96.25 333 LEU A C 1
ATOM 2317 O O . LEU A 1 333 ? -18.553 11.656 16.312 1.00 96.25 333 LEU A O 1
ATOM 2321 N N . THR A 1 334 ? -17.732 13.030 14.753 1.00 95.19 334 THR A N 1
ATOM 2322 C CA . THR A 1 334 ? -18.867 12.870 13.836 1.00 95.19 334 THR A CA 1
ATOM 2323 C C . THR A 1 334 ? -18.551 11.775 12.824 1.00 95.19 334 THR A C 1
ATOM 2325 O O . THR A 1 334 ? -17.595 11.910 12.060 1.00 95.19 334 THR A O 1
ATOM 2328 N N . VAL A 1 335 ? -19.336 10.699 12.812 1.00 93.75 335 VAL A N 1
ATOM 2329 C CA . VAL A 1 335 ? -19.186 9.584 11.871 1.00 93.75 335 VAL A CA 1
ATOM 2330 C C . VAL A 1 335 ? -20.279 9.648 10.813 1.00 93.75 335 VAL A C 1
ATOM 2332 O O . VAL A 1 335 ? -21.466 9.686 11.134 1.00 93.75 335 VAL A O 1
ATOM 2335 N N . LEU A 1 336 ? -19.854 9.656 9.553 1.00 90.06 336 LEU A N 1
ATOM 2336 C CA . LEU A 1 336 ? -20.717 9.668 8.373 1.00 90.06 336 LEU A CA 1
ATOM 2337 C C . LEU A 1 336 ? -20.682 8.305 7.677 1.00 90.06 336 LEU A C 1
ATOM 2339 O O . LEU A 1 336 ? -19.709 7.561 7.810 1.00 90.06 336 LEU A O 1
ATOM 2343 N N . SER A 1 337 ? -21.706 7.995 6.885 1.00 85.25 337 SER A N 1
ATOM 2344 C CA . SER A 1 337 ? -21.661 6.832 5.994 1.00 85.25 337 SER A CA 1
ATOM 2345 C C . SER A 1 337 ? -20.606 7.006 4.887 1.00 85.25 337 SER A C 1
ATOM 2347 O O . SER A 1 337 ? -20.429 8.105 4.344 1.00 85.25 337 SER A O 1
ATOM 2349 N N . SER A 1 338 ? -19.901 5.925 4.540 1.00 76.81 338 SER A N 1
ATOM 2350 C CA . SER A 1 338 ? -18.997 5.847 3.378 1.00 76.81 338 SER A CA 1
ATOM 2351 C C . SER A 1 338 ? -19.718 5.580 2.062 1.00 76.81 338 SER A C 1
ATOM 2353 O O . SER A 1 338 ? -19.145 5.858 1.015 1.00 76.81 338 SER A O 1
ATOM 2355 N N . THR A 1 339 ? -20.972 5.112 2.071 1.00 73.44 339 THR A N 1
ATOM 2356 C CA . THR A 1 339 ? -21.696 4.767 0.829 1.00 73.44 339 THR A CA 1
ATOM 2357 C C . THR A 1 339 ? -21.797 5.944 -0.147 1.00 73.44 339 THR A C 1
ATOM 2359 O O . THR A 1 339 ? -21.874 5.753 -1.362 1.00 73.44 339 THR A O 1
ATOM 2362 N N . ALA A 1 340 ? -21.725 7.167 0.384 1.00 77.38 340 ALA A N 1
ATOM 2363 C CA . ALA A 1 340 ? -21.691 8.402 -0.385 1.00 77.38 340 ALA A CA 1
ATOM 2364 C C . ALA A 1 340 ? -20.363 8.668 -1.123 1.00 77.38 340 ALA A C 1
ATOM 2366 O O . ALA A 1 340 ? -20.368 9.491 -2.031 1.00 77.38 340 ALA A O 1
ATOM 2367 N N . VAL A 1 341 ? -19.247 8.039 -0.732 1.00 87.94 341 VAL A N 1
ATOM 2368 C CA . VAL A 1 341 ? -17.900 8.287 -1.292 1.00 87.94 341 VAL A CA 1
ATOM 2369 C C . VAL A 1 341 ? -17.226 7.048 -1.878 1.00 87.94 341 VAL A C 1
ATOM 2371 O O . VAL A 1 341 ? -16.325 7.198 -2.697 1.00 87.94 341 VAL A O 1
ATOM 2374 N N . ASP A 1 342 ? -17.643 5.838 -1.511 1.00 88.81 342 ASP A N 1
ATOM 2375 C CA . ASP A 1 342 ? -17.127 4.615 -2.134 1.00 88.81 342 ASP A CA 1
ATOM 2376 C C . ASP A 1 342 ? -17.492 4.580 -3.619 1.00 88.81 342 ASP A C 1
ATOM 2378 O O . ASP A 1 342 ? -18.557 5.055 -3.990 1.00 88.81 342 ASP A O 1
ATOM 2382 N N . GLY A 1 343 ? -16.643 4.029 -4.484 1.00 90.56 343 GLY A N 1
ATOM 2383 C CA . GLY A 1 343 ? -16.886 3.975 -5.926 1.00 90.56 343 GLY A CA 1
ATOM 2384 C C . GLY A 1 343 ? -15.611 3.940 -6.760 1.00 90.56 343 GLY A C 1
ATOM 2385 O O . GLY A 1 343 ? -14.514 4.137 -6.248 1.00 90.56 343 GLY A O 1
ATOM 2386 N N . THR A 1 344 ? -15.768 3.692 -8.059 1.00 94.44 344 THR A N 1
ATOM 2387 C CA . THR A 1 344 ? -14.698 3.883 -9.048 1.00 94.44 344 THR A CA 1
ATOM 2388 C C . THR A 1 344 ? -14.971 5.191 -9.760 1.00 94.44 344 THR A C 1
ATOM 2390 O O . THR A 1 344 ? -16.022 5.328 -10.359 1.00 94.44 344 THR A O 1
ATOM 2393 N N . TYR A 1 345 ? -14.052 6.139 -9.687 1.00 96.06 345 TYR A N 1
ATOM 2394 C CA . TYR A 1 345 ? -14.150 7.443 -10.317 1.00 96.06 345 TYR A CA 1
ATOM 2395 C C . TYR A 1 345 ? -13.226 7.480 -11.528 1.00 96.06 345 TYR A C 1
ATOM 2397 O O . TYR A 1 345 ? -12.068 7.079 -11.430 1.00 96.06 345 TYR A O 1
ATOM 2405 N N . ARG A 1 346 ? -13.722 7.967 -12.664 1.00 96.25 346 ARG A N 1
ATOM 2406 C CA . ARG A 1 346 ? -12.990 8.018 -13.932 1.00 96.25 346 ARG A CA 1
ATOM 2407 C C . ARG A 1 346 ? -13.030 9.416 -14.541 1.00 96.25 346 ARG A C 1
ATOM 2409 O O . ARG A 1 346 ? -14.016 10.139 -14.380 1.00 96.25 346 ARG A O 1
ATOM 2416 N N . ALA A 1 347 ? -11.978 9.786 -15.258 1.00 94.12 347 ALA A N 1
ATOM 2417 C CA . ALA A 1 347 ? -11.984 10.912 -16.188 1.00 94.12 347 ALA A CA 1
ATOM 2418 C C . ALA A 1 347 ? -11.871 10.423 -17.636 1.00 94.12 347 ALA A C 1
ATOM 2420 O O . ALA A 1 347 ? -11.506 9.280 -17.905 1.00 94.12 347 ALA A O 1
ATOM 2421 N N . SER A 1 348 ? -12.210 11.307 -18.575 1.00 91.44 348 SER A N 1
ATOM 2422 C CA . SER A 1 348 ? -12.181 11.033 -20.017 1.00 91.44 348 SER A CA 1
ATOM 2423 C C . SER A 1 348 ? -10.776 10.789 -20.571 1.00 91.44 348 SER A C 1
ATOM 2425 O O . SER A 1 348 ? -10.632 10.246 -21.656 1.00 91.44 348 SER A O 1
ATOM 2427 N N . ASP A 1 349 ? -9.746 11.206 -19.842 1.00 88.06 349 ASP A N 1
ATOM 2428 C CA . ASP A 1 349 ? -8.333 11.039 -20.183 1.00 88.06 349 ASP A CA 1
ATOM 2429 C C . ASP A 1 349 ? -7.721 9.748 -19.612 1.00 88.06 349 ASP A C 1
ATOM 2431 O O . ASP A 1 349 ? -6.504 9.583 -19.629 1.00 88.06 349 ASP A O 1
ATOM 2435 N N . GLY A 1 350 ? -8.553 8.840 -19.090 1.00 87.88 350 GLY A N 1
ATOM 2436 C CA . GLY A 1 350 ? -8.125 7.539 -18.583 1.00 87.88 350 GLY A CA 1
ATOM 2437 C C . GLY A 1 350 ? -7.678 7.529 -17.121 1.00 87.88 350 GLY A C 1
ATOM 2438 O O . GLY A 1 350 ? -7.338 6.460 -16.622 1.00 87.88 350 GLY A O 1
ATOM 2439 N N . GLN A 1 351 ? -7.713 8.660 -16.402 1.00 93.69 351 GLN A N 1
ATOM 2440 C CA . GLN A 1 351 ? -7.429 8.654 -14.963 1.00 93.69 351 GLN A CA 1
ATOM 2441 C C . GLN A 1 351 ? -8.509 7.879 -14.198 1.00 93.69 351 GLN A C 1
ATOM 2443 O O . GLN A 1 351 ? -9.707 8.081 -14.424 1.00 93.69 351 GLN A O 1
ATOM 2448 N N . VAL A 1 352 ? -8.091 7.020 -13.267 1.00 91.25 352 VAL A N 1
ATOM 2449 C CA . VAL A 1 352 ? -8.983 6.183 -12.456 1.00 91.25 352 VAL A CA 1
ATOM 2450 C C . VAL A 1 352 ? -8.613 6.293 -10.987 1.00 91.25 352 VAL A C 1
ATOM 2452 O O . VAL A 1 352 ? -7.452 6.147 -10.619 1.00 91.25 352 VAL A O 1
ATOM 2455 N N . MET A 1 353 ? -9.614 6.492 -10.134 1.00 94.69 353 MET A N 1
ATOM 2456 C CA . MET A 1 353 ? -9.483 6.422 -8.682 1.00 94.69 353 MET A CA 1
ATOM 2457 C C . MET A 1 353 ? -10.519 5.462 -8.109 1.00 94.69 353 MET A C 1
ATOM 2459 O O . MET A 1 353 ? -11.691 5.535 -8.464 1.00 94.69 353 MET A O 1
ATOM 2463 N N . VAL A 1 354 ? -10.125 4.591 -7.190 1.00 91.81 354 VAL A N 1
ATOM 2464 C CA . VAL A 1 354 ? -11.039 3.665 -6.513 1.00 91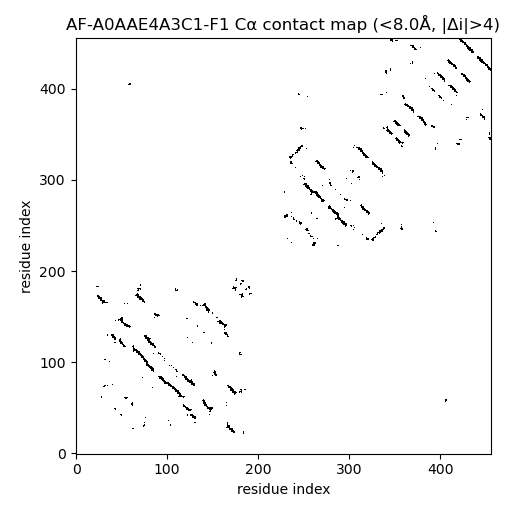.81 354 VAL A CA 1
ATOM 2465 C C . VAL A 1 354 ? -11.076 4.006 -5.032 1.00 91.81 354 VAL A C 1
ATOM 2467 O O . VAL A 1 354 ? -10.036 4.074 -4.386 1.00 91.81 354 VAL A O 1
ATOM 2470 N N . VAL A 1 355 ? -12.279 4.215 -4.497 1.00 91.12 355 VAL A N 1
ATOM 2471 C CA . VAL A 1 355 ? -12.525 4.419 -3.066 1.00 91.12 355 VAL A CA 1
ATOM 2472 C C . VAL A 1 355 ? -13.335 3.242 -2.536 1.00 91.12 355 VAL A C 1
ATOM 2474 O O . VAL A 1 355 ? -14.422 2.958 -3.045 1.00 91.12 355 VAL A O 1
ATOM 2477 N N . ARG A 1 356 ? -12.825 2.551 -1.516 1.00 85.19 356 ARG A N 1
ATOM 2478 C CA . ARG A 1 356 ? -13.497 1.418 -0.863 1.00 85.19 356 ARG A CA 1
ATOM 2479 C C . ARG A 1 356 ? -13.427 1.569 0.647 1.00 85.19 356 ARG A C 1
ATOM 2481 O O . ARG A 1 356 ? -12.352 1.737 1.213 1.00 85.19 356 ARG A O 1
ATOM 2488 N N . GLY A 1 357 ? -14.572 1.503 1.320 1.00 79.56 357 GLY A N 1
ATOM 2489 C CA . GLY A 1 357 ? -14.640 1.679 2.766 1.00 79.56 357 GLY A CA 1
ATOM 2490 C C . GLY A 1 357 ? -14.131 3.045 3.238 1.00 79.56 357 GLY A C 1
ATOM 2491 O O . GLY A 1 357 ? -13.588 3.142 4.336 1.00 79.56 357 GLY A O 1
ATOM 2492 N N . GLY A 1 358 ? -14.275 4.087 2.414 1.00 83.88 358 GLY A N 1
ATOM 2493 C CA . GLY A 1 358 ? -13.752 5.427 2.671 1.00 83.88 358 GLY A CA 1
ATOM 2494 C C . GLY A 1 358 ? -12.232 5.552 2.551 1.00 83.88 358 GLY A C 1
ATOM 2495 O O . GLY A 1 358 ? -11.683 6.519 3.060 1.00 83.88 358 GLY A O 1
ATOM 2496 N N . VAL A 1 359 ? -11.550 4.603 1.915 1.00 86.69 359 VAL A N 1
ATOM 2497 C CA . VAL A 1 359 ? -10.101 4.613 1.685 1.00 86.69 359 VAL A CA 1
ATOM 2498 C C . VAL A 1 359 ? -9.856 4.652 0.181 1.00 86.69 359 VAL A C 1
ATOM 2500 O O . VAL A 1 359 ? -10.514 3.911 -0.550 1.00 86.69 359 VAL A O 1
ATOM 2503 N N . VAL A 1 360 ? -8.964 5.520 -0.302 1.00 90.25 360 VAL A N 1
ATOM 2504 C CA . VAL A 1 360 ? -8.541 5.459 -1.708 1.00 90.25 360 VAL A CA 1
ATOM 2505 C C . VAL A 1 360 ? -7.616 4.257 -1.837 1.00 90.25 360 VAL A C 1
ATOM 2507 O O . VAL A 1 360 ? -6.561 4.254 -1.230 1.00 90.25 360 VAL A O 1
ATOM 2510 N N . THR A 1 361 ? -8.019 3.235 -2.584 1.00 87.12 361 THR A N 1
ATOM 2511 C CA . THR A 1 361 ? -7.240 1.993 -2.754 1.00 87.12 361 THR A CA 1
ATOM 2512 C C . THR A 1 361 ? -6.447 1.981 -4.053 1.00 87.12 361 THR A C 1
ATOM 2514 O O . THR A 1 361 ? -5.625 1.106 -4.295 1.00 87.12 361 THR A O 1
ATOM 2517 N N . THR A 1 362 ? -6.758 2.897 -4.967 1.00 87.88 362 THR A N 1
ATOM 2518 C CA . THR A 1 362 ? -6.072 3.019 -6.252 1.00 87.88 362 THR A CA 1
ATOM 2519 C C . THR A 1 362 ? -6.233 4.441 -6.752 1.00 87.88 362 THR A C 1
ATOM 2521 O O . THR A 1 362 ? -7.340 4.981 -6.711 1.00 87.88 362 THR A O 1
ATOM 2524 N N . PHE A 1 363 ? -5.159 5.022 -7.277 1.00 92.12 363 PHE A N 1
ATOM 2525 C CA . PHE A 1 363 ? -5.225 6.212 -8.115 1.00 92.12 363 PHE A CA 1
ATOM 2526 C C . PHE A 1 363 ? -4.156 6.118 -9.204 1.00 92.12 363 PHE A C 1
ATOM 2528 O O . PHE A 1 363 ? -2.971 6.026 -8.891 1.00 92.12 363 PHE A O 1
ATOM 2535 N N . SER A 1 364 ? -4.569 6.080 -10.469 1.00 90.12 364 SER A N 1
ATOM 2536 C CA . SER A 1 364 ? -3.678 5.861 -11.611 1.00 90.12 364 SER A CA 1
ATOM 2537 C C . SER A 1 364 ? -4.083 6.669 -12.841 1.00 90.12 364 SER A C 1
ATOM 2539 O O . SER A 1 364 ? -5.203 7.183 -12.935 1.00 90.12 364 SER A O 1
ATOM 2541 N N . GLY A 1 365 ? -3.148 6.804 -13.778 1.00 89.75 365 GLY A N 1
ATOM 2542 C CA . GLY A 1 365 ? -3.351 7.461 -15.066 1.00 89.75 365 GLY A CA 1
ATOM 2543 C C . GLY A 1 365 ? -2.027 7.810 -15.740 1.00 89.75 365 GLY A C 1
ATOM 2544 O O . GLY A 1 365 ? -0.969 7.356 -15.315 1.00 89.75 365 GLY A O 1
ATOM 2545 N N . ASP A 1 366 ? -2.096 8.667 -16.757 1.00 88.69 366 ASP A N 1
ATOM 2546 C CA . ASP A 1 366 ? -0.925 9.223 -17.437 1.00 88.69 366 ASP A CA 1
ATOM 2547 C C . ASP A 1 366 ? -0.819 10.736 -17.229 1.00 88.69 366 ASP A C 1
ATOM 2549 O O . ASP A 1 366 ? -1.822 11.449 -17.092 1.00 88.69 366 ASP A O 1
ATOM 2553 N N . ILE A 1 367 ? 0.409 11.246 -17.261 1.00 93.88 367 ILE A N 1
ATOM 2554 C CA . ILE A 1 367 ? 0.694 12.679 -17.265 1.00 93.88 367 ILE A CA 1
ATOM 2555 C C . ILE A 1 367 ? 1.929 12.984 -18.120 1.00 93.88 367 ILE A C 1
ATOM 2557 O O . ILE A 1 367 ? 2.883 12.211 -18.157 1.00 93.88 367 ILE A O 1
ATOM 2561 N N . THR A 1 368 ? 1.920 14.120 -18.815 1.00 94.12 368 THR A N 1
ATOM 2562 C CA . THR A 1 368 ? 3.090 14.615 -19.549 1.00 94.12 368 THR A CA 1
ATOM 2563 C C . THR A 1 368 ? 3.896 15.544 -18.652 1.00 94.12 368 THR A C 1
ATOM 2565 O O . THR A 1 368 ? 3.398 16.584 -18.225 1.00 94.12 368 THR A O 1
ATOM 2568 N N . LEU A 1 369 ? 5.135 15.156 -18.371 1.00 94.75 369 LEU A N 1
ATOM 2569 C CA . LEU A 1 369 ? 6.110 15.891 -17.577 1.00 94.75 369 LEU A CA 1
ATOM 2570 C C . LEU A 1 369 ? 6.985 16.762 -18.480 1.00 94.75 369 LEU A C 1
ATOM 2572 O O . LEU A 1 369 ? 7.298 16.370 -19.604 1.00 94.75 369 LEU A O 1
ATOM 2576 N N . TRP A 1 370 ? 7.424 17.914 -17.975 1.00 96.75 370 TRP A N 1
ATOM 2577 C CA . TRP A 1 370 ? 8.479 18.704 -18.609 1.00 96.75 370 TRP A CA 1
ATOM 2578 C C . TRP A 1 370 ? 9.816 18.416 -17.933 1.00 96.75 370 TRP A C 1
ATOM 2580 O O . TRP A 1 370 ? 9.958 18.669 -16.737 1.00 96.75 370 TRP A O 1
ATOM 2590 N N . CYS A 1 371 ? 10.779 17.900 -18.693 1.00 94.50 371 CYS A N 1
ATOM 2591 C CA . CYS A 1 371 ? 12.124 17.589 -18.223 1.00 94.50 371 CYS A CA 1
ATOM 2592 C C . CYS A 1 371 ? 13.025 18.812 -18.386 1.00 94.50 371 CYS A C 1
ATOM 2594 O O . CYS A 1 371 ? 13.306 19.259 -19.500 1.00 94.50 371 CYS A O 1
ATOM 2596 N N . THR A 1 372 ? 13.433 19.396 -17.263 1.00 92.94 372 THR A N 1
ATOM 2597 C CA . THR A 1 372 ? 14.106 20.701 -17.240 1.00 92.94 372 THR A CA 1
ATOM 2598 C C . THR A 1 372 ? 15.463 20.697 -17.933 1.00 92.94 372 THR A C 1
ATOM 2600 O O . THR A 1 372 ? 15.799 21.680 -18.598 1.00 92.94 372 THR A O 1
ATOM 2603 N N . ARG A 1 373 ? 16.232 19.610 -17.815 1.00 88.50 373 ARG A N 1
ATOM 2604 C CA . ARG A 1 373 ? 17.591 19.548 -18.355 1.00 88.50 373 ARG A CA 1
ATOM 2605 C C . ARG A 1 373 ? 17.612 19.105 -19.811 1.00 88.50 373 ARG A C 1
ATOM 2607 O O . ARG A 1 373 ? 18.254 19.767 -20.623 1.00 88.50 373 ARG A O 1
ATOM 2614 N N . ALA A 1 374 ? 16.870 18.056 -20.157 1.00 87.88 374 ALA A N 1
ATOM 2615 C CA . ALA A 1 374 ? 16.732 17.608 -21.539 1.00 87.88 374 ALA A CA 1
ATOM 2616 C C . ALA A 1 374 ? 15.876 18.555 -22.402 1.00 87.88 374 ALA A C 1
ATOM 2618 O O . ALA A 1 374 ? 15.965 18.503 -23.625 1.00 87.88 374 ALA A O 1
ATOM 2619 N N . LYS A 1 375 ? 15.066 19.436 -21.789 1.00 92.62 375 LYS A N 1
ATOM 2620 C CA . LYS A 1 375 ? 14.106 20.329 -22.472 1.00 92.62 375 LYS A CA 1
ATOM 2621 C C . LYS A 1 375 ? 13.132 19.567 -23.380 1.00 92.62 375 LYS A C 1
ATOM 2623 O O . LYS A 1 375 ? 12.762 20.043 -24.452 1.00 92.62 375 LYS A O 1
ATOM 2628 N N . VAL A 1 376 ? 12.721 18.380 -22.941 1.00 91.69 376 VAL A N 1
ATOM 2629 C CA . VAL A 1 376 ? 11.756 17.520 -23.638 1.00 91.69 376 VAL A CA 1
ATOM 2630 C C . VAL A 1 376 ? 10.524 17.281 -22.777 1.00 91.69 376 VAL A C 1
ATOM 2632 O O . VAL A 1 376 ? 10.560 17.385 -21.549 1.00 91.69 376 VAL A O 1
ATOM 2635 N N . GLN A 1 377 ? 9.424 16.928 -23.433 1.00 94.19 377 GLN A N 1
ATOM 2636 C CA . GLN A 1 377 ? 8.247 16.395 -22.762 1.00 94.19 377 GLN A CA 1
ATOM 2637 C C . GLN A 1 377 ? 8.346 14.872 -22.664 1.00 94.19 377 GLN A C 1
ATOM 2639 O O . GLN A 1 377 ? 8.687 14.206 -23.639 1.00 94.19 377 GLN A O 1
ATOM 2644 N N . LYS A 1 378 ? 8.008 14.320 -21.499 1.00 89.19 378 LYS A N 1
ATOM 2645 C CA . LYS A 1 378 ? 7.995 12.877 -21.234 1.00 89.19 378 LYS A CA 1
ATOM 2646 C C . LYS A 1 378 ? 6.614 12.471 -20.742 1.00 89.19 378 LYS A C 1
ATOM 2648 O O . LYS A 1 378 ? 6.154 12.985 -19.726 1.00 89.19 378 LYS A O 1
ATOM 2653 N N . ARG A 1 379 ? 5.941 11.551 -21.432 1.00 89.12 379 ARG A N 1
ATOM 2654 C CA . ARG A 1 379 ? 4.694 10.958 -20.928 1.00 89.12 379 ARG A CA 1
ATOM 2655 C C . ARG A 1 379 ? 5.037 9.854 -19.931 1.00 89.12 379 ARG A C 1
ATOM 2657 O O . ARG A 1 379 ? 5.829 8.974 -20.248 1.00 89.12 379 ARG A O 1
ATOM 2664 N N . VAL A 1 380 ? 4.457 9.918 -18.738 1.00 85.94 380 VAL A N 1
ATOM 2665 C CA . VAL A 1 380 ? 4.708 8.977 -17.644 1.00 85.94 380 VAL A CA 1
ATOM 2666 C C . VAL A 1 380 ? 3.382 8.459 -17.102 1.00 85.94 380 VAL A C 1
ATOM 2668 O O . VAL A 1 380 ? 2.481 9.244 -16.794 1.00 85.94 380 VAL A O 1
ATOM 2671 N N . ALA A 1 381 ? 3.288 7.138 -16.962 1.00 84.50 381 ALA A N 1
ATOM 2672 C CA . ALA A 1 381 ? 2.216 6.486 -16.227 1.00 84.50 381 ALA A CA 1
ATOM 2673 C C . ALA A 1 381 ? 2.490 6.584 -14.720 1.00 84.50 381 ALA A C 1
ATOM 2675 O O . ALA A 1 381 ? 3.595 6.293 -14.253 1.00 84.50 381 ALA A O 1
ATOM 2676 N N . TYR A 1 382 ? 1.479 6.963 -13.945 1.00 87.38 382 TYR A N 1
ATOM 2677 C CA . TYR A 1 382 ? 1.536 6.989 -12.488 1.00 87.38 382 TYR A CA 1
ATOM 2678 C C . TYR A 1 382 ? 0.503 6.030 -11.896 1.00 87.38 382 TYR A C 1
ATOM 2680 O O . TYR A 1 382 ? -0.583 5.831 -12.442 1.00 87.38 382 TYR A O 1
ATOM 2688 N N . PHE A 1 383 ? 0.837 5.447 -10.747 1.00 84.50 383 PHE A N 1
ATOM 2689 C CA . PHE A 1 383 ? -0.090 4.664 -9.939 1.00 84.50 383 PHE A CA 1
ATOM 2690 C C . PHE A 1 383 ? 0.271 4.781 -8.457 1.00 84.50 383 PHE A C 1
ATOM 2692 O O . PHE A 1 383 ? 1.442 4.937 -8.110 1.00 84.50 383 PHE A O 1
ATOM 2699 N N . MET A 1 384 ? -0.740 4.702 -7.597 1.00 84.31 384 MET A N 1
ATOM 2700 C CA . MET A 1 384 ? -0.593 4.549 -6.150 1.00 84.31 384 MET A CA 1
ATOM 2701 C C . MET A 1 384 ? -0.198 3.096 -5.840 1.00 84.31 384 MET A C 1
ATOM 2703 O O . MET A 1 384 ? -0.971 2.191 -6.156 1.00 84.31 384 MET A O 1
ATOM 2707 N N . GLY A 1 385 ? 1.019 2.871 -5.332 1.00 67.81 385 GLY A N 1
ATOM 2708 C CA . GLY A 1 385 ? 1.551 1.529 -5.060 1.00 67.81 385 GLY A CA 1
ATOM 2709 C C . GLY A 1 385 ? 0.942 0.867 -3.825 1.00 67.81 385 GLY A C 1
ATOM 2710 O O . GLY A 1 385 ? 0.371 1.551 -2.983 1.00 67.81 385 GLY A O 1
ATOM 2711 N N . SER A 1 386 ? 1.057 -0.463 -3.738 1.00 58.69 386 SER A N 1
ATOM 2712 C CA . SER A 1 386 ? 0.506 -1.284 -2.645 1.00 58.69 386 SER A CA 1
ATOM 2713 C C . SER A 1 386 ? 1.205 -1.095 -1.301 1.00 58.69 386 SER A C 1
ATOM 2715 O O . SER A 1 386 ? 0.619 -1.404 -0.268 1.00 58.69 386 SER A O 1
ATOM 2717 N N . ASP A 1 387 ? 2.449 -0.617 -1.316 1.00 64.62 387 ASP A N 1
ATOM 2718 C CA . ASP A 1 387 ? 3.326 -0.648 -0.139 1.00 64.62 387 ASP A CA 1
ATOM 2719 C C . ASP A 1 387 ? 3.206 0.627 0.713 1.00 64.62 387 ASP A C 1
ATOM 2721 O O . ASP A 1 387 ? 3.678 0.690 1.849 1.00 64.62 387 ASP A O 1
ATOM 2725 N N . ASP A 1 388 ? 2.533 1.646 0.179 1.00 66.69 388 ASP A N 1
ATOM 2726 C CA . ASP A 1 388 ? 2.280 2.908 0.856 1.00 66.69 388 ASP A CA 1
ATOM 2727 C C . ASP A 1 388 ? 0.945 2.875 1.614 1.00 66.69 388 ASP A C 1
ATOM 2729 O O . ASP A 1 388 ? -0.017 2.241 1.180 1.00 66.69 388 ASP A O 1
ATOM 2733 N N . PRO A 1 389 ? 0.819 3.601 2.740 1.00 71.56 389 PRO A N 1
ATOM 2734 C CA . PRO A 1 389 ? -0.440 3.661 3.465 1.00 71.56 389 PRO A CA 1
ATOM 2735 C C . PRO A 1 389 ? -1.526 4.311 2.600 1.00 71.56 389 PRO A C 1
ATOM 2737 O O . PRO A 1 389 ? -1.415 5.478 2.211 1.00 71.56 389 PRO A O 1
ATOM 2740 N N . ASP A 1 390 ? -2.609 3.574 2.356 1.00 82.00 390 ASP A N 1
ATOM 2741 C CA . ASP A 1 390 ? -3.757 4.086 1.615 1.00 82.00 390 ASP A CA 1
ATOM 2742 C C . ASP A 1 390 ? -4.337 5.359 2.275 1.00 82.00 390 ASP A C 1
ATOM 2744 O O . ASP A 1 390 ? -4.598 5.378 3.492 1.00 82.00 390 ASP A O 1
ATOM 2748 N N . PRO A 1 391 ? -4.606 6.436 1.513 1.00 87.94 391 PRO A N 1
ATOM 2749 C CA . PRO A 1 391 ? -5.101 7.671 2.090 1.00 87.94 391 PRO A CA 1
ATOM 2750 C C . PRO A 1 391 ? -6.586 7.545 2.444 1.00 87.94 391 PRO A C 1
ATOM 2752 O O . PRO A 1 391 ? -7.451 7.207 1.629 1.00 87.94 391 PRO A O 1
ATOM 2755 N N . LEU A 1 392 ? -6.895 7.867 3.699 1.00 86.88 392 LEU A N 1
ATOM 2756 C CA . LEU A 1 392 ? -8.257 7.879 4.212 1.00 86.88 392 LEU A CA 1
ATOM 2757 C C . LEU A 1 392 ? -9.028 9.095 3.679 1.00 86.88 392 LEU A C 1
ATOM 2759 O O . LEU A 1 392 ? -8.601 10.238 3.843 1.00 86.88 392 LEU A O 1
ATOM 2763 N N . VAL A 1 393 ? -10.222 8.859 3.137 1.00 89.44 393 VAL A N 1
ATOM 2764 C CA . VAL A 1 393 ? -11.191 9.905 2.805 1.00 89.44 393 VAL A CA 1
ATOM 2765 C C . VAL A 1 393 ? -11.859 10.384 4.091 1.00 89.44 393 VAL A C 1
ATOM 2767 O O . VAL A 1 393 ? -12.689 9.706 4.705 1.00 89.44 393 VAL A O 1
ATOM 2770 N N . GLY A 1 394 ? -11.501 11.596 4.500 1.00 82.00 394 GLY A N 1
ATOM 2771 C CA . GLY A 1 394 ? -12.028 12.268 5.674 1.00 82.00 394 GLY A CA 1
ATOM 2772 C C . GLY A 1 394 ? -13.549 12.435 5.640 1.00 82.00 394 GLY A C 1
ATOM 2773 O O . GLY A 1 394 ? -14.223 12.325 4.611 1.00 82.00 394 GLY A O 1
ATOM 2774 N N . GLY A 1 395 ? -14.132 12.753 6.797 1.00 77.00 395 GLY A N 1
ATOM 2775 C CA . GLY A 1 395 ? -15.579 12.979 6.896 1.00 77.00 395 GLY A CA 1
ATOM 2776 C C . GLY A 1 395 ? -16.077 14.141 6.031 1.00 77.00 395 GLY A C 1
ATOM 2777 O O . GLY A 1 395 ? -17.192 14.115 5.531 1.00 77.00 395 GLY A O 1
ATOM 2778 N N . ASP A 1 396 ? -15.254 15.147 5.770 1.00 82.62 396 ASP A N 1
ATOM 2779 C CA . ASP A 1 396 ? -15.590 16.211 4.820 1.00 82.62 396 ASP A CA 1
ATOM 2780 C C . ASP A 1 396 ? -15.369 15.816 3.348 1.00 82.62 396 ASP A C 1
ATOM 2782 O O . ASP A 1 396 ? -15.713 16.590 2.457 1.00 82.62 396 ASP A O 1
ATOM 2786 N N . GLY A 1 397 ? -14.866 14.608 3.094 1.00 88.19 397 GLY A N 1
ATOM 2787 C CA . GLY A 1 397 ? -14.508 14.092 1.778 1.00 88.19 397 GLY A CA 1
ATOM 2788 C C . GLY A 1 397 ? -13.057 14.361 1.391 1.00 88.19 397 GLY A C 1
ATOM 2789 O O . GLY A 1 397 ? -12.656 13.898 0.331 1.00 88.19 397 GLY A O 1
ATOM 2790 N N . SER A 1 398 ? -12.287 15.110 2.189 1.00 92.62 398 SER A N 1
ATOM 2791 C CA . SER A 1 398 ? -10.896 15.440 1.863 1.00 92.62 398 SER A CA 1
ATOM 2792 C C . SER A 1 398 ? -9.970 14.236 2.018 1.00 92.62 398 SER A C 1
ATOM 2794 O O . SER A 1 398 ? -10.186 13.386 2.878 1.00 92.62 398 SER A O 1
ATOM 2796 N N . PHE A 1 399 ? -8.934 14.169 1.195 1.00 93.31 399 PHE A N 1
ATOM 2797 C CA . PHE A 1 399 ? -7.843 13.212 1.324 1.00 93.31 399 PHE A CA 1
ATOM 2798 C C . PHE A 1 399 ? -6.562 13.835 0.775 1.00 93.31 399 PHE A C 1
ATOM 2800 O O . PHE A 1 399 ? -6.609 14.743 -0.056 1.00 93.31 399 PHE A O 1
ATOM 2807 N N . ALA A 1 400 ? -5.423 13.357 1.257 1.00 91.50 400 ALA A N 1
ATOM 2808 C CA . ALA A 1 400 ? -4.113 13.745 0.767 1.00 91.50 400 ALA A CA 1
ATOM 2809 C C . ALA A 1 400 ? -3.172 12.554 0.883 1.00 91.50 400 ALA A C 1
ATOM 2811 O O . ALA A 1 400 ? -3.282 11.758 1.817 1.00 91.50 400 ALA A O 1
ATOM 2812 N N . TRP A 1 401 ? -2.265 12.451 -0.073 1.00 89.75 401 TRP A N 1
ATOM 2813 C CA . TRP A 1 401 ? -1.311 11.372 -0.177 1.00 89.75 401 TRP A CA 1
ATOM 2814 C C . TRP A 1 401 ? -0.049 11.877 -0.855 1.00 89.75 401 TRP A C 1
ATOM 2816 O O . TRP A 1 401 ? -0.090 12.620 -1.836 1.00 89.75 401 TRP A O 1
ATOM 2826 N N . GLU A 1 402 ? 1.083 11.477 -0.312 1.00 87.75 402 GLU A N 1
ATOM 2827 C CA . GLU A 1 402 ? 2.389 11.739 -0.881 1.00 87.75 402 GLU A CA 1
ATOM 2828 C C . GLU A 1 402 ? 3.192 10.477 -0.672 1.00 87.75 402 GLU A C 1
ATOM 2830 O O . GLU A 1 402 ? 3.437 10.086 0.469 1.00 87.75 402 GLU A O 1
ATOM 2835 N N . ALA A 1 403 ? 3.607 9.870 -1.772 1.00 80.31 403 ALA A N 1
ATOM 2836 C CA . ALA A 1 403 ? 4.560 8.796 -1.708 1.00 80.31 403 ALA A CA 1
ATOM 2837 C C . ALA A 1 403 ? 5.548 8.848 -2.854 1.00 80.31 403 ALA A C 1
ATOM 2839 O O . ALA A 1 403 ? 5.470 9.650 -3.791 1.00 80.31 403 ALA A O 1
ATOM 2840 N N . THR A 1 404 ? 6.551 8.009 -2.700 1.00 71.06 404 THR A N 1
ATOM 2841 C CA . THR A 1 404 ? 7.719 7.996 -3.546 1.00 71.06 404 THR A CA 1
ATOM 2842 C C . THR A 1 404 ? 7.904 6.570 -4.025 1.00 71.06 404 THR A C 1
ATOM 2844 O O . THR A 1 404 ? 8.292 5.703 -3.255 1.00 71.06 404 THR A O 1
ATOM 2847 N N . LYS A 1 405 ? 7.584 6.332 -5.293 1.00 59.16 405 LYS A N 1
ATOM 2848 C CA . LYS A 1 405 ? 7.652 5.018 -5.924 1.00 59.16 405 LYS A CA 1
ATOM 2849 C C . LYS A 1 405 ? 9.099 4.687 -6.307 1.00 59.16 405 LYS A C 1
ATOM 2851 O O . LYS A 1 405 ? 9.795 5.562 -6.827 1.00 59.16 405 LYS A O 1
ATOM 2856 N N . GLY A 1 406 ? 9.504 3.426 -6.106 1.00 52.94 406 GLY A N 1
ATOM 2857 C CA . GLY A 1 406 ? 10.734 2.817 -6.643 1.00 52.94 406 GLY A CA 1
ATOM 2858 C C . GLY A 1 406 ? 11.996 3.650 -6.403 1.00 52.94 406 GLY A C 1
ATOM 2859 O O . GLY A 1 406 ? 12.480 4.317 -7.313 1.00 52.94 406 GLY A O 1
ATOM 2860 N N . TYR A 1 407 ? 12.503 3.657 -5.169 1.00 44.91 407 TYR A N 1
ATOM 2861 C CA . TYR A 1 407 ? 13.711 4.397 -4.758 1.00 44.91 407 TYR A CA 1
ATOM 2862 C C . TYR A 1 407 ? 13.792 5.907 -5.034 1.00 44.91 407 TYR A C 1
ATOM 2864 O O . TYR A 1 407 ? 14.887 6.434 -5.240 1.00 44.91 407 TYR A O 1
ATOM 2872 N N . GLY A 1 408 ? 12.707 6.680 -5.013 1.00 58.88 408 GLY A N 1
ATOM 2873 C CA . GLY A 1 408 ? 12.898 8.138 -5.126 1.00 58.88 408 GLY A CA 1
ATOM 2874 C C . GLY A 1 408 ? 12.778 8.716 -6.519 1.00 58.88 408 GLY A C 1
ATOM 2875 O O . GLY A 1 408 ? 12.796 9.943 -6.623 1.00 58.88 408 GLY A O 1
ATOM 2876 N N . VAL A 1 409 ? 12.659 7.887 -7.563 1.00 72.31 409 VAL A N 1
ATOM 2877 C CA . VAL A 1 409 ? 12.652 8.411 -8.932 1.00 72.31 409 VAL A CA 1
ATOM 2878 C C . VAL A 1 409 ? 11.298 9.004 -9.273 1.00 72.31 409 VAL A C 1
ATOM 2880 O O . VAL A 1 409 ? 11.254 10.172 -9.628 1.00 72.31 409 VAL A O 1
ATOM 2883 N N . VAL A 1 410 ? 10.185 8.295 -9.063 1.00 78.94 410 VAL A N 1
ATOM 2884 C CA . VAL A 1 410 ? 8.857 8.878 -9.300 1.00 78.94 410 VAL A CA 1
ATOM 2885 C C . VAL A 1 410 ? 8.191 9.236 -7.982 1.00 78.94 410 VAL A C 1
ATOM 2887 O O . VAL A 1 410 ? 7.776 8.371 -7.213 1.00 78.94 410 VAL A O 1
ATOM 2890 N N . LYS A 1 411 ? 8.043 10.531 -7.726 1.00 88.25 411 LYS A N 1
ATOM 2891 C CA . LYS A 1 411 ? 7.269 11.046 -6.605 1.00 88.25 411 LYS A CA 1
ATOM 2892 C C . LYS A 1 411 ? 5.860 11.371 -7.060 1.00 88.25 411 LYS A C 1
ATOM 2894 O O . LYS A 1 411 ? 5.665 12.169 -7.973 1.00 88.25 411 LYS A O 1
ATOM 2899 N N . LEU A 1 412 ? 4.878 10.793 -6.387 1.00 89.94 412 LEU A N 1
ATOM 2900 C CA . LEU A 1 412 ? 3.471 11.037 -6.644 1.00 89.94 412 LEU A CA 1
ATOM 2901 C C . LEU A 1 412 ? 2.871 11.725 -5.418 1.00 89.94 412 LEU A C 1
ATOM 2903 O O . LEU A 1 412 ? 2.877 11.188 -4.312 1.00 89.94 412 LEU A O 1
ATOM 2907 N N . LYS A 1 413 ? 2.344 12.932 -5.616 1.00 93.44 413 LYS A N 1
ATOM 2908 C CA . LYS A 1 413 ? 1.594 13.665 -4.596 1.00 93.44 413 LYS A CA 1
ATOM 2909 C C . LYS A 1 413 ? 0.221 13.986 -5.129 1.00 93.44 413 LYS A C 1
ATOM 2911 O O . LYS A 1 413 ? 0.094 14.543 -6.217 1.00 93.44 413 LYS A O 1
ATOM 2916 N N . PHE A 1 414 ? -0.810 13.701 -4.360 1.00 94.12 414 PHE A N 1
ATOM 2917 C CA . PHE A 1 414 ? -2.143 14.147 -4.702 1.00 94.12 414 PHE A CA 1
ATOM 2918 C C . PHE A 1 414 ? -2.949 14.478 -3.460 1.00 94.12 414 PHE A C 1
ATOM 2920 O O . PHE A 1 414 ? -2.855 13.834 -2.421 1.00 94.12 414 PHE A O 1
ATOM 2927 N N . ASP A 1 415 ? -3.780 15.494 -3.594 1.00 96.19 415 ASP A N 1
ATOM 2928 C CA . ASP A 1 415 ? -4.784 15.861 -2.616 1.00 96.19 415 ASP A CA 1
ATOM 2929 C C . ASP A 1 415 ? -6.096 16.101 -3.341 1.00 96.19 415 ASP A C 1
ATOM 2931 O O . ASP A 1 415 ? -6.123 16.444 -4.526 1.00 96.19 415 ASP A O 1
ATOM 2935 N N . GLY A 1 416 ? -7.203 15.878 -2.654 1.00 96.56 416 GLY A N 1
ATOM 2936 C CA . GLY A 1 416 ? -8.497 16.032 -3.274 1.00 96.56 416 GLY A CA 1
ATOM 2937 C C . GLY A 1 416 ? -9.644 15.942 -2.304 1.00 96.56 416 GLY A C 1
ATOM 2938 O O . GLY A 1 416 ? -9.491 15.899 -1.082 1.00 96.56 416 GLY A O 1
ATOM 2939 N N . ARG A 1 417 ? -10.835 15.951 -2.889 1.00 96.50 417 ARG A N 1
ATOM 2940 C CA . ARG A 1 417 ? -12.090 15.840 -2.175 1.00 96.50 417 ARG A CA 1
ATOM 2941 C C . ARG A 1 417 ? -13.077 14.996 -2.961 1.00 96.50 417 ARG A C 1
ATOM 2943 O O . ARG A 1 417 ? -13.295 15.251 -4.142 1.00 96.50 417 ARG A O 1
ATOM 2950 N N . VAL A 1 418 ? -13.712 14.045 -2.285 1.00 95.19 418 VAL A N 1
ATOM 2951 C CA . VAL A 1 418 ? -14.873 13.310 -2.792 1.00 95.19 418 VAL A CA 1
ATOM 2952 C C . VAL A 1 418 ? -16.153 13.991 -2.310 1.00 95.19 418 VAL A C 1
ATOM 2954 O O . VAL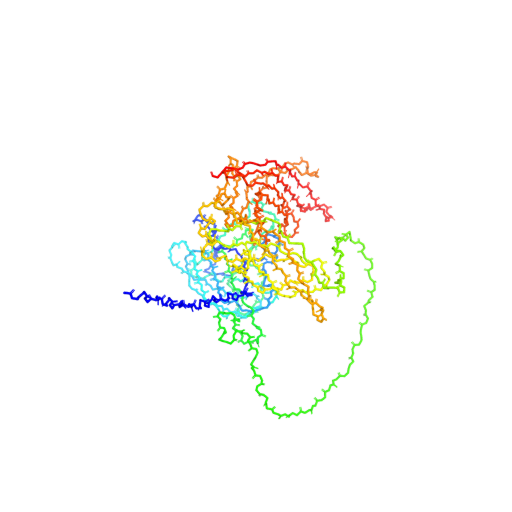 A 1 418 ? -16.361 14.165 -1.107 1.00 95.19 418 VAL A O 1
ATOM 2957 N N . ASN A 1 419 ? -17.019 14.374 -3.244 1.00 92.88 419 ASN A N 1
ATOM 2958 C CA . ASN A 1 419 ? -18.334 14.948 -2.983 1.00 92.88 419 ASN A CA 1
ATOM 2959 C C . ASN A 1 419 ? -19.401 14.203 -3.797 1.00 92.88 419 ASN A C 1
ATOM 2961 O O . ASN A 1 419 ? -19.663 14.518 -4.960 1.00 92.88 419 ASN A O 1
ATOM 2965 N N . GLY A 1 420 ? -20.002 13.182 -3.184 1.00 89.19 420 GLY A N 1
ATOM 2966 C CA . GLY A 1 420 ? -21.001 12.342 -3.836 1.00 89.19 420 GLY A CA 1
ATOM 2967 C C . GLY A 1 420 ? -20.407 11.584 -5.023 1.00 89.19 420 GLY A C 1
ATOM 2968 O O . GLY A 1 420 ? -19.541 10.736 -4.855 1.00 89.19 420 GLY A O 1
ATOM 2969 N N . ARG A 1 421 ? -20.875 11.891 -6.238 1.00 94.31 421 ARG A N 1
ATOM 2970 C CA . ARG A 1 421 ? -20.441 11.222 -7.480 1.00 94.31 421 ARG A CA 1
ATOM 2971 C C . ARG A 1 421 ? -19.228 11.866 -8.148 1.00 94.31 421 ARG A C 1
ATOM 2973 O O . ARG A 1 421 ? -18.821 11.411 -9.210 1.00 94.31 421 ARG A O 1
ATOM 2980 N N . THR A 1 422 ? -18.654 12.904 -7.553 1.00 96.81 422 THR A N 1
ATOM 2981 C CA . THR A 1 422 ? -17.507 13.611 -8.125 1.00 96.81 422 THR A CA 1
ATOM 2982 C C . THR A 1 422 ? -16.349 13.582 -7.146 1.00 96.81 422 THR A C 1
ATOM 2984 O O . THR A 1 422 ? -16.527 13.856 -5.960 1.00 96.81 422 THR A O 1
ATOM 2987 N N . ALA A 1 423 ? -15.154 13.302 -7.649 1.00 97.12 423 ALA A N 1
ATOM 2988 C CA . ALA A 1 423 ? -13.913 13.532 -6.933 1.00 97.12 423 ALA A CA 1
ATOM 2989 C C . ALA A 1 423 ? -13.093 14.573 -7.692 1.00 97.12 423 ALA A C 1
ATOM 2991 O O . ALA A 1 423 ? -13.013 14.523 -8.914 1.00 97.12 423 ALA A O 1
ATOM 2992 N N . SER A 1 424 ? -12.474 15.519 -6.998 1.00 97.81 424 SER A N 1
ATOM 2993 C CA . SER A 1 424 ? -11.636 16.540 -7.638 1.00 97.81 424 SER A CA 1
ATOM 2994 C C . SER A 1 424 ? -10.461 16.918 -6.758 1.00 97.81 424 SER A C 1
ATOM 2996 O O . SER A 1 424 ? -10.589 16.876 -5.534 1.00 97.81 424 SER A O 1
ATOM 2998 N N . GLY A 1 425 ? -9.361 17.364 -7.355 1.00 97.44 425 GLY A N 1
ATOM 2999 C CA . GLY A 1 425 ? -8.179 17.716 -6.584 1.00 97.44 425 GLY A CA 1
ATOM 3000 C C . GLY A 1 425 ? -6.993 18.174 -7.416 1.00 97.44 425 GLY A C 1
ATOM 3001 O O . GLY A 1 425 ? -7.142 18.639 -8.551 1.00 97.44 425 GLY A O 1
ATOM 3002 N N . LYS A 1 426 ? -5.812 18.065 -6.814 1.00 97.75 426 LYS A N 1
ATOM 3003 C CA . LYS A 1 426 ? -4.517 18.365 -7.419 1.00 97.75 426 LYS A CA 1
ATOM 3004 C C . LYS A 1 426 ? -3.654 17.112 -7.423 1.00 97.75 426 LYS A C 1
ATOM 3006 O O . LYS A 1 426 ? -3.743 16.268 -6.537 1.00 97.75 426 LYS A O 1
ATOM 3011 N N . LEU A 1 427 ? -2.849 16.992 -8.461 1.00 96.06 427 LEU A N 1
ATOM 3012 C CA . LEU A 1 427 ? -1.888 15.927 -8.683 1.00 96.06 427 LEU A CA 1
ATOM 3013 C C . LEU A 1 427 ? -0.562 16.589 -9.041 1.00 96.06 427 LEU A C 1
ATOM 3015 O O . LEU A 1 427 ? -0.539 17.494 -9.874 1.00 96.06 427 LEU A O 1
ATOM 3019 N N . VAL A 1 428 ? 0.518 16.127 -8.432 1.00 96.25 428 VAL A N 1
ATOM 3020 C CA . VAL A 1 428 ? 1.892 16.445 -8.801 1.00 96.25 428 VAL A CA 1
ATOM 3021 C C . VAL A 1 428 ? 2.622 15.129 -9.000 1.00 96.25 428 VAL A C 1
ATOM 3023 O O . VAL A 1 428 ? 2.610 14.266 -8.122 1.00 96.25 428 VAL A O 1
ATOM 3026 N N . VAL A 1 429 ? 3.251 14.988 -10.160 1.00 93.31 429 VAL A N 1
ATOM 3027 C CA . VAL A 1 429 ? 4.156 13.882 -10.459 1.00 93.31 429 VAL A CA 1
ATOM 3028 C C . VAL A 1 429 ? 5.526 14.484 -10.711 1.00 93.31 429 VAL A C 1
ATOM 3030 O O . VAL A 1 429 ? 5.665 15.378 -11.547 1.00 93.31 429 VAL A O 1
ATOM 3033 N N . GLU A 1 430 ? 6.517 14.020 -9.963 1.00 93.56 430 GLU A N 1
ATOM 3034 C CA . GLU A 1 430 ? 7.932 14.291 -10.200 1.00 93.56 430 GLU A CA 1
ATOM 3035 C C . GLU A 1 430 ? 8.571 12.982 -10.662 1.00 93.56 430 GLU A C 1
ATOM 3037 O O . GLU A 1 430 ? 8.303 11.941 -10.077 1.00 93.56 430 GLU A O 1
ATOM 3042 N N . ASP A 1 431 ? 9.414 13.029 -11.681 1.00 89.56 431 ASP A N 1
ATOM 3043 C CA . ASP A 1 431 ? 10.265 11.937 -12.137 1.00 89.56 431 ASP A CA 1
ATOM 3044 C C . ASP A 1 431 ? 11.715 12.439 -12.131 1.00 89.56 431 ASP A C 1
ATOM 3046 O O . ASP A 1 431 ? 12.043 13.451 -12.753 1.00 89.56 431 ASP A O 1
ATOM 3050 N N . ARG A 1 432 ? 12.561 11.755 -11.368 1.00 88.69 432 ARG A N 1
ATOM 3051 C CA . ARG A 1 432 ? 13.984 12.011 -11.158 1.00 88.69 432 ARG A CA 1
ATOM 3052 C C . ARG A 1 432 ? 14.752 10.903 -11.854 1.00 88.69 432 ARG A C 1
ATOM 3054 O O . ARG A 1 432 ? 15.343 10.031 -11.218 1.00 88.69 432 ARG A O 1
ATOM 3061 N N . SER A 1 433 ? 14.684 10.913 -13.177 1.00 81.38 433 SER A N 1
ATOM 3062 C CA . SER A 1 433 ? 15.389 9.941 -14.003 1.00 81.38 433 SER A CA 1
ATOM 3063 C C . SER A 1 433 ? 16.892 10.266 -13.997 1.00 81.38 433 SER A C 1
ATOM 3065 O O . SER A 1 433 ? 17.252 11.425 -14.234 1.00 81.38 433 SER A O 1
ATOM 3067 N N . PRO A 1 434 ? 17.788 9.300 -13.720 1.00 79.44 434 PRO A N 1
ATOM 3068 C CA . PRO A 1 434 ? 19.223 9.538 -13.813 1.00 79.44 434 PRO A CA 1
ATOM 3069 C C . PRO A 1 434 ? 19.615 9.840 -15.264 1.00 79.44 434 PRO A C 1
ATOM 3071 O O . PRO A 1 434 ? 19.138 9.202 -16.202 1.00 79.44 434 PRO A O 1
ATOM 3074 N N . LEU A 1 435 ? 20.503 10.811 -15.447 1.00 79.25 435 LEU A N 1
ATOM 3075 C CA . LEU A 1 435 ? 21.127 11.107 -16.729 1.00 79.25 435 LEU A CA 1
ATOM 3076 C C . LEU A 1 435 ? 22.369 10.233 -16.871 1.00 79.25 435 LEU A C 1
ATOM 3078 O O . LEU A 1 435 ? 23.396 10.474 -16.239 1.00 79.25 435 LEU A O 1
ATOM 3082 N N . LEU A 1 436 ? 22.262 9.192 -17.693 1.00 78.56 436 LEU A N 1
ATOM 3083 C CA . LEU A 1 436 ? 23.390 8.326 -18.017 1.00 78.56 436 LEU A CA 1
ATOM 3084 C C . LEU A 1 436 ? 24.302 9.005 -19.053 1.00 78.56 436 LEU A C 1
ATOM 3086 O O . LEU A 1 436 ? 23.846 9.782 -19.889 1.00 78.56 436 LEU A O 1
ATOM 3090 N N . GLY A 1 437 ? 25.604 8.708 -19.003 1.00 78.06 437 GLY A N 1
ATOM 3091 C CA . GLY A 1 437 ? 26.566 9.142 -20.026 1.00 78.06 437 GLY A CA 1
ATOM 3092 C C . GLY A 1 437 ? 27.195 10.528 -19.834 1.00 78.06 437 GLY A C 1
ATOM 3093 O O . GLY A 1 437 ? 27.994 10.936 -20.669 1.00 78.06 437 GLY A O 1
ATOM 3094 N N . THR A 1 438 ? 26.914 11.245 -18.739 1.00 76.75 438 THR A N 1
ATOM 3095 C CA . THR A 1 438 ? 27.538 12.561 -18.469 1.00 76.75 438 THR A CA 1
ATOM 3096 C C . THR A 1 438 ? 28.856 12.477 -17.687 1.00 76.75 438 THR A C 1
ATOM 3098 O O . THR A 1 438 ? 29.480 13.498 -17.399 1.00 76.75 438 THR A O 1
ATOM 3101 N N . GLY A 1 439 ? 29.290 11.269 -17.304 1.00 80.75 439 GLY A N 1
ATOM 3102 C CA . GLY A 1 439 ? 30.457 11.056 -16.437 1.00 80.75 439 GLY A CA 1
ATOM 3103 C C . GLY A 1 439 ? 30.248 11.515 -14.985 1.00 80.75 439 GLY A C 1
ATOM 3104 O O . GLY A 1 439 ? 31.193 11.514 -14.199 1.00 80.75 439 GLY A O 1
ATOM 3105 N N . ARG A 1 440 ? 29.023 11.917 -14.618 1.00 81.56 440 ARG A N 1
ATOM 3106 C CA . ARG A 1 440 ? 28.613 12.328 -13.269 1.00 81.56 440 ARG A CA 1
ATOM 3107 C C . ARG A 1 440 ? 27.254 11.718 -12.938 1.00 81.56 440 ARG A C 1
ATOM 3109 O O . ARG A 1 440 ? 26.455 11.454 -13.829 1.00 81.56 440 ARG A O 1
ATOM 3116 N N . PHE A 1 441 ? 26.981 11.504 -11.653 1.00 76.56 441 PHE A N 1
ATOM 3117 C CA . PHE A 1 441 ? 25.661 11.064 -11.207 1.00 76.56 441 PHE A CA 1
ATOM 3118 C C . PHE A 1 441 ? 24.723 12.272 -11.156 1.00 76.56 441 PHE A C 1
ATOM 3120 O O . PHE A 1 441 ? 24.718 13.041 -10.194 1.00 76.56 441 PHE A O 1
ATOM 3127 N N . GLU A 1 442 ? 23.990 12.483 -12.243 1.00 83.44 442 GLU A N 1
ATOM 3128 C CA . GLU A 1 442 ? 23.077 13.606 -12.418 1.00 83.44 442 GLU A CA 1
ATOM 3129 C C . GLU A 1 442 ? 21.652 13.100 -12.627 1.00 83.44 442 GLU A C 1
ATOM 3131 O O . GLU A 1 442 ? 21.442 11.984 -13.091 1.00 83.44 442 GLU A O 1
ATOM 3136 N N . PHE A 1 443 ? 20.668 13.934 -12.306 1.00 85.06 443 PHE A N 1
ATOM 3137 C CA . PHE A 1 443 ? 19.256 13.635 -12.520 1.00 85.06 443 PHE A CA 1
ATOM 3138 C C . PHE A 1 443 ? 18.649 14.690 -13.432 1.00 85.06 443 PHE A C 1
ATOM 3140 O O . PHE A 1 443 ? 18.943 15.881 -13.281 1.00 85.06 443 PHE A O 1
ATOM 3147 N N . ASP A 1 444 ? 17.784 14.262 -14.344 1.00 87.50 444 ASP A N 1
ATOM 3148 C CA . ASP A 1 444 ? 16.815 15.172 -14.931 1.00 87.50 444 ASP A CA 1
ATOM 3149 C C . ASP A 1 444 ? 15.602 15.237 -14.011 1.00 87.50 444 ASP A C 1
ATOM 3151 O O . ASP A 1 444 ? 15.068 14.213 -13.582 1.00 87.50 444 ASP A O 1
ATOM 3155 N N . TYR A 1 445 ? 15.185 16.456 -13.699 1.00 92.31 445 TYR A N 1
ATOM 3156 C CA . TYR A 1 445 ? 13.971 16.697 -12.942 1.00 92.31 445 TYR A CA 1
ATOM 3157 C C . TYR A 1 445 ? 12.859 16.976 -13.938 1.00 92.31 445 TYR A C 1
ATOM 3159 O O . TYR A 1 445 ? 12.768 18.074 -14.503 1.00 92.31 445 TYR A O 1
ATOM 3167 N N . CYS A 1 446 ? 12.018 15.967 -14.134 1.00 94.44 446 CYS A N 1
ATOM 3168 C CA . CYS A 1 446 ? 10.791 16.074 -14.895 1.00 94.44 446 CYS A CA 1
ATOM 3169 C C . CYS A 1 446 ? 9.627 16.237 -13.920 1.00 94.44 446 CYS A C 1
ATOM 3171 O O . CYS A 1 446 ? 9.486 15.455 -12.985 1.00 94.44 446 CYS A O 1
ATOM 3173 N N . PHE A 1 447 ? 8.770 17.236 -14.100 1.00 95.75 447 PHE A N 1
ATOM 3174 C CA . PHE A 1 447 ? 7.599 17.379 -13.237 1.00 95.75 447 PHE A CA 1
ATOM 3175 C C . PHE A 1 447 ? 6.399 17.934 -13.987 1.00 95.75 447 PHE A C 1
ATOM 3177 O O . PHE A 1 447 ? 6.525 18.624 -15.001 1.00 95.75 447 PHE A O 1
ATOM 3184 N N . ALA A 1 448 ? 5.216 17.628 -13.469 1.00 96.50 448 ALA A N 1
ATOM 3185 C CA . ALA A 1 448 ? 3.975 18.259 -13.873 1.00 96.50 448 ALA A CA 1
ATOM 3186 C C . ALA A 1 448 ? 3.013 18.331 -12.694 1.00 96.50 448 ALA A C 1
ATOM 3188 O O . ALA A 1 448 ? 2.939 17.427 -11.861 1.00 96.50 448 ALA A O 1
ATOM 3189 N N . GLY A 1 449 ? 2.249 19.419 -12.660 1.00 95.81 449 GLY A N 1
ATOM 3190 C CA . GLY A 1 449 ? 1.101 19.584 -11.786 1.00 95.81 449 GLY A CA 1
ATOM 3191 C C . GLY A 1 449 ? -0.171 19.644 -12.619 1.00 95.81 449 GLY A C 1
ATOM 3192 O O . GLY A 1 449 ? -0.208 20.309 -13.653 1.00 95.81 449 GLY A O 1
ATOM 3193 N N . LYS A 1 450 ? -1.232 18.977 -12.173 1.00 96.19 450 LYS A N 1
ATOM 3194 C CA . LYS A 1 450 ? -2.526 18.986 -12.855 1.00 96.19 450 LYS A CA 1
ATOM 3195 C C . LYS A 1 450 ? -3.673 19.031 -11.852 1.00 96.19 450 LYS A C 1
ATOM 3197 O O . LYS A 1 450 ? -3.653 18.353 -10.828 1.00 96.19 450 LYS A O 1
ATOM 3202 N N . LYS A 1 451 ? -4.704 19.821 -12.165 1.00 97.69 451 LYS A N 1
ATOM 3203 C CA . LYS A 1 451 ? -6.014 19.694 -11.515 1.00 97.69 451 LYS A CA 1
ATOM 3204 C C . LYS A 1 451 ? -6.772 18.549 -12.170 1.00 97.69 451 LYS A C 1
ATOM 3206 O O . LYS A 1 451 ? -6.818 18.471 -13.395 1.00 97.69 451 LYS A O 1
ATOM 3211 N N . TRP A 1 452 ? -7.388 17.697 -11.369 1.00 97.12 452 TRP A N 1
ATOM 3212 C CA . TRP A 1 452 ? -8.153 16.558 -11.863 1.00 97.12 452 TRP A CA 1
ATOM 3213 C C . TRP A 1 452 ? -9.594 16.622 -11.363 1.00 97.12 452 TRP A C 1
ATOM 3215 O O . TRP A 1 452 ? -9.906 17.224 -10.332 1.00 97.12 452 TRP A O 1
ATOM 3225 N N . THR A 1 453 ? -10.503 16.040 -12.138 1.00 97.69 453 THR A N 1
ATOM 3226 C CA . THR A 1 453 ? -11.907 15.858 -11.771 1.00 97.69 453 THR A CA 1
ATOM 3227 C C . THR A 1 453 ? -12.374 14.543 -12.366 1.00 97.69 453 THR A C 1
ATOM 3229 O O . THR A 1 453 ? -12.344 14.365 -13.578 1.00 97.69 453 THR A O 1
ATOM 3232 N N . LEU A 1 454 ? -12.792 13.631 -11.503 1.00 97.25 454 LEU A N 1
ATOM 3233 C CA . LEU A 1 454 ? -13.249 12.293 -11.830 1.00 97.25 454 LEU A CA 1
ATOM 3234 C C . LEU A 1 454 ? -14.736 12.177 -11.482 1.00 97.25 454 LEU A C 1
ATOM 3236 O O . LEU A 1 454 ? -15.204 12.763 -10.499 1.00 97.25 454 LEU A O 1
ATOM 3240 N N . ARG A 1 455 ? -15.476 11.392 -12.259 1.00 96.94 455 ARG A N 1
ATOM 3241 C CA . ARG A 1 455 ? -16.890 11.081 -12.019 1.00 96.94 455 ARG A CA 1
ATOM 3242 C C . ARG A 1 455 ? -17.050 9.592 -11.745 1.00 96.94 455 ARG A C 1
ATOM 3244 O O . ARG A 1 455 ? -16.374 8.789 -12.378 1.00 96.94 455 ARG A O 1
ATOM 3251 N N . ARG A 1 456 ? -17.886 9.261 -10.766 1.00 94.75 456 ARG A N 1
ATOM 3252 C CA . ARG A 1 456 ? -18.188 7.889 -10.350 1.00 94.75 456 ARG A CA 1
ATOM 3253 C C . ARG A 1 456 ? -18.952 7.114 -11.414 1.00 94.75 456 ARG A C 1
ATOM 3255 O O . ARG A 1 456 ? -19.856 7.736 -12.018 1.00 94.75 456 ARG A O 1
#

Sequence (456 aa):
MPHRPLLATTVIAALALAAGDASAAYTLGTSPDAALPDSPRAGCAPAPACSVAQERLANEPLRVTLPGVVVGWRAHGLGGQVRLRRVGGGATAPAALPSGTAGSVAQSAQLPVAAGDLLAFDLLDGAQLSREPDPFQLGAYAISTWAPPLADGETRTPSSSFEGYLYAQATIEPDADGDGLGDETQDPDHGQPPVRTGGDGVAGDTPPGGGGGTPDGDGGRGGVSTPRLTPIPKGGPALRLPAKARAGADGAVALQLANPYAAALTGSVTLKQGRARLAGTRLSLAAGGSRTLRLRLGAAARRALAGGATLRLTLTTTLKAKGGKARTTTRALTVLSSTAVDGTYRASDGQVMVVRGGVVTTFSGDITLWCTRAKVQKRVAYFMGSDDPDPLVGGDGSFAWEATKGYGVVKLKFDGRVNGRTASGKLVVEDRSPLLGTGRFEFDYCFAGKKWTLRR

Foldseek 3Di:
DDDDDDDDDDDPDDPPDPDPPDAPKDKFFAALVPFDQPFDKDWQPPFQKKKKFWQAAQNHGRWAAAWFWQQKKKFWWEDFWKKKDWPQAQDIGTGGDDYDGTDMDMDTGLHTDHTGITMIIMGHRGIITGWHAPPVQQPNIKMFMAVPYADGNDDDHGPDMGGTGTNMMTMGAHQQQPPSAHLPPGDPVNNDHPPPPDPDDDDDDDDDDDDDDDDDDDDDDPDPPPQPADAADQQGDDWDWDQEFEFFLQRWTKTKTFHSHQFKKWWKKFKADVPHTFWMDIDIAGRRGMDIDITRGDPVSSVCQVVFHKDWIKIWIWMHGDVGDIDIDIYTYIYHYCVQFADWWADPQGWIWGAGRQWTPKTWHWDWWQFPPVRDIDIDIDMDDPVDDTWGQTRQQKTWDWDAPRPRFWIWTWIWGGGRFKIKTKIKIWGFRFDPDPVDGHTTTIMDMDIDMTGD

Mean predicted aligned error: 15.48 Å

Nearest PDB structures (foldseek):
  3vmo-assembly1_A  TM=4.685E-01  e=2.169E-02  Streptococcus mutans
  1qpx-assembly1_B  TM=3.897E-01  e=7.871E-01  Escherichia coli
  6qe7-assembly3_C  TM=2.068E-01  e=1.134E-01  Acetivibrio thermocellus
  6s6z-assembly1_A  TM=2.589E-01  e=4.680E-01  Thermotoga maritima MSB8

pLDDT: mean 82.88, std 17.1, range [33.44, 98.19]

Solvent-accessible surface area (backbone atoms only — not comparable to full-atom values): 25165 Å² total; per-residue (Å²): 137,86,87,78,83,83,82,80,82,79,83,81,79,81,80,83,73,80,77,79,75,82,76,78,56,46,75,51,76,33,65,29,87,75,60,55,97,83,44,50,70,49,62,38,80,94,42,70,27,13,24,39,27,51,50,20,54,64,67,35,70,44,45,39,81,62,52,23,8,31,46,26,38,33,39,17,26,28,27,30,27,41,24,46,30,47,58,69,53,58,49,74,42,81,49,73,41,61,70,77,57,75,45,72,45,78,45,78,40,77,41,72,44,48,54,68,36,34,57,29,35,35,27,30,72,65,13,27,36,29,26,47,68,48,94,75,72,76,69,33,21,31,29,37,28,25,66,61,48,74,58,77,53,46,82,76,79,61,70,45,71,49,60,16,48,54,21,31,28,37,35,35,20,43,38,74,62,69,85,55,39,16,21,84,87,64,34,93,73,52,44,55,60,78,80,78,73,81,77,82,85,83,90,81,88,84,86,81,89,84,89,82,90,82,84,92,77,95,71,96,62,91,68,78,76,71,77,81,53,36,79,72,50,91,72,24,53,81,70,78,72,66,56,48,25,23,22,14,87,86,22,27,32,58,43,74,44,60,35,66,25,66,56,44,36,39,41,36,40,36,36,22,48,87,90,46,76,42,30,65,49,78,44,77,38,53,48,61,27,71,48,78,43,75,38,54,42,39,69,70,61,32,52,42,26,75,73,66,36,74,44,75,30,38,39,38,36,39,30,22,40,88,97,49,49,68,17,77,46,75,40,63,23,39,36,34,46,13,79,54,52,37,44,58,25,38,35,96,82,62,33,38,36,32,24,56,54,27,24,40,77,37,44,36,34,70,50,69,21,46,23,68,75,81,72,42,79,44,80,44,79,48,66,58,64,89,89,53,84,67,34,54,35,36,52,87,21,37,36,58,46,74,51,61,45,62,92,63,27,40,33,44,35,40,37,36,35,41,59,58,58,35,35,38,35,44,39,37,44,36,37,43,48,71,44,79,91,71,90,52,99,43,64,32,56,20,41,37,75,46,79,50,64,24,40,86

Radius of gyration: 27.32 Å; Cα contacts (8 Å, |Δi|>4): 1098; chains: 1; bounding box: 93×50×67 Å

Secondary structure (DSSP, 8-state):
-PPPP--------------------EEEE--GGG--TT--EE--TTSS-EEEEEEEETTEE---SS-EEEEEEEEEEESSEEEEEEETSS-EE--BPPSSS-EEEEEEEEEEE-TTPEEEEEEETT-EEEEE--TT--S--EEEEESSPPPTT-----SEEESSEESEEEEEE--SSSSSS-TTTT-SS-S--------------PPP--------------------PBPPPTT-------SEEEE-TTSEEEEEEE--BSS-EEEEEEEEETTEEEEEEEEEE-TT-EEEEEEEPPHHHHHHHHTTPPEEEEEEEEEEETTSPPEEEEEEEEEEESTTT-EEEE-TTS-EEEEETTEEEEEEEEEEEEETTTTEEEEEEEE--TTSPPPB--TTSEEEEEEEETTTTEEEEEEEEEETTEEEEEEEEEEEEEETTSSS-EEEEEEEEEEEEEE-